Protein AF-0000000084084279 (afdb_homodimer)

Radius of gyration: 26.8 Å; Cα contacts (8 Å, |Δi|>4): 1266; chains: 2; bounding box: 53×75×55 Å

pLDDT: mean 96.04, std 7.63, range [37.41, 98.94]

Foldseek 3Di:
DLAQCDAFLLRHGAALAEAELLCDLPLADLVQSLQQVVVCVVLPGQHYEYELPRNVLRSLQSVLVVCVVPVRRHAYEYEFQPPDHQALVRVVVSLVSSCVRSVDQAHAEYEHAEDGPVDDLLRRLLSVLVCCVVRRYVAYEYEHDDLVVQVVSQVNNVVSVHHHAEYEYADWLADHVCVARVLVSCVVSSHAYAYEDLCLQVLQQCQVVVVHDTCCNVPVVSVVVQVDVLSNVLSVVLCVLCVVVVAGSLLVSLLLQSPPPSHRHYHAYDNGPVRRVSNSVNSPDDQDPVNSVVSNVSYDDDQHPVNPNVVD/DLQQCDAFQLRHGAALAEAELLCDLPLADLVQSLQQVVVCVVLPGQHYEYELPRNVLRSLQSVLVVCVVPVRRHAYEYEFQPPDHQALVRVVVSLVSSCVRSVDQAHAEYEHAEDGPPDDLLRRLLSVLVCCVVRRYVAYEYEHDDLVVQVVSQVNNVVSVHHHAEYEYADWLADHVCVARVLVSCVVSSHAYAYEDLCLQVLQQCQVVVVDDTCLNVPVVSVVVQVDPLSNVLSVVLCVLCVVVVAGSLLVSLLLQSPPPSHRHYHAYDNGPVRRVSNSVNSPDDQDPVNSVVSNVSYDDDQHPVNPVVVD

InterPro domains:
  IPR018170 Aldo/keto reductase, conserved site [PS00062] (128-145)
  IPR023210 NADP-dependent oxidoreductase domain [PF00248] (18-298)
  IPR036812 NAD(P)-dependent oxidoreductase domain superfamily [G3DSA:3.20.20.100] (7-308)
  IPR036812 NAD(P)-dependent oxidoreductase domain superfamily [SSF51430] (10-299)
  IPR050523 Aldo/Keto Reductase Detoxification and Biosynthesis [PTHR43364] (11-299)

Solvent-accessible surface area (backbone atoms only — not comparable to full-atom values): 31139 Å² total; per-residue (Å²): 103,65,69,51,86,53,54,19,76,72,62,47,70,57,33,62,40,22,43,40,37,60,29,25,65,56,77,5,47,72,68,36,37,52,50,36,52,51,49,38,47,73,73,58,42,30,28,38,35,43,30,49,71,26,52,82,31,39,18,32,28,55,50,20,61,60,42,64,78,49,46,45,68,35,32,42,30,36,30,36,33,79,63,86,38,45,37,50,68,46,39,53,51,45,50,52,52,42,33,65,43,26,68,44,80,50,40,43,32,41,24,37,46,41,72,48,91,87,37,64,62,63,51,31,37,49,46,52,32,50,37,37,73,73,51,41,27,72,37,37,26,43,17,50,48,40,35,33,52,49,39,48,48,42,60,53,21,47,77,57,80,30,68,60,44,36,32,36,40,52,38,26,79,83,39,52,49,34,66,48,45,38,44,57,44,25,62,75,64,66,27,32,26,38,27,34,48,29,40,56,59,48,53,35,47,36,42,57,80,71,72,49,85,47,49,40,79,72,32,72,61,46,32,52,50,64,58,55,66,66,51,55,51,31,24,52,52,43,32,50,52,15,61,76,70,75,42,56,20,32,17,52,37,38,32,55,50,49,65,36,46,68,38,31,17,41,31,45,63,53,51,33,51,78,66,29,45,43,52,59,50,20,78,75,52,82,78,45,70,67,57,49,50,58,59,54,68,60,35,88,78,67,67,46,50,50,52,55,50,59,79,104,104,64,70,52,87,52,56,20,76,72,63,47,68,57,33,62,40,23,43,40,36,60,28,26,64,57,79,5,47,70,69,36,37,50,49,36,52,52,50,38,46,74,73,57,40,29,29,40,37,43,29,48,70,27,54,80,31,37,17,33,28,55,50,20,60,59,42,63,77,48,47,45,68,35,32,43,29,35,26,36,33,78,63,84,38,45,38,52,68,46,40,54,50,46,51,51,53,41,32,65,42,26,67,44,80,50,41,43,31,41,24,38,45,41,74,46,90,87,38,63,61,64,52,32,37,47,45,51,32,51,37,37,75,71,52,41,27,72,39,37,26,43,17,51,51,41,34,31,52,48,39,46,46,42,58,52,20,46,78,58,78,31,69,62,45,35,34,36,39,53,38,25,81,83,39,53,49,35,66,48,44,38,45,56,45,26,63,74,66,66,28,33,26,39,26,35,48,30,39,57,62,50,54,33,48,37,43,58,80,71,71,51,84,48,49,42,79,73,31,73,60,47,31,52,50,64,58,55,66,66,51,55,51,32,24,50,50,43,31,50,53,15,61,74,69,74,41,56,20,32,17,52,38,38,33,56,50,50,65,38,46,67,37,31,18,41,31,44,62,54,51,34,50,78,65,28,45,43,52,60,50,20,80,76,51,84,77,46,72,67,58,47,49,58,58,54,66,58,33,87,78,68,67,47,52,51,53,54,49,60,79,104

Sequence (624 aa):
MTACNLTTLDGTTLSRFCFGAMQFGGTADREASRAMYDACRAAGINFFDTANVYTDGLSETWLGEMVRQEREAVYVSSKVAARGGSGRQNILAQVEESRQRHGLETVDGLYLHRFDDATPLEETFETLAELVQAGQVRHVGVSNFAAWQVMKAQWTASRFGLEITLMQPMYNLVKRQVEVELLPCAQDLDIAVVPYSPLGGGLLTGKFARGGSGRIAENPMYAARYKSAWMHDVARELAGIGEEAGVSPATLAVAWVAANPAVAAPIISARSVEQLAPSLAAMDFALSPELRERITALSPTPAPATDRLEEVMTACNLTTLDGTTLSRFCFGAMQFGGTADREASRAMYDACRAAGINFFDTANVYTDGLSETWLGEMVRQEREAVYVSSKVAARGGSGRQNILAQVEESRQRHGLETVDGLYLHRFDDATPLEETFETLAELVQAGQVRHVGVSNFAAWQVMKAQWTASRFGLEITLMQPMYNLVKRQVEVELLPCAQDLDIAVVPYSPLGGGLLTGKFARGGSGRIAENPMYAARYKSAWMHDVARELAGIGEEAGVSPATLAVAWVAANPAVAAPIISARSVEQLAPSLAAMDFALSPELRERITALSPTPAPATDRLEEV

Secondary structure (DSSP, 8-state):
------B-TT-PBPPSSEEE-TTBTTTB-HHHHHHHHHHHHHHT--EEE--TTGGGGHHHHHHHHHHHTTGGG-EEEEEE-SSS-S-HHHHHHHHHHHHHHHT-S-EEEEEE-S--TTS-HHHHHHHHHHHHHTTSEEEEEEES--HHHHHHHHHHHHTTT--EEEEE-B-BTTB-GGGTTHHHHHHHHTPEE--B-TTGGGGGGSTGGGT---HHHH-HHHHHHT--HHHHHHHHHHHHHHHHHTS-HHHHHHHHHHTSTTBS--EE--SSHHHHHHHHHGGG----HHHHHHHHTTSPPPPPTT--GGG-/------B-TTSPBPPSSEEE-TTBTTTB-HHHHHHHHHHHHHHT--EEE--TTGGGGHHHHHHHHHHHTTGGG-EEEEEE-SSS-S-HHHHHHHHHHHHHHHT-S-EEEEEE-S--TTS-HHHHHHHHHHHHHTTSEEEEEEES--HHHHHHHHHHHHTTT--EEEEE-B-BTTB-GGGTTHHHHHHHHTPEE--B-TTGGGGGGSTGGGT---HHHH-HHHHHHT--HHHHHHHHHHHHHHHHHTS-HHHHHHHHHHTSTTBS--EE--SSHHHHHHHHHGGG----HHHHHHHHTTSPPPPPTT--GGG-

Organism: NCBI:txid1280846

Structure (mmCIF, N/CA/C/O backbone):
data_AF-0000000084084279-model_v1
#
loop_
_entity.id
_entity.type
_entity.pdbx_description
1 polymer 'Aryl-alcohol dehydrogenase-like predicted oxidoreductase'
#
loop_
_atom_site.group_PDB
_atom_site.id
_atom_site.type_symbol
_atom_site.label_atom_id
_atom_site.label_alt_id
_atom_site.label_comp_id
_atom_site.label_asym_id
_atom_site.label_entity_id
_atom_site.label_seq_id
_atom_site.pdbx_PDB_ins_code
_atom_site.Cartn_x
_atom_site.Cartn_y
_atom_site.Cartn_z
_atom_site.occupancy
_atom_site.B_iso_or_equiv
_atom_site.auth_seq_id
_atom_site.auth_comp_id
_atom_site.auth_asym_id
_atom_site.auth_atom_id
_atom_site.pdbx_PDB_model_num
ATOM 1 N N . MET A 1 1 ? 2.676 -20.547 9.688 1 37.41 1 MET A N 1
ATOM 2 C CA . MET A 1 1 ? 2.422 -20.625 8.25 1 37.41 1 MET A CA 1
ATOM 3 C C . MET A 1 1 ? 0.936 -20.453 7.953 1 37.41 1 MET A C 1
ATOM 5 O O . MET A 1 1 ? 0.102 -21.172 8.508 1 37.41 1 MET A O 1
ATOM 9 N N . THR A 1 2 ? 0.42 -19.297 7.859 1 47.09 2 THR A N 1
ATOM 10 C CA . THR A 1 2 ? -1.017 -19.219 7.617 1 47.09 2 THR A CA 1
ATOM 11 C C . THR A 1 2 ? -1.432 -20.188 6.516 1 47.09 2 THR A C 1
ATOM 13 O O . THR A 1 2 ? -1.033 -20.031 5.359 1 47.09 2 THR A O 1
ATOM 16 N N . ALA A 1 3 ? -1.666 -21.422 6.973 1 56.31 3 ALA A N 1
ATOM 17 C CA . ALA A 1 3 ? -2.07 -22.562 6.16 1 56.31 3 ALA A CA 1
ATOM 18 C C . ALA A 1 3 ? -3.223 -22.188 5.23 1 56.31 3 ALA A C 1
ATOM 20 O O . ALA A 1 3 ? -4.074 -21.375 5.582 1 56.31 3 ALA A O 1
ATOM 21 N N . CYS A 1 4 ? -2.807 -22.297 3.881 1 70.62 4 CYS A N 1
ATOM 22 C CA . CYS A 1 4 ? -3.891 -22.25 2.906 1 70.62 4 CYS A CA 1
ATOM 23 C C . CYS A 1 4 ? -4.996 -23.234 3.27 1 70.62 4 CYS A C 1
ATOM 25 O O . CYS A 1 4 ? -4.754 -24.438 3.381 1 70.62 4 CYS A O 1
ATOM 27 N N . ASN A 1 5 ? -6.18 -22.797 3.689 1 86.44 5 ASN A N 1
ATOM 28 C CA . ASN A 1 5 ? -7.273 -23.656 4.129 1 86.44 5 ASN A CA 1
ATOM 29 C C . ASN A 1 5 ? -8.062 -24.203 2.947 1 86.44 5 ASN A C 1
ATOM 31 O O . ASN A 1 5 ? -9.086 -24.875 3.133 1 86.44 5 ASN A O 1
ATOM 35 N N . LEU A 1 6 ? -7.488 -24.016 1.788 1 95.31 6 LEU A N 1
ATOM 36 C CA . LEU A 1 6 ? -8.148 -24.5 0.583 1 95.31 6 LEU A CA 1
ATOM 37 C C . LEU A 1 6 ? -7.812 -25.969 0.341 1 95.31 6 LEU A C 1
ATOM 39 O O . LEU A 1 6 ? -6.742 -26.438 0.731 1 95.31 6 LEU A O 1
ATOM 43 N N . THR A 1 7 ? -8.789 -26.719 -0.235 1 97.81 7 THR A N 1
ATOM 44 C CA . THR A 1 7 ? -8.609 -28.141 -0.489 1 97.81 7 THR A CA 1
ATOM 45 C C . THR A 1 7 ? -9.016 -28.5 -1.915 1 97.81 7 THR A C 1
ATOM 47 O O . THR A 1 7 ? -9.781 -27.766 -2.549 1 97.81 7 THR A O 1
ATOM 50 N N . THR A 1 8 ? -8.492 -29.625 -2.381 1 98.25 8 THR A N 1
ATOM 51 C CA . THR A 1 8 ? -9.016 -30.25 -3.59 1 98.25 8 THR A CA 1
ATOM 52 C C . THR A 1 8 ? -10.438 -30.75 -3.361 1 98.25 8 THR A C 1
ATOM 54 O O . THR A 1 8 ? -10.961 -30.656 -2.25 1 98.25 8 THR A O 1
ATOM 57 N N . LEU A 1 9 ? -11.039 -31.25 -4.453 1 97.62 9 LEU A N 1
ATOM 58 C CA . LEU A 1 9 ? -12.422 -31.703 -4.352 1 97.62 9 LEU A CA 1
ATOM 59 C C . LEU A 1 9 ? -12.523 -32.906 -3.43 1 97.62 9 LEU A C 1
ATOM 61 O O . LEU A 1 9 ? -13.539 -33.094 -2.746 1 97.62 9 LEU A O 1
ATOM 65 N N . ASP A 1 10 ? -11.469 -33.688 -3.303 1 97.88 10 ASP A N 1
ATOM 66 C CA . ASP A 1 10 ? -11.5 -34.875 -2.453 1 97.88 10 ASP A CA 1
ATOM 67 C C . ASP A 1 10 ? -11.062 -34.531 -1.026 1 97.88 10 ASP A C 1
ATOM 69 O O . ASP A 1 10 ? -10.898 -35.438 -0.198 1 97.88 10 ASP A O 1
ATOM 73 N N . GLY A 1 11 ? -10.805 -33.219 -0.798 1 97.5 11 GLY A N 1
ATOM 74 C CA . GLY A 1 11 ? -10.57 -32.75 0.563 1 97.5 11 GLY A CA 1
ATOM 75 C C . GLY A 1 11 ? -9.102 -32.688 0.931 1 97.5 11 GLY A C 1
ATOM 76 O O . GLY A 1 11 ? -8.75 -32.344 2.064 1 97.5 11 GLY A O 1
ATOM 77 N N . THR A 1 12 ? -8.258 -32.969 -0.048 1 97.69 12 THR A N 1
ATOM 78 C CA . THR A 1 12 ? -6.82 -32.938 0.22 1 97.69 12 THR A CA 1
ATOM 79 C C . THR A 1 12 ? -6.316 -31.5 0.301 1 97.69 12 THR A C 1
ATOM 81 O O . THR A 1 12 ? -6.699 -30.656 -0.509 1 97.69 12 THR A O 1
ATOM 84 N N . THR A 1 13 ? -5.473 -31.234 1.278 1 97.06 13 THR A N 1
ATOM 85 C CA . THR A 1 13 ? -4.863 -29.906 1.427 1 97.06 13 THR A CA 1
ATOM 86 C C . THR A 1 13 ? -3.988 -29.578 0.221 1 97.06 13 THR A C 1
ATOM 88 O O . THR A 1 13 ? -3.328 -30.453 -0.333 1 97.06 13 THR A O 1
ATOM 91 N N . LEU A 1 14 ? -3.916 -28.344 -0.119 1 98.12 14 LEU A N 1
ATOM 92 C CA . LEU A 1 14 ? -3.113 -27.938 -1.264 1 98.12 14 LEU A CA 1
ATOM 93 C C . LEU A 1 14 ? -1.625 -28.047 -0.951 1 98.12 14 LEU A C 1
ATOM 95 O O . LEU A 1 14 ? -1.207 -27.812 0.187 1 98.12 14 LEU A O 1
ATOM 99 N N . SER A 1 15 ? -0.913 -28.422 -1.977 1 97.75 15 SER A N 1
ATOM 100 C CA . SER A 1 15 ? 0.543 -28.422 -1.871 1 97.75 15 SER A CA 1
ATOM 101 C C . SER A 1 15 ? 1.088 -27.031 -1.601 1 97.75 15 SER A C 1
ATOM 103 O O . SER A 1 15 ? 0.456 -26.031 -1.954 1 97.75 15 SER A O 1
ATOM 105 N N . ARG A 1 16 ? 2.279 -26.969 -1.084 1 96.44 16 ARG A N 1
ATOM 106 C CA . ARG A 1 16 ? 2.922 -25.703 -0.708 1 96.44 16 ARG A CA 1
ATOM 107 C C . ARG A 1 16 ? 3.518 -25.016 -1.926 1 96.44 16 ARG A C 1
ATOM 109 O O . ARG A 1 16 ? 4.051 -23.906 -1.815 1 96.44 16 ARG A O 1
ATOM 116 N N . PHE A 1 17 ? 3.469 -25.641 -3.037 1 98.31 17 PHE A N 1
ATOM 117 C CA . PHE A 1 17 ? 3.863 -25.078 -4.32 1 98.31 17 PHE A CA 1
ATOM 118 C C . PHE A 1 17 ? 2.752 -25.234 -5.352 1 98.31 17 PHE A C 1
ATOM 120 O O . PHE A 1 17 ? 1.991 -26.203 -5.305 1 98.31 17 PHE A O 1
ATOM 127 N N . CYS A 1 18 ? 2.652 -24.281 -6.172 1 98.81 18 CYS A N 1
ATOM 128 C CA . CYS A 1 18 ? 1.729 -24.281 -7.301 1 98.81 18 CYS A CA 1
ATOM 129 C C . CYS A 1 18 ? 2.486 -24.328 -8.625 1 98.81 18 CYS A C 1
ATOM 131 O O . CYS A 1 18 ? 3.549 -23.719 -8.758 1 98.81 18 CYS A O 1
ATOM 133 N N . PHE A 1 19 ? 2.023 -25.109 -9.555 1 98.94 19 PHE A N 1
ATOM 134 C CA . PHE A 1 19 ? 2.639 -25.094 -10.883 1 98.94 19 PHE A CA 1
ATOM 135 C C . PHE A 1 19 ? 1.854 -24.203 -11.836 1 98.94 19 PHE A C 1
ATOM 137 O O . PHE A 1 19 ? 0.635 -24.328 -11.961 1 98.94 19 PHE A O 1
ATOM 144 N N . GLY A 1 20 ? 2.568 -23.266 -12.5 1 98.88 20 GLY A N 1
ATOM 145 C CA . GLY A 1 20 ? 1.967 -22.391 -13.492 1 98.88 20 GLY A CA 1
ATOM 146 C C . GLY A 1 20 ? 2.129 -22.891 -14.914 1 98.88 20 GLY A C 1
ATOM 147 O O . GLY A 1 20 ? 3.252 -23.062 -15.391 1 98.88 20 GLY A O 1
ATOM 148 N N . ALA A 1 21 ? 1.079 -22.922 -15.664 1 98.81 21 ALA A N 1
ATOM 149 C CA . ALA A 1 21 ? 1.048 -23.562 -16.984 1 98.81 21 ALA A CA 1
ATOM 150 C C . ALA A 1 21 ? 1.179 -22.531 -18.094 1 98.81 21 ALA A C 1
ATOM 152 O O . ALA A 1 21 ? 0.771 -22.781 -19.234 1 98.81 21 ALA A O 1
ATOM 153 N N . MET A 1 22 ? 1.729 -21.359 -17.781 1 97.88 22 MET A N 1
ATOM 154 C CA . MET A 1 22 ? 1.793 -20.266 -18.75 1 97.88 22 MET A CA 1
ATOM 155 C C . MET A 1 22 ? 2.584 -20.688 -19.984 1 97.88 22 MET A C 1
ATOM 157 O O . MET A 1 22 ? 2.332 -20.188 -21.094 1 97.88 22 MET A O 1
ATOM 161 N N . GLN A 1 23 ? 3.498 -21.672 -19.875 1 96.94 23 GLN A N 1
ATOM 162 C CA . GLN A 1 23 ? 4.387 -22.047 -20.969 1 96.94 23 GLN A CA 1
ATOM 163 C C . GLN A 1 23 ? 3.744 -23.094 -21.859 1 96.94 23 GLN A C 1
ATOM 165 O O . GLN A 1 23 ? 4.238 -23.375 -22.969 1 96.94 23 GLN A O 1
ATOM 170 N N . PHE A 1 24 ? 2.684 -23.797 -21.328 1 98.62 24 PHE A N 1
ATOM 171 C CA . PHE A 1 24 ? 2.014 -24.828 -22.109 1 98.62 24 PHE A CA 1
ATOM 172 C C . PHE A 1 24 ? 1.474 -24.266 -23.406 1 98.62 24 PHE A C 1
ATOM 174 O O . PHE A 1 24 ? 0.705 -23.312 -23.406 1 98.62 24 PHE A O 1
ATOM 181 N N . GLY A 1 25 ? 1.859 -24.875 -24.562 1 97.5 25 GLY A N 1
ATOM 182 C CA . GLY A 1 25 ? 1.39 -24.438 -25.859 1 97.5 25 GLY A CA 1
ATOM 183 C C . GLY A 1 25 ? 2.225 -23.312 -26.453 1 97.5 25 GLY A C 1
ATOM 184 O O . GLY A 1 25 ? 2.043 -22.938 -27.609 1 97.5 25 GLY A O 1
ATOM 185 N N . GLY A 1 26 ? 3.082 -22.734 -25.672 1 96.56 26 GLY A N 1
ATOM 186 C CA . GLY A 1 26 ? 4.062 -21.766 -26.125 1 96.56 26 GLY A CA 1
ATOM 187 C C . GLY A 1 26 ? 5.465 -22.328 -26.219 1 96.56 26 GLY A C 1
ATOM 188 O O . GLY A 1 26 ? 5.762 -23.094 -27.141 1 96.56 26 GLY A O 1
ATOM 189 N N . THR A 1 27 ? 6.25 -22.031 -25.156 1 95.62 27 THR A N 1
ATOM 190 C CA . THR A 1 27 ? 7.633 -22.5 -25.203 1 95.62 27 THR A CA 1
ATOM 191 C C . THR A 1 27 ? 7.734 -23.953 -24.766 1 95.62 27 THR A C 1
ATOM 193 O O . THR A 1 27 ? 8.773 -24.594 -24.938 1 95.62 27 THR A O 1
ATOM 196 N N . ALA A 1 28 ? 6.715 -24.531 -24.172 1 97.81 28 ALA A N 1
ATOM 197 C CA . ALA A 1 28 ? 6.625 -25.953 -23.859 1 97.81 28 ALA A CA 1
ATOM 198 C C . ALA A 1 28 ? 5.652 -26.672 -24.797 1 97.81 28 ALA A C 1
ATOM 200 O O . ALA A 1 28 ? 4.453 -26.375 -24.797 1 97.81 28 ALA A O 1
ATOM 201 N N . ASP A 1 29 ? 6.172 -27.594 -25.562 1 98 29 ASP A N 1
ATOM 202 C CA . ASP A 1 29 ? 5.281 -28.344 -26.438 1 98 29 ASP A CA 1
ATOM 203 C C . ASP A 1 29 ? 4.48 -29.375 -25.656 1 98 29 ASP A C 1
ATOM 205 O O . ASP A 1 29 ? 4.562 -29.422 -24.422 1 98 29 ASP A O 1
ATOM 209 N N . ARG A 1 30 ? 3.678 -30.109 -26.375 1 98.06 30 ARG A N 1
ATOM 210 C CA . ARG A 1 30 ? 2.721 -30.984 -25.719 1 98.06 30 ARG A CA 1
ATOM 211 C C . ARG A 1 30 ? 3.436 -32.031 -24.875 1 98.06 30 ARG A C 1
ATOM 213 O O . ARG A 1 30 ? 3.021 -32.312 -23.75 1 98.06 30 ARG A O 1
ATOM 220 N N . GLU A 1 31 ? 4.484 -32.594 -25.422 1 98.38 31 GLU A N 1
ATOM 221 C CA . GLU A 1 31 ? 5.234 -33.625 -24.719 1 98.38 31 GLU A CA 1
ATOM 222 C C . GLU A 1 31 ? 5.883 -33.062 -23.453 1 98.38 31 GLU A C 1
ATOM 224 O O . GLU A 1 31 ? 5.785 -33.656 -22.375 1 98.38 31 GLU A O 1
ATOM 229 N N . ALA A 1 32 ? 6.516 -31.953 -23.578 1 98.69 32 ALA A N 1
ATOM 230 C CA . ALA A 1 32 ? 7.148 -31.297 -22.422 1 98.69 32 ALA A CA 1
ATOM 231 C C . ALA A 1 32 ? 6.109 -30.906 -21.375 1 98.69 32 ALA A C 1
ATOM 233 O O . ALA A 1 32 ? 6.344 -31.062 -20.188 1 98.69 32 ALA A O 1
ATOM 234 N N . SER A 1 33 ? 4.98 -30.391 -21.844 1 98.75 33 SER A N 1
ATOM 235 C CA . SER A 1 33 ? 3.904 -30 -20.938 1 98.75 33 SER A CA 1
ATOM 236 C C . SER A 1 33 ? 3.4 -31.172 -20.109 1 98.75 33 SER A C 1
ATOM 238 O O . SER A 1 33 ? 3.287 -31.094 -18.891 1 98.75 33 SER A O 1
ATOM 240 N N . ARG A 1 34 ? 3.188 -32.312 -20.797 1 98.69 34 ARG A N 1
ATOM 241 C CA . ARG A 1 34 ? 2.734 -33.531 -20.109 1 98.69 34 ARG A CA 1
ATOM 242 C C . ARG A 1 34 ? 3.781 -34 -19.125 1 98.69 34 ARG A C 1
ATOM 244 O O . ARG A 1 34 ? 3.451 -34.375 -17.984 1 98.69 34 ARG A O 1
ATOM 251 N N . ALA A 1 35 ? 5 -33.969 -19.578 1 98.81 35 ALA A N 1
ATOM 252 C CA . ALA A 1 35 ? 6.086 -34.438 -18.719 1 98.81 35 ALA A CA 1
ATOM 253 C C . ALA A 1 35 ? 6.207 -33.594 -17.469 1 98.81 35 ALA A C 1
ATOM 255 O O . ALA A 1 35 ? 6.449 -34.125 -16.375 1 98.81 35 ALA A O 1
ATOM 256 N N . MET A 1 36 ? 6.078 -32.281 -17.562 1 98.88 36 MET A N 1
ATOM 257 C CA . MET A 1 36 ? 6.152 -31.391 -16.406 1 98.88 36 MET A CA 1
ATOM 258 C C . MET A 1 36 ? 4.965 -31.609 -15.477 1 98.88 36 MET A C 1
ATOM 260 O O . MET A 1 36 ? 5.125 -31.609 -14.25 1 98.88 36 MET A O 1
ATOM 264 N N . TYR A 1 37 ? 3.799 -31.797 -16.062 1 98.88 37 TYR A N 1
ATOM 265 C CA . TYR A 1 37 ? 2.639 -32.125 -15.234 1 98.88 37 TYR A CA 1
ATOM 266 C C . TYR A 1 37 ? 2.891 -33.375 -14.406 1 98.88 37 TYR A C 1
ATOM 268 O O . TYR A 1 37 ? 2.684 -33.375 -13.195 1 98.88 37 TYR A O 1
ATOM 276 N N . ASP A 1 38 ? 3.369 -34.406 -15.094 1 98.81 38 ASP A N 1
ATOM 277 C CA . ASP A 1 38 ? 3.623 -35.688 -14.43 1 98.81 38 ASP A CA 1
ATOM 278 C C . ASP A 1 38 ? 4.695 -35.531 -13.352 1 98.81 38 ASP A C 1
ATOM 280 O O . ASP A 1 38 ? 4.57 -36.125 -12.266 1 98.81 38 ASP A O 1
ATOM 284 N N . ALA A 1 39 ? 5.688 -34.781 -13.664 1 98.81 39 ALA A N 1
ATOM 285 C CA . ALA A 1 39 ? 6.754 -34.531 -12.695 1 98.81 39 ALA A CA 1
ATOM 286 C C . ALA A 1 39 ? 6.219 -33.812 -11.461 1 98.81 39 ALA A C 1
ATOM 288 O O . ALA A 1 39 ? 6.602 -34.156 -10.328 1 98.81 39 ALA A O 1
ATOM 289 N N . CYS A 1 40 ? 5.371 -32.844 -11.625 1 98.88 40 CYS A N 1
ATOM 290 C CA . CYS A 1 40 ? 4.762 -32.125 -10.523 1 98.88 40 CYS A CA 1
ATOM 291 C C . CYS A 1 40 ? 3.914 -33.031 -9.656 1 98.88 40 CYS A C 1
ATOM 293 O O . CYS A 1 40 ? 4.031 -33.031 -8.43 1 98.88 40 CYS A O 1
ATOM 295 N N . ARG A 1 41 ? 3.1 -33.875 -10.328 1 98.81 41 ARG A N 1
ATOM 296 C CA . ARG A 1 41 ? 2.262 -34.812 -9.586 1 98.81 41 ARG A CA 1
ATOM 297 C C . ARG A 1 41 ? 3.111 -35.781 -8.781 1 98.81 41 ARG A C 1
ATOM 299 O O . ARG A 1 41 ? 2.826 -36.062 -7.613 1 98.81 41 ARG A O 1
ATOM 306 N N . ALA A 1 42 ? 4.141 -36.219 -9.43 1 98.56 42 ALA A N 1
ATOM 307 C CA . ALA A 1 42 ? 5.047 -37.156 -8.758 1 98.56 42 ALA A CA 1
ATOM 308 C C . ALA A 1 42 ? 5.707 -36.531 -7.547 1 98.56 42 ALA A C 1
ATOM 310 O O . ALA A 1 42 ? 5.961 -37.188 -6.543 1 98.56 42 ALA A O 1
ATOM 311 N N . ALA A 1 43 ? 5.953 -35.219 -7.598 1 98.44 43 ALA A N 1
ATOM 312 C CA . ALA A 1 43 ? 6.609 -34.469 -6.52 1 98.44 43 ALA A CA 1
ATOM 313 C C . ALA A 1 43 ? 5.613 -34.125 -5.422 1 98.44 43 ALA A C 1
ATOM 315 O O . ALA A 1 43 ? 6 -33.594 -4.375 1 98.44 43 ALA A O 1
ATOM 316 N N . GLY A 1 44 ? 4.301 -34.344 -5.645 1 98.12 44 GLY A N 1
ATOM 317 C CA . GLY A 1 44 ? 3.291 -34.094 -4.629 1 98.12 44 GLY A CA 1
ATOM 318 C C . GLY A 1 44 ? 2.512 -32.812 -4.855 1 98.12 44 GLY A C 1
ATOM 319 O O . GLY A 1 44 ? 1.683 -32.438 -4.027 1 98.12 44 GLY A O 1
ATOM 320 N N . ILE A 1 45 ? 2.736 -32.125 -5.957 1 98.75 45 ILE A N 1
ATOM 321 C CA . ILE A 1 45 ? 1.997 -30.891 -6.262 1 98.75 45 ILE A CA 1
ATOM 322 C C . ILE A 1 45 ? 0.588 -31.25 -6.734 1 98.75 45 ILE A C 1
ATOM 324 O O . ILE A 1 45 ? 0.414 -32.125 -7.594 1 98.75 45 ILE A O 1
ATOM 328 N N . ASN A 1 46 ? -0.375 -30.641 -6.109 1 98.75 46 ASN A N 1
ATOM 329 C CA . ASN A 1 46 ? -1.768 -30.844 -6.496 1 98.75 46 ASN A CA 1
ATOM 330 C C . ASN A 1 46 ? -2.463 -29.516 -6.793 1 98.75 46 ASN A C 1
ATOM 332 O O . ASN A 1 46 ? -3.693 -29.453 -6.852 1 98.75 46 ASN A O 1
ATOM 336 N N . PHE A 1 47 ? -1.734 -28.422 -6.945 1 98.81 47 PHE A N 1
ATOM 337 C CA . PHE A 1 47 ? -2.225 -27.078 -7.227 1 98.81 47 PHE A CA 1
ATOM 338 C C . PHE A 1 47 ? -1.656 -26.562 -8.547 1 98.81 47 PHE A C 1
ATOM 340 O O . PHE A 1 47 ? -0.441 -26.391 -8.68 1 98.81 47 PHE A O 1
ATOM 347 N N . PHE A 1 48 ? -2.57 -26.297 -9.547 1 98.94 48 PHE A N 1
ATOM 348 C CA . PHE A 1 48 ? -2.166 -25.875 -10.883 1 98.94 48 PHE A CA 1
ATOM 349 C C . PHE A 1 48 ? -2.867 -24.578 -11.273 1 98.94 48 PHE A C 1
ATOM 351 O O . PHE A 1 48 ? -4.047 -24.391 -10.977 1 98.94 48 PHE A O 1
ATOM 358 N N . ASP A 1 49 ? -2.115 -23.719 -11.977 1 98.88 49 ASP A N 1
ATOM 359 C CA . ASP A 1 49 ? -2.594 -22.391 -12.328 1 98.88 49 ASP A CA 1
ATOM 360 C C . ASP A 1 49 ? -2.434 -22.125 -13.828 1 98.88 49 ASP A C 1
ATOM 362 O O . ASP A 1 49 ? -1.422 -22.5 -14.422 1 98.88 49 ASP A O 1
ATOM 366 N N . THR A 1 50 ? -3.395 -21.547 -14.406 1 98.88 50 THR A N 1
ATOM 367 C CA . THR A 1 50 ? -3.373 -21.062 -15.789 1 98.88 50 THR A CA 1
ATOM 368 C C . THR A 1 50 ? -4.164 -19.766 -15.922 1 98.88 50 THR A C 1
ATOM 370 O O . THR A 1 50 ? -4.379 -19.062 -14.938 1 98.88 50 THR A O 1
ATOM 373 N N . ALA A 1 51 ? -4.422 -19.328 -17.141 1 98.81 51 ALA A N 1
ATOM 374 C CA . ALA A 1 51 ? -5.219 -18.125 -17.406 1 98.81 51 ALA A CA 1
ATOM 375 C C . ALA A 1 51 ? -5.887 -18.203 -18.781 1 98.81 51 ALA A C 1
ATOM 377 O O . ALA A 1 51 ? -5.371 -18.859 -19.688 1 98.81 51 ALA A O 1
ATOM 378 N N . ASN A 1 52 ? -6.953 -17.5 -18.891 1 98.62 52 ASN A N 1
ATOM 379 C CA . ASN A 1 52 ? -7.707 -17.438 -20.141 1 98.62 52 ASN A CA 1
ATOM 380 C C . ASN A 1 52 ? -6.828 -17 -21.312 1 98.62 52 ASN A C 1
ATOM 382 O O . ASN A 1 52 ? -6.914 -17.562 -22.406 1 98.62 52 ASN A O 1
ATOM 386 N N . VAL A 1 53 ? -5.883 -16.156 -21.062 1 98.12 53 VAL A N 1
ATOM 387 C CA . VAL A 1 53 ? -5.168 -15.461 -22.125 1 98.12 53 VAL A CA 1
ATOM 388 C C . VAL A 1 53 ? -3.896 -16.234 -22.484 1 98.12 53 VAL A C 1
ATOM 390 O O . VAL A 1 53 ? -3.256 -15.953 -23.5 1 98.12 53 VAL A O 1
ATOM 393 N N . TYR A 1 54 ? -3.496 -17.219 -21.719 1 98.25 54 TYR A N 1
ATOM 394 C CA . TYR A 1 54 ? -2.213 -17.875 -21.922 1 98.25 54 TYR A CA 1
ATOM 395 C C . TYR A 1 54 ? -2.223 -18.688 -23.219 1 98.25 54 TYR A C 1
ATOM 397 O O . TYR A 1 54 ? -3.078 -19.547 -23.422 1 98.25 54 TYR A O 1
ATOM 405 N N . THR A 1 55 ? -1.269 -18.375 -24.078 1 97.88 55 THR A N 1
ATOM 406 C CA . THR A 1 55 ? -1.03 -19.031 -25.359 1 97.88 55 THR A CA 1
ATOM 407 C C . THR A 1 55 ? -2.33 -19.172 -26.141 1 97.88 55 THR A C 1
ATOM 409 O O . THR A 1 55 ? -2.627 -20.25 -26.672 1 97.88 55 THR A O 1
ATOM 412 N N . ASP A 1 56 ? -3.137 -18.141 -26.094 1 96.19 56 ASP A N 1
ATOM 413 C CA . ASP A 1 56 ? -4.398 -18.031 -26.828 1 96.19 56 ASP A CA 1
ATOM 414 C C . ASP A 1 56 ? -5.344 -19.172 -26.453 1 96.19 56 ASP A C 1
ATOM 416 O O . ASP A 1 56 ? -6.039 -19.719 -27.297 1 96.19 56 ASP A O 1
ATOM 420 N N . GLY A 1 57 ? -5.23 -19.656 -25.234 1 98 57 GLY A N 1
ATOM 421 C CA . GLY A 1 57 ? -6.184 -20.625 -24.734 1 98 57 GLY A CA 1
ATOM 422 C C . GLY A 1 57 ? -5.633 -22.031 -24.703 1 98 57 GLY A C 1
ATOM 423 O O . GLY A 1 57 ? -6.203 -22.922 -24.047 1 98 57 GLY A O 1
ATOM 424 N N . LEU A 1 58 ? -4.516 -22.266 -25.281 1 98.25 58 LEU A N 1
ATOM 425 C CA . LEU A 1 58 ? -3.967 -23.609 -25.375 1 98.25 58 LEU A CA 1
ATOM 426 C C . LEU A 1 58 ? -3.527 -24.109 -24 1 98.25 58 LEU A C 1
ATOM 428 O O . LEU A 1 58 ? -3.641 -25.297 -23.688 1 98.25 58 LEU A O 1
ATOM 432 N N . SER A 1 59 ? -3.016 -23.219 -23.188 1 98.75 59 SER A N 1
ATOM 433 C CA . SER A 1 59 ? -2.631 -23.594 -21.828 1 98.75 59 SER A CA 1
ATOM 434 C C . SER A 1 59 ? -3.807 -24.188 -21.062 1 98.75 59 SER A C 1
ATOM 436 O O . SER A 1 59 ? -3.678 -25.266 -20.453 1 98.75 59 SER A O 1
ATOM 438 N N . GLU A 1 60 ? -4.949 -23.531 -21.141 1 98.75 60 GLU A N 1
ATOM 439 C CA . GLU A 1 60 ? -6.145 -24.062 -20.484 1 98.75 60 GLU A CA 1
ATOM 440 C C . GLU A 1 60 ? -6.559 -25.406 -21.078 1 98.75 60 GLU A C 1
ATOM 442 O O . GLU A 1 60 ? -6.949 -26.312 -20.344 1 98.75 60 GLU A O 1
ATOM 447 N N . THR A 1 61 ? -6.488 -25.516 -22.391 1 98.69 61 THR A N 1
ATOM 448 C CA . THR A 1 61 ? -6.91 -26.734 -23.078 1 98.69 61 THR A CA 1
ATOM 449 C C . THR A 1 61 ? -6.059 -27.922 -22.641 1 98.69 61 THR A C 1
ATOM 451 O O . THR A 1 61 ? -6.586 -28.938 -22.203 1 98.69 61 THR A O 1
ATOM 454 N N . TRP A 1 62 ? -4.746 -27.75 -22.688 1 98.75 62 TRP A N 1
ATOM 455 C CA . TRP A 1 62 ? -3.852 -28.859 -22.375 1 98.75 62 TRP A CA 1
ATOM 456 C C . TRP A 1 62 ? -3.891 -29.188 -20.891 1 98.75 62 TRP A C 1
ATOM 458 O O . TRP A 1 62 ? -3.955 -30.359 -20.516 1 98.75 62 TRP A O 1
ATOM 468 N N . LEU A 1 63 ? -3.877 -28.172 -20.031 1 98.81 63 LEU A N 1
ATOM 469 C CA . LEU A 1 63 ? -3.961 -28.438 -18.594 1 98.81 63 LEU A CA 1
ATOM 470 C C . LEU A 1 63 ? -5.273 -29.125 -18.25 1 98.81 63 LEU A C 1
ATOM 472 O O . LEU A 1 63 ? -5.289 -30.062 -17.438 1 98.81 63 LEU A O 1
ATOM 476 N N . GLY A 1 64 ? -6.363 -28.625 -18.875 1 98.62 64 GLY A N 1
ATOM 477 C CA . GLY A 1 64 ? -7.66 -29.25 -18.656 1 98.62 64 GLY A CA 1
ATOM 478 C C . GLY A 1 64 ? -7.676 -30.734 -18.953 1 98.62 64 GLY A C 1
ATOM 479 O O . GLY A 1 64 ? -8.227 -31.531 -18.188 1 98.62 64 GLY A O 1
ATOM 480 N N . GLU A 1 65 ? -7.094 -31.125 -20.047 1 98.19 65 GLU A N 1
ATOM 481 C CA . GLU A 1 65 ? -7.012 -32.531 -20.453 1 98.19 65 GLU A CA 1
ATOM 482 C C . GLU A 1 65 ? -6.273 -33.375 -19.406 1 98.19 65 GLU A C 1
ATOM 484 O O . GLU A 1 65 ? -6.66 -34.5 -19.109 1 98.19 65 GLU A O 1
ATOM 489 N N . MET A 1 66 ? -5.246 -32.812 -18.875 1 98.38 66 MET A N 1
ATOM 490 C CA . MET A 1 66 ? -4.43 -33.5 -17.891 1 98.38 66 MET A CA 1
ATOM 491 C C . MET A 1 66 ? -5.152 -33.625 -16.547 1 98.38 66 MET A C 1
ATOM 493 O O . MET A 1 66 ? -5.18 -34.688 -15.93 1 98.38 66 MET A O 1
ATOM 497 N N . VAL A 1 67 ? -5.777 -32.594 -16.156 1 98.12 67 VAL A N 1
ATOM 498 C CA . VAL A 1 67 ? -6.445 -32.469 -14.867 1 98.12 67 VAL A CA 1
ATOM 499 C C . VAL A 1 67 ? -7.672 -33.375 -14.836 1 98.12 67 VAL A C 1
ATOM 501 O O . VAL A 1 67 ? -7.973 -34 -13.805 1 98.12 67 VAL A O 1
ATOM 504 N N . ARG A 1 68 ? -8.398 -33.5 -15.938 1 97.81 68 ARG A N 1
ATOM 505 C CA . ARG A 1 68 ? -9.648 -34.25 -15.992 1 97.81 68 ARG A CA 1
ATOM 506 C C . ARG A 1 68 ? -9.422 -35.719 -15.641 1 97.81 68 ARG A C 1
ATOM 508 O O . ARG A 1 68 ? -10.328 -36.375 -15.125 1 97.81 68 ARG A O 1
ATOM 515 N N . GLN A 1 69 ? -8.211 -36.188 -15.797 1 96.94 69 GLN A N 1
ATOM 516 C CA . GLN A 1 69 ? -7.891 -37.594 -15.531 1 96.94 69 GLN A CA 1
ATOM 517 C C . GLN A 1 69 ? -7.867 -37.875 -14.031 1 96.94 69 GLN A C 1
ATOM 519 O O . GLN A 1 69 ? -7.969 -39.031 -13.602 1 96.94 69 GLN A O 1
ATOM 524 N N . GLU A 1 70 ? -7.691 -36.875 -13.219 1 98.19 70 GLU A N 1
ATOM 525 C CA . GLU A 1 70 ? -7.664 -36.969 -11.758 1 98.19 70 GLU A CA 1
ATOM 526 C C . GLU A 1 70 ? -8.25 -35.719 -11.109 1 98.19 70 GLU A C 1
ATOM 528 O O . GLU A 1 70 ? -7.66 -35.156 -10.188 1 98.19 70 GLU A O 1
ATOM 533 N N . ARG A 1 71 ? -9.383 -35.312 -11.594 1 98.25 71 ARG A N 1
ATOM 534 C CA . ARG A 1 71 ? -10.008 -34.031 -11.305 1 98.25 71 ARG A CA 1
ATOM 535 C C . ARG A 1 71 ? -10.203 -33.844 -9.797 1 98.25 71 ARG A C 1
ATOM 537 O O . ARG A 1 71 ? -9.992 -32.75 -9.273 1 98.25 71 ARG A O 1
ATOM 544 N N . GLU A 1 72 ? -10.555 -34.812 -9.023 1 98.06 72 GLU A N 1
ATOM 545 C CA . GLU A 1 72 ? -10.891 -34.688 -7.613 1 98.06 72 GLU A CA 1
ATOM 546 C C . GLU A 1 72 ? -9.648 -34.469 -6.766 1 98.06 72 GLU A C 1
ATOM 548 O O . GLU A 1 72 ? -9.734 -33.969 -5.645 1 98.06 72 GLU A O 1
ATOM 553 N N . ALA A 1 73 ? -8.484 -34.812 -7.352 1 98.44 73 ALA A N 1
ATOM 554 C CA . ALA A 1 73 ? -7.254 -34.812 -6.562 1 98.44 73 ALA A CA 1
ATOM 555 C C . ALA A 1 73 ? -6.418 -33.562 -6.828 1 98.44 73 ALA A C 1
ATOM 557 O O . ALA A 1 73 ? -5.344 -33.406 -6.242 1 98.44 73 ALA A O 1
ATOM 558 N N . VAL A 1 74 ? -6.895 -32.688 -7.699 1 98.62 74 VAL A N 1
ATOM 559 C CA . VAL A 1 74 ? -6.105 -31.5 -8.047 1 98.62 74 VAL A CA 1
ATOM 560 C C . VAL A 1 74 ? -6.961 -30.25 -7.918 1 98.62 74 VAL A C 1
ATOM 562 O O . VAL A 1 74 ? -8.188 -30.312 -8.031 1 98.62 74 VAL A O 1
ATOM 565 N N . TYR A 1 75 ? -6.328 -29.188 -7.523 1 98.69 75 TYR A N 1
ATOM 566 C CA . TYR A 1 75 ? -6.887 -27.828 -7.508 1 98.69 75 TYR A CA 1
ATOM 567 C C . TYR A 1 75 ? -6.438 -27.047 -8.727 1 98.69 75 TYR A C 1
ATOM 569 O O . TYR A 1 75 ? -5.238 -26.922 -8.992 1 98.69 75 TYR A O 1
ATOM 577 N N . VAL A 1 76 ? -7.359 -26.531 -9.539 1 98.69 76 VAL A N 1
ATOM 578 C CA . VAL A 1 76 ? -7 -25.812 -10.758 1 98.69 76 VAL A CA 1
ATOM 579 C C . VAL A 1 76 ? -7.559 -24.391 -10.711 1 98.69 76 VAL A C 1
ATOM 581 O O . VAL A 1 76 ? -8.734 -24.188 -10.391 1 98.69 76 VAL A O 1
ATOM 584 N N . SER A 1 77 ? -6.699 -23.422 -10.938 1 98.81 77 SER A N 1
ATOM 585 C CA . SER A 1 77 ? -7.125 -22.031 -11.016 1 98.81 77 SER A CA 1
ATOM 586 C C . SER A 1 77 ? -6.898 -21.453 -12.414 1 98.81 77 SER A C 1
ATOM 588 O O . SER A 1 77 ? -6.004 -21.906 -13.133 1 98.81 77 SER A O 1
ATOM 590 N N . SER A 1 78 ? -7.711 -20.594 -12.797 1 98.81 78 SER A N 1
ATOM 591 C CA . SER A 1 78 ? -7.562 -19.781 -14.008 1 98.81 78 SER A CA 1
ATOM 592 C C . SER A 1 78 ? -7.844 -18.312 -13.727 1 98.81 78 SER A C 1
ATOM 594 O O . SER A 1 78 ? -7.922 -17.891 -12.57 1 98.81 78 SER A O 1
ATOM 596 N N . LYS A 1 79 ? -7.75 -17.469 -14.805 1 98.81 79 LYS A N 1
ATOM 597 C CA . LYS A 1 79 ? -7.938 -16.016 -14.664 1 98.81 79 LYS A CA 1
ATOM 598 C C . LYS A 1 79 ? -8.734 -15.453 -15.836 1 98.81 79 LYS A C 1
ATOM 600 O O . LYS A 1 79 ? -8.617 -15.938 -16.969 1 98.81 79 LYS A O 1
ATOM 605 N N . VAL A 1 80 ? -9.43 -14.453 -15.516 1 98.81 80 VAL A N 1
ATOM 606 C CA . VAL A 1 80 ? -10.164 -13.742 -16.562 1 98.81 80 VAL A CA 1
ATOM 607 C C . VAL A 1 80 ? -9.898 -12.242 -16.453 1 98.81 80 VAL A C 1
ATOM 609 O O . VAL A 1 80 ? -9.25 -11.789 -15.508 1 98.81 80 VAL A O 1
ATOM 612 N N . ALA A 1 81 ? -10.297 -11.453 -17.5 1 98.5 81 ALA A N 1
ATOM 613 C CA . ALA A 1 81 ? -10.344 -9.992 -17.531 1 98.5 81 ALA A CA 1
ATOM 614 C C . ALA A 1 81 ? -8.945 -9.391 -17.625 1 98.5 81 ALA A C 1
ATOM 616 O O . ALA A 1 81 ? -8.695 -8.305 -17.109 1 98.5 81 ALA A O 1
ATOM 617 N N . ALA A 1 82 ? -8 -10.148 -18.203 1 97.25 82 ALA A N 1
ATOM 618 C CA . ALA A 1 82 ? -6.742 -9.523 -18.609 1 97.25 82 ALA A CA 1
ATOM 619 C C . ALA A 1 82 ? -6.961 -8.5 -19.719 1 97.25 82 ALA A C 1
ATOM 621 O O . ALA A 1 82 ? -6.25 -7.496 -19.781 1 97.25 82 ALA A O 1
ATOM 622 N N . ARG A 1 83 ? -7.91 -8.859 -20.594 1 95.94 83 ARG A N 1
ATOM 623 C CA . ARG A 1 83 ? -8.344 -7.988 -21.672 1 95.94 83 ARG A CA 1
ATOM 624 C C . ARG A 1 83 ? -9.852 -7.758 -21.625 1 95.94 83 ARG A C 1
ATOM 626 O O . ARG A 1 83 ? -10.594 -8.617 -21.141 1 95.94 83 ARG A O 1
ATOM 633 N N . GLY A 1 84 ? -10.227 -6.66 -22.078 1 97 84 GLY A N 1
ATOM 634 C CA . GLY A 1 84 ? -11.641 -6.395 -22.25 1 97 84 GLY A CA 1
ATOM 635 C C . GLY A 1 84 ? -12.32 -5.918 -20.969 1 97 84 GLY A C 1
ATOM 636 O O . GLY A 1 84 ? -13.523 -5.645 -20.969 1 97 84 GLY A O 1
ATOM 637 N N . GLY A 1 85 ? -11.602 -5.824 -19.828 1 97.88 85 GLY A N 1
ATOM 638 C CA . GLY A 1 85 ? -12.133 -5.266 -18.594 1 97.88 85 GLY A CA 1
ATOM 639 C C . GLY A 1 85 ? -12.859 -6.289 -17.75 1 97.88 85 GLY A C 1
ATOM 640 O O . GLY A 1 85 ? -12.992 -7.449 -18.141 1 97.88 85 GLY A O 1
ATOM 641 N N . SER A 1 86 ? -13.359 -5.859 -16.578 1 98.75 86 SER A N 1
ATOM 642 C CA . SER A 1 86 ? -13.969 -6.738 -15.578 1 98.75 86 SER A CA 1
ATOM 643 C C . SER A 1 86 ? -15.477 -6.535 -15.523 1 98.75 86 SER A C 1
ATOM 645 O O . SER A 1 86 ? -16.078 -6.621 -14.453 1 98.75 86 SER A O 1
ATOM 647 N N . GLY A 1 87 ? -16.062 -6.145 -16.609 1 98.81 87 GLY A N 1
ATOM 648 C CA . GLY A 1 87 ? -17.516 -6.062 -16.703 1 98.81 87 GLY A CA 1
ATOM 649 C C . GLY A 1 87 ? -18.172 -7.418 -16.812 1 98.81 87 GLY A C 1
ATOM 650 O O . GLY A 1 87 ? -17.531 -8.406 -17.172 1 98.81 87 GLY A O 1
ATOM 651 N N . ARG A 1 88 ? -19.453 -7.473 -16.578 1 98.75 88 ARG A N 1
ATOM 652 C CA . ARG A 1 88 ? -20.234 -8.703 -16.531 1 98.75 88 ARG A CA 1
ATOM 653 C C . ARG A 1 88 ? -20.125 -9.484 -17.828 1 98.75 88 ARG A C 1
ATOM 655 O O . ARG A 1 88 ? -19.781 -10.672 -17.828 1 98.75 88 ARG A O 1
ATOM 662 N N . GLN A 1 89 ? -20.312 -8.844 -18.922 1 98.75 89 GLN A N 1
ATOM 663 C CA . GLN A 1 89 ? -20.328 -9.516 -20.203 1 98.75 89 GLN A CA 1
ATOM 664 C C . GLN A 1 89 ? -18.984 -10.164 -20.516 1 98.75 89 GLN A C 1
ATOM 666 O O . GLN A 1 89 ? -18.922 -11.32 -20.938 1 98.75 89 GLN A O 1
ATOM 671 N N . ASN A 1 90 ? -17.953 -9.438 -20.297 1 98.88 90 ASN A N 1
ATOM 672 C CA . ASN A 1 90 ? -16.625 -9.961 -20.594 1 98.88 90 ASN A CA 1
ATOM 673 C C . ASN A 1 90 ? -16.266 -11.125 -19.672 1 98.88 90 ASN A C 1
ATOM 675 O O . ASN A 1 90 ? -15.719 -12.133 -20.109 1 98.88 90 ASN A O 1
ATOM 679 N N . ILE A 1 91 ? -16.531 -10.984 -18.375 1 98.88 91 ILE A N 1
ATOM 680 C CA . ILE A 1 91 ? -16.234 -12.047 -17.422 1 98.88 91 ILE A CA 1
ATOM 681 C C . ILE A 1 91 ? -16.984 -13.312 -17.812 1 98.88 91 ILE A C 1
ATOM 683 O O . ILE A 1 91 ? -16.391 -14.391 -17.906 1 98.88 91 ILE A O 1
ATOM 687 N N . LEU A 1 92 ? -18.281 -13.188 -18.094 1 98.81 92 LEU A N 1
ATOM 688 C CA . LEU A 1 92 ? -19.094 -14.359 -18.422 1 98.81 92 LEU A CA 1
ATOM 689 C C . LEU A 1 92 ? -18.609 -15.016 -19.719 1 98.81 92 LEU A C 1
ATOM 691 O O . LEU A 1 92 ? -18.516 -16.234 -19.797 1 98.81 92 LEU A O 1
ATOM 695 N N . ALA A 1 93 ? -18.297 -14.219 -20.656 1 98.81 93 ALA A N 1
ATOM 696 C CA . ALA A 1 93 ? -17.812 -14.742 -21.938 1 98.81 93 ALA A CA 1
ATOM 697 C C . ALA A 1 93 ? -16.5 -15.508 -21.75 1 98.81 93 ALA A C 1
ATOM 699 O O . ALA A 1 93 ? -16.328 -16.609 -22.281 1 98.81 93 ALA A O 1
ATOM 700 N N . GLN A 1 94 ? -15.57 -14.961 -21.031 1 98.75 94 GLN A N 1
ATOM 701 C CA . GLN A 1 94 ? -14.266 -15.578 -20.844 1 98.75 94 GLN A CA 1
ATOM 702 C C . GLN A 1 94 ? -14.352 -16.812 -19.953 1 98.75 94 GLN A C 1
ATOM 704 O O . GLN A 1 94 ? -13.617 -17.781 -20.156 1 98.75 94 GLN A O 1
ATOM 709 N N . VAL A 1 95 ? -15.242 -16.766 -18.969 1 98.75 95 VAL A N 1
ATOM 710 C CA . VAL A 1 95 ? -15.469 -17.953 -18.141 1 98.75 95 VAL A CA 1
ATOM 711 C C . VAL A 1 95 ? -15.992 -19.094 -19.016 1 98.75 95 VAL A C 1
ATOM 713 O O . VAL A 1 95 ? -15.555 -20.234 -18.891 1 98.75 95 VAL A O 1
ATOM 716 N N . GLU A 1 96 ? -16.922 -18.766 -19.906 1 98.44 96 GLU A N 1
ATOM 717 C CA . GLU A 1 96 ? -17.469 -19.781 -20.797 1 98.44 96 GLU A CA 1
ATOM 718 C C . GLU A 1 96 ? -16.391 -20.312 -21.75 1 98.44 96 GLU A C 1
ATOM 720 O O . GLU A 1 96 ? -16.297 -21.531 -21.969 1 98.44 96 GLU A O 1
ATOM 725 N N . GLU A 1 97 ? -15.602 -19.438 -22.297 1 98.44 97 GLU A N 1
ATOM 726 C CA . GLU A 1 97 ? -14.477 -19.844 -23.125 1 98.44 97 GLU A CA 1
ATOM 727 C C . GLU A 1 97 ? -13.555 -20.797 -22.375 1 98.44 97 GLU A C 1
ATOM 729 O O . GLU A 1 97 ? -13.18 -21.859 -22.891 1 98.44 97 GLU A O 1
ATOM 734 N N . SER A 1 98 ? -13.203 -20.406 -21.172 1 98.56 98 SER A N 1
ATOM 735 C CA . SER A 1 98 ? -12.32 -21.219 -20.344 1 98.56 98 SER A CA 1
ATOM 736 C C . SER A 1 98 ? -12.938 -22.578 -20.062 1 98.56 98 SER A C 1
ATOM 738 O O . SER A 1 98 ? -12.266 -23.609 -20.156 1 98.56 98 SER A O 1
ATOM 740 N N . ARG A 1 99 ? -14.227 -22.609 -19.719 1 98.19 99 ARG A N 1
ATOM 741 C CA . ARG A 1 99 ? -14.938 -23.844 -19.422 1 98.19 99 ARG A CA 1
ATOM 742 C C . ARG A 1 99 ? -14.867 -24.797 -20.609 1 98.19 99 ARG A C 1
ATOM 744 O O . ARG A 1 99 ? -14.602 -26 -20.438 1 98.19 99 ARG A O 1
ATOM 751 N N . GLN A 1 100 ? -15.086 -24.266 -21.766 1 98.12 100 GLN A N 1
ATOM 752 C CA . GLN A 1 100 ? -15.039 -25.094 -22.984 1 98.12 100 GLN A CA 1
ATOM 753 C C . GLN A 1 100 ? -13.641 -25.641 -23.219 1 98.12 100 GLN A C 1
ATOM 755 O O . GLN A 1 100 ? -13.477 -26.797 -23.625 1 98.12 100 GLN A O 1
ATOM 760 N N . ARG A 1 101 ? -12.703 -24.891 -22.969 1 98.5 101 ARG A N 1
ATOM 761 C CA . ARG A 1 101 ? -11.312 -25.266 -23.219 1 98.5 101 ARG A CA 1
ATOM 762 C C . ARG A 1 101 ? -10.836 -26.312 -22.203 1 98.5 101 ARG A C 1
ATOM 764 O O . ARG A 1 101 ? -10.344 -27.375 -22.594 1 98.5 101 ARG A O 1
ATOM 771 N N . HIS A 1 102 ? -10.953 -26.031 -20.875 1 97.44 102 HIS A N 1
ATOM 772 C CA . HIS A 1 102 ? -10.422 -26.953 -19.891 1 97.44 102 HIS A CA 1
ATOM 773 C C . HIS A 1 102 ? -11.352 -28.156 -19.703 1 97.44 102 HIS A C 1
ATOM 775 O O . HIS A 1 102 ? -10.93 -29.203 -19.203 1 97.44 102 HIS A O 1
ATOM 781 N N . GLY A 1 103 ? -12.672 -28.016 -20.125 1 97.69 103 GLY A N 1
ATOM 782 C CA . GLY A 1 103 ? -13.609 -29.125 -20.078 1 97.69 103 GLY A CA 1
ATOM 783 C C . GLY A 1 103 ? -14.047 -29.469 -18.672 1 97.69 103 GLY A C 1
ATOM 784 O O . GLY A 1 103 ? -14.344 -30.625 -18.375 1 97.69 103 GLY A O 1
ATOM 785 N N . LEU A 1 104 ? -13.969 -28.547 -17.75 1 97.12 104 LEU A N 1
ATOM 786 C CA . LEU A 1 104 ? -14.383 -28.734 -16.359 1 97.12 104 LEU A CA 1
ATOM 787 C C . LEU A 1 104 ? -15.68 -27.984 -16.062 1 97.12 104 LEU A C 1
ATOM 789 O O . LEU A 1 104 ? -15.844 -26.828 -16.484 1 97.12 104 LEU A O 1
ATOM 793 N N . GLU A 1 105 ? -16.562 -28.594 -15.367 1 94.69 105 GLU A N 1
ATOM 794 C CA . GLU A 1 105 ? -17.812 -27.922 -14.992 1 94.69 105 GLU A CA 1
ATOM 795 C C . GLU A 1 105 ? -17.562 -26.828 -13.969 1 94.69 105 GLU A C 1
ATOM 797 O O . GLU A 1 105 ? -18.266 -25.812 -13.953 1 94.69 105 GLU A O 1
ATOM 802 N N . THR A 1 106 ? -16.594 -27.125 -13.125 1 97.12 106 THR A N 1
ATOM 803 C CA . THR A 1 106 ? -16.234 -26.188 -12.062 1 97.12 106 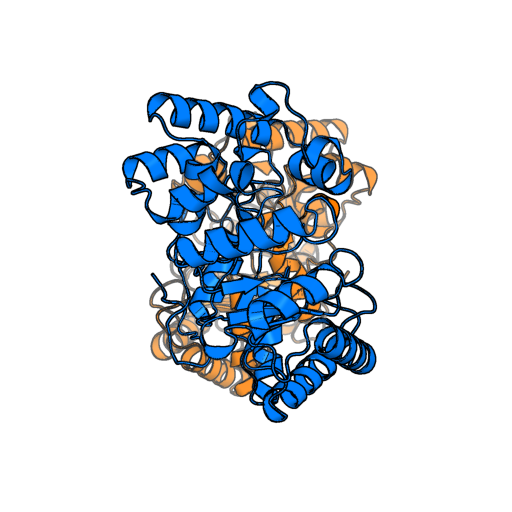THR A CA 1
ATOM 804 C C . THR A 1 106 ? -14.734 -25.938 -12.047 1 97.12 106 THR A C 1
ATOM 806 O O . THR A 1 106 ? -13.938 -26.875 -12.07 1 97.12 106 THR A O 1
ATOM 809 N N . VAL A 1 107 ? -14.406 -24.688 -12.133 1 98.31 107 VAL A N 1
ATOM 810 C CA . VAL A 1 107 ? -13.016 -24.328 -11.859 1 98.31 107 VAL A CA 1
ATOM 811 C C . VAL A 1 107 ? -12.844 -24.047 -10.367 1 98.31 107 VAL A C 1
ATOM 813 O O . VAL A 1 107 ? -13.719 -23.453 -9.742 1 98.31 107 VAL A O 1
ATOM 816 N N . ASP A 1 108 ? -11.734 -24.484 -9.734 1 98.62 108 ASP A N 1
ATOM 817 C CA . ASP A 1 108 ? -11.57 -24.344 -8.289 1 98.62 108 ASP A CA 1
ATOM 818 C C . ASP A 1 108 ? -11.328 -22.891 -7.902 1 98.62 108 ASP A C 1
ATOM 820 O O . ASP A 1 108 ? -12.008 -22.359 -7.02 1 98.62 108 ASP A O 1
ATOM 824 N N . GLY A 1 109 ? -10.359 -22.234 -8.508 1 98.69 109 GLY A N 1
ATOM 825 C CA . GLY A 1 109 ? -10.062 -20.828 -8.281 1 98.69 109 GLY A CA 1
ATOM 826 C C . GLY A 1 109 ? -10.18 -19.984 -9.539 1 98.69 109 GLY A C 1
ATOM 827 O O . GLY A 1 109 ? -9.68 -20.375 -10.602 1 98.69 109 GLY A O 1
ATOM 828 N N . LEU A 1 110 ? -10.82 -18.875 -9.469 1 98.94 110 LEU A N 1
ATOM 829 C CA . LEU A 1 110 ? -10.891 -17.922 -10.57 1 98.94 110 LEU A CA 1
ATOM 830 C C . LEU A 1 110 ? -10.383 -16.547 -10.125 1 98.94 110 LEU A C 1
ATOM 832 O O . LEU A 1 110 ? -10.977 -15.914 -9.25 1 98.94 110 LEU A O 1
ATOM 836 N N . TYR A 1 111 ? -9.336 -16.125 -10.789 1 98.94 111 TYR A N 1
ATOM 837 C CA . TYR A 1 111 ? -8.773 -14.812 -10.492 1 98.94 111 TYR A CA 1
ATOM 838 C C . TYR A 1 111 ? -9.305 -13.758 -11.461 1 98.94 111 TYR A C 1
ATOM 840 O O . TYR A 1 111 ? -9.461 -14.023 -12.656 1 98.94 111 TYR A O 1
ATOM 848 N N . LEU A 1 112 ? -9.547 -12.555 -10.961 1 98.94 112 LEU A N 1
ATOM 849 C CA . LEU A 1 112 ? -9.414 -11.391 -11.836 1 98.94 112 LEU A CA 1
ATOM 850 C C . LEU A 1 112 ? -7.945 -11.078 -12.102 1 98.94 112 LEU A C 1
ATOM 852 O O . LEU A 1 112 ? -7.156 -10.93 -11.172 1 98.94 112 LEU A O 1
ATOM 856 N N . HIS A 1 113 ? -7.594 -10.945 -13.336 1 98.75 113 HIS A N 1
ATOM 857 C CA . HIS A 1 113 ? -6.195 -10.875 -13.734 1 98.75 113 HIS A CA 1
ATOM 858 C C . HIS A 1 113 ? -5.562 -9.555 -13.305 1 98.75 113 HIS A C 1
ATOM 860 O O . HIS A 1 113 ? -4.355 -9.484 -13.078 1 98.75 113 HIS A O 1
ATOM 866 N N . ARG A 1 114 ? -6.316 -8.523 -13.234 1 98.12 114 ARG A N 1
ATOM 867 C CA . ARG A 1 114 ? -5.859 -7.195 -12.828 1 98.12 114 ARG A CA 1
ATOM 868 C C . ARG A 1 114 ? -7.027 -6.324 -12.375 1 98.12 114 ARG A C 1
ATOM 870 O O . ARG A 1 114 ? -8.188 -6.645 -12.641 1 98.12 114 ARG A O 1
ATOM 877 N N . PHE A 1 115 ? -6.703 -5.297 -11.742 1 98.38 115 PHE A N 1
ATOM 878 C CA . PHE A 1 115 ? -7.719 -4.34 -11.328 1 98.38 115 PHE A CA 1
ATOM 879 C C . PHE A 1 115 ? -8.211 -3.52 -12.508 1 98.38 115 PHE A C 1
ATOM 881 O O . PHE A 1 115 ? -7.418 -3.088 -13.352 1 98.38 115 PHE A O 1
ATOM 888 N N . ASP A 1 116 ? -9.508 -3.34 -12.641 1 97.94 116 ASP A N 1
ATOM 889 C CA . ASP A 1 116 ? -10.133 -2.545 -13.688 1 97.94 116 ASP A CA 1
ATOM 890 C C . ASP A 1 116 ? -10.867 -1.345 -13.102 1 97.94 116 ASP A C 1
ATOM 892 O O . ASP A 1 116 ? -11.992 -1.479 -12.617 1 97.94 116 ASP A O 1
ATOM 896 N N . ASP A 1 117 ? -10.289 -0.167 -13.258 1 95.06 117 ASP A N 1
ATOM 897 C CA . ASP A 1 117 ? -10.852 1.027 -12.633 1 95.06 117 ASP A CA 1
ATOM 898 C C . ASP A 1 117 ? -12.008 1.587 -13.453 1 95.06 117 ASP A C 1
ATOM 900 O O . ASP A 1 117 ? -12.727 2.477 -12.992 1 95.06 117 ASP A O 1
ATOM 904 N N . ALA A 1 118 ? -12.219 1.028 -14.586 1 97.06 118 ALA A N 1
ATOM 905 C CA . ALA A 1 118 ? -13.258 1.552 -15.469 1 97.06 118 ALA A CA 1
ATOM 906 C C . ALA A 1 118 ? -14.594 0.872 -15.211 1 97.06 118 ALA A C 1
ATOM 908 O O . ALA A 1 118 ? -15.641 1.359 -15.641 1 97.06 118 ALA A O 1
ATOM 909 N N . THR A 1 119 ? -14.578 -0.293 -14.555 1 98.44 119 THR A N 1
ATOM 910 C CA . THR A 1 119 ? -15.797 -1.046 -14.266 1 98.44 119 THR A CA 1
ATOM 911 C C . THR A 1 119 ? -16.172 -0.925 -12.789 1 98.44 119 THR A C 1
ATOM 913 O O . THR A 1 119 ? -15.328 -1.159 -11.914 1 98.44 119 THR A O 1
ATOM 916 N N . PRO A 1 120 ? -17.422 -0.512 -12.492 1 98.19 120 PRO A N 1
ATOM 917 C CA . PRO A 1 120 ? -17.828 -0.529 -11.078 1 98.19 120 PRO A CA 1
ATOM 918 C C . PRO A 1 120 ? -17.609 -1.889 -10.422 1 98.19 120 PRO A C 1
ATOM 920 O O . PRO A 1 120 ? -18 -2.918 -10.977 1 98.19 120 PRO A O 1
ATOM 923 N N . LEU A 1 121 ? -17.031 -1.932 -9.25 1 98.56 121 LEU A N 1
ATOM 924 C CA . LEU A 1 121 ? -16.703 -3.18 -8.562 1 98.56 121 LEU A CA 1
ATOM 925 C C . LEU A 1 121 ? -17.969 -3.98 -8.273 1 98.56 121 LEU A C 1
ATOM 927 O O . LEU A 1 121 ? -17.953 -5.215 -8.273 1 98.56 121 LEU A O 1
ATOM 931 N N . GLU A 1 122 ? -19.047 -3.26 -8.047 1 98.69 122 GLU A N 1
ATOM 932 C CA . GLU A 1 122 ? -20.297 -3.938 -7.777 1 98.69 122 GLU A CA 1
ATOM 933 C C . GLU A 1 122 ? -20.703 -4.855 -8.93 1 98.69 122 GLU A C 1
ATOM 935 O O . GLU A 1 122 ? -21.141 -5.98 -8.711 1 98.69 122 GLU A O 1
ATOM 940 N N . GLU A 1 123 ? -20.531 -4.363 -10.141 1 98.88 123 GLU A N 1
ATOM 941 C CA . GLU A 1 123 ? -20.828 -5.188 -11.312 1 98.88 123 GLU A CA 1
ATOM 942 C C . GLU A 1 123 ? -19.922 -6.418 -11.359 1 98.88 123 GLU A C 1
ATOM 944 O O . GLU A 1 123 ? -20.406 -7.531 -11.578 1 98.88 123 GLU A O 1
ATOM 949 N N . THR A 1 124 ? -18.703 -6.238 -11.133 1 98.88 124 THR A N 1
ATOM 950 C CA . THR A 1 124 ? -17.703 -7.293 -11.188 1 98.88 124 THR A CA 1
ATOM 951 C C . THR A 1 124 ? -17.984 -8.367 -10.141 1 98.88 124 THR A C 1
ATOM 953 O O . THR A 1 124 ? -18.109 -9.547 -10.477 1 98.88 124 THR A O 1
ATOM 956 N N . PHE A 1 125 ? -18.203 -7.969 -8.93 1 98.88 125 PHE A N 1
ATOM 957 C CA . PHE A 1 125 ? -18.219 -8.945 -7.852 1 98.88 125 PHE A CA 1
ATOM 958 C C . PHE A 1 125 ? -19.609 -9.547 -7.688 1 98.88 125 PHE A C 1
ATOM 960 O O . PHE A 1 125 ? -19.75 -10.672 -7.199 1 98.88 125 PHE A O 1
ATOM 967 N N . GLU A 1 126 ? -20.656 -8.805 -8.125 1 98.88 126 GLU A N 1
ATOM 968 C CA . GLU A 1 126 ? -21.953 -9.461 -8.258 1 98.88 126 GLU A CA 1
ATOM 969 C C . GLU A 1 126 ? -21.891 -10.609 -9.258 1 98.88 126 GLU A C 1
ATOM 971 O O . GLU A 1 126 ? -22.422 -11.695 -8.992 1 98.88 126 GLU A O 1
ATOM 976 N N . THR A 1 127 ? -21.219 -10.352 -10.383 1 98.94 127 THR A N 1
ATOM 977 C CA . THR A 1 127 ? -21.062 -11.367 -11.422 1 98.94 127 THR A CA 1
ATOM 978 C C . THR A 1 127 ? -20.297 -12.57 -10.898 1 98.94 127 THR A C 1
ATOM 980 O O . THR A 1 127 ? -20.719 -13.719 -11.094 1 98.94 127 THR A O 1
ATOM 983 N N . LEU A 1 128 ? -19.25 -12.359 -10.164 1 98.94 128 LEU A N 1
ATOM 984 C CA . LEU A 1 128 ? -18.453 -13.445 -9.617 1 98.94 128 LEU A CA 1
ATOM 985 C C . LEU A 1 128 ? -19.234 -14.219 -8.562 1 98.94 128 LEU A C 1
ATOM 987 O O . LEU A 1 128 ? -19.109 -15.438 -8.469 1 98.94 128 LEU A O 1
ATOM 991 N N . ALA A 1 129 ? -19.984 -13.516 -7.777 1 98.88 129 ALA A N 1
ATOM 992 C CA . ALA A 1 129 ? -20.828 -14.172 -6.773 1 98.88 129 ALA A CA 1
ATOM 993 C C . ALA A 1 129 ? -21.828 -15.117 -7.43 1 98.88 129 ALA A C 1
ATOM 995 O O . ALA A 1 129 ? -22.062 -16.219 -6.934 1 98.88 129 ALA A O 1
ATOM 996 N N . GLU A 1 130 ? -22.406 -14.68 -8.516 1 98.88 130 GLU A N 1
ATOM 997 C CA . GLU A 1 130 ? -23.359 -15.516 -9.25 1 98.88 130 GLU A CA 1
ATOM 998 C C . GLU A 1 130 ? -22.688 -16.781 -9.773 1 98.88 130 GLU A C 1
ATOM 1000 O O . GLU A 1 130 ? -23.281 -17.859 -9.742 1 98.88 130 GLU A O 1
ATOM 1005 N N . LEU A 1 131 ? -21.469 -16.641 -10.25 1 98.88 131 LEU A N 1
ATOM 1006 C CA . LEU A 1 131 ? -20.734 -17.781 -10.758 1 98.88 131 LEU A CA 1
ATOM 1007 C C . LEU A 1 131 ? -20.453 -18.797 -9.648 1 98.88 131 LEU A C 1
ATOM 1009 O O . LEU A 1 131 ? -20.531 -20 -9.867 1 98.88 131 LEU A O 1
ATOM 1013 N N . VAL A 1 132 ? -20.141 -18.312 -8.43 1 98.88 132 VAL A N 1
ATOM 1014 C CA . VAL A 1 132 ? -19.891 -19.172 -7.277 1 98.88 132 VAL A CA 1
ATOM 1015 C C . VAL A 1 132 ? -21.203 -19.859 -6.867 1 98.88 132 VAL A C 1
ATOM 1017 O O . VAL A 1 132 ? -21.219 -21.078 -6.625 1 98.88 132 VAL A O 1
ATOM 1020 N N . GLN A 1 133 ? -22.281 -19.141 -6.852 1 98.56 133 GLN A N 1
ATOM 1021 C CA . GLN A 1 133 ? -23.578 -19.672 -6.484 1 98.56 133 GLN A CA 1
ATOM 1022 C C . GLN A 1 133 ? -24.031 -20.75 -7.469 1 98.56 133 GLN A C 1
ATOM 1024 O O . GLN A 1 133 ? -24.641 -21.75 -7.074 1 98.56 133 GLN A O 1
ATOM 1029 N N . ALA A 1 134 ? -23.688 -20.547 -8.703 1 98.38 134 ALA A N 1
ATOM 1030 C CA . ALA A 1 134 ? -24.078 -21.484 -9.75 1 98.38 134 ALA A CA 1
ATOM 1031 C C . ALA A 1 134 ? -23.172 -22.719 -9.742 1 98.38 134 ALA A C 1
ATOM 1033 O O . ALA A 1 134 ? -23.406 -23.672 -10.5 1 98.38 134 ALA A O 1
ATOM 1034 N N . GLY A 1 135 ? -22.078 -22.703 -8.977 1 98 135 GLY A N 1
ATOM 1035 C CA . GLY A 1 135 ? -21.188 -23.844 -8.859 1 98 135 GLY A CA 1
ATOM 1036 C C . GLY A 1 135 ? -20.141 -23.891 -9.961 1 98 135 GLY A C 1
ATOM 1037 O O . GLY A 1 135 ? -19.453 -24.906 -10.109 1 98 135 GLY A O 1
ATOM 1038 N N . GLN A 1 136 ? -19.969 -22.859 -10.695 1 98.44 136 GLN A N 1
ATOM 1039 C CA . GLN A 1 136 ? -19.016 -22.812 -11.797 1 98.44 136 GLN A CA 1
ATOM 1040 C C . GLN A 1 136 ? -17.625 -22.453 -11.305 1 98.44 136 GLN A C 1
ATOM 1042 O O . GLN A 1 136 ? -16.625 -22.75 -11.969 1 98.44 136 GLN A O 1
ATOM 1047 N N . VAL A 1 137 ? -17.562 -21.781 -10.211 1 98.75 137 VAL A N 1
ATOM 1048 C CA . VAL A 1 137 ? -16.328 -21.359 -9.555 1 98.75 137 VAL A CA 1
ATOM 1049 C C . VAL A 1 137 ? -16.391 -21.688 -8.062 1 98.75 137 VAL A C 1
ATOM 1051 O O . VAL A 1 137 ? -17.422 -21.469 -7.426 1 98.75 137 VAL A O 1
ATOM 1054 N N . ARG A 1 138 ? -15.375 -22.203 -7.52 1 98.62 138 ARG A N 1
ATOM 1055 C CA . ARG A 1 138 ? -15.414 -22.531 -6.094 1 98.62 138 ARG A CA 1
ATOM 1056 C C . ARG A 1 138 ? -14.875 -21.375 -5.258 1 98.62 138 ARG A C 1
ATOM 1058 O O . ARG A 1 138 ? -15.43 -21.047 -4.207 1 98.62 138 ARG A O 1
ATOM 1065 N N . HIS A 1 139 ? -13.758 -20.797 -5.656 1 98.62 139 HIS A N 1
ATOM 1066 C CA . HIS A 1 139 ? -13.102 -19.719 -4.934 1 98.62 139 HIS A CA 1
ATOM 1067 C C . HIS A 1 139 ? -12.734 -18.578 -5.867 1 98.62 139 HIS A C 1
ATOM 1069 O O . HIS A 1 139 ? -12.328 -18.797 -7.008 1 98.62 139 HIS A O 1
ATOM 1075 N N . VAL A 1 140 ? -12.852 -17.359 -5.387 1 98.88 140 VAL A N 1
ATOM 1076 C CA . VAL A 1 140 ? -12.523 -16.172 -6.16 1 98.88 140 VAL A CA 1
ATOM 1077 C C . VAL A 1 140 ? -11.227 -15.547 -5.641 1 98.88 140 VAL A C 1
ATOM 1079 O O . VAL A 1 140 ? -10.984 -15.523 -4.43 1 98.88 140 VAL A O 1
ATOM 1082 N N . GLY A 1 141 ? -10.383 -15.094 -6.562 1 98.81 141 GLY A N 1
ATOM 1083 C CA . GLY A 1 141 ? -9.148 -14.414 -6.211 1 98.81 141 GLY A CA 1
ATOM 1084 C C . GLY A 1 141 ? -8.891 -13.172 -7.043 1 98.81 141 GLY A C 1
ATOM 1085 O O . GLY A 1 141 ? -9.641 -12.875 -7.973 1 98.81 141 GLY A O 1
ATOM 1086 N N . VAL A 1 142 ? -7.855 -12.43 -6.66 1 98.94 142 VAL A N 1
ATOM 1087 C CA . VAL A 1 142 ? -7.434 -11.234 -7.387 1 98.94 142 VAL A CA 1
ATOM 1088 C C . VAL A 1 142 ? -5.93 -11.289 -7.637 1 98.94 142 VAL A C 1
ATOM 1090 O O . VAL A 1 142 ? -5.168 -11.742 -6.777 1 98.94 142 VAL A O 1
ATOM 1093 N N . SER A 1 143 ? -5.543 -10.914 -8.812 1 98.75 143 SER A N 1
ATOM 1094 C CA . SER A 1 143 ? -4.137 -10.836 -9.211 1 98.75 143 SER A CA 1
ATOM 1095 C C . SER A 1 143 ? -3.746 -9.414 -9.594 1 98.75 143 SER A C 1
ATOM 1097 O O . SER A 1 143 ? -4.523 -8.695 -10.227 1 98.75 143 SER A O 1
ATOM 1099 N N . ASN A 1 144 ? -2.607 -8.961 -9.125 1 98.38 144 ASN A N 1
ATOM 1100 C CA . ASN A 1 144 ? -2.014 -7.676 -9.484 1 98.38 144 ASN A CA 1
ATOM 1101 C C . ASN A 1 144 ? -2.881 -6.508 -9.031 1 98.38 144 ASN A C 1
ATOM 1103 O O . ASN A 1 144 ? -3.051 -5.527 -9.758 1 98.38 144 ASN A O 1
ATOM 1107 N N . PHE A 1 145 ? -3.529 -6.633 -7.898 1 98.81 145 PHE A N 1
ATOM 1108 C CA . PHE A 1 145 ? -4.195 -5.547 -7.188 1 98.81 145 PHE A CA 1
ATOM 1109 C C . PHE A 1 145 ? -3.238 -4.871 -6.211 1 98.81 145 PHE A C 1
ATOM 1111 O O . PHE A 1 145 ? -2.32 -5.512 -5.691 1 98.81 145 PHE A O 1
ATOM 1118 N N . ALA A 1 146 ? -3.422 -3.566 -5.969 1 98.81 146 ALA A N 1
ATOM 1119 C CA . ALA A 1 146 ? -2.855 -2.936 -4.781 1 98.81 146 ALA A CA 1
ATOM 1120 C C . ALA A 1 146 ? -3.594 -3.379 -3.52 1 98.81 146 ALA A C 1
ATOM 1122 O O . ALA A 1 146 ? -4.707 -3.9 -3.598 1 98.81 146 ALA A O 1
ATOM 1123 N N . ALA A 1 147 ? -2.947 -3.199 -2.346 1 98.88 147 ALA A N 1
ATOM 1124 C CA . ALA A 1 147 ? -3.547 -3.682 -1.105 1 98.88 147 ALA A CA 1
ATOM 1125 C C . ALA A 1 147 ? -4.859 -2.961 -0.814 1 98.88 147 ALA A C 1
ATOM 1127 O O . ALA A 1 147 ? -5.832 -3.58 -0.373 1 98.88 147 ALA A O 1
ATOM 1128 N N . TRP A 1 148 ? -4.918 -1.606 -1.043 1 98.88 148 TRP A N 1
ATOM 1129 C CA . TRP A 1 148 ? -6.156 -0.88 -0.796 1 98.88 148 TRP A CA 1
ATOM 1130 C C . TRP A 1 148 ? -7.254 -1.333 -1.755 1 98.88 148 TRP A C 1
ATOM 1132 O O . TRP A 1 148 ? -8.43 -1.366 -1.39 1 98.88 148 TRP A O 1
ATOM 1142 N N . GLN A 1 149 ? -6.895 -1.739 -2.961 1 98.94 149 GLN A N 1
ATOM 1143 C CA . GLN A 1 149 ? -7.848 -2.273 -3.926 1 98.94 149 GLN A CA 1
ATOM 1144 C C . GLN A 1 149 ? -8.383 -3.631 -3.479 1 98.94 149 GLN A C 1
ATOM 1146 O O . GLN A 1 149 ? -9.562 -3.934 -3.666 1 98.94 149 GLN A O 1
ATOM 1151 N N . VAL A 1 150 ? -7.48 -4.484 -2.914 1 98.94 150 VAL A N 1
ATOM 1152 C CA . VAL A 1 150 ? -7.906 -5.773 -2.381 1 98.94 150 VAL A CA 1
ATOM 1153 C C . VAL A 1 150 ? -8.938 -5.562 -1.275 1 98.94 150 VAL A C 1
ATOM 1155 O O . VAL A 1 150 ? -9.984 -6.207 -1.267 1 98.94 150 VAL A O 1
ATOM 1158 N N . MET A 1 151 ? -8.625 -4.617 -0.357 1 98.88 151 MET A N 1
ATOM 1159 C CA . MET A 1 151 ? -9.547 -4.34 0.745 1 98.88 151 MET A CA 1
ATOM 1160 C C . MET A 1 151 ? -10.867 -3.795 0.225 1 98.88 151 MET A C 1
ATOM 1162 O O . MET A 1 151 ? -11.938 -4.195 0.694 1 98.88 151 MET A O 1
ATOM 1166 N N . LYS A 1 152 ? -10.828 -2.859 -0.75 1 98.81 152 LYS A N 1
ATOM 1167 C CA . LYS A 1 152 ? -12.031 -2.324 -1.378 1 98.81 152 LYS A CA 1
ATOM 1168 C C . LYS A 1 152 ? -12.844 -3.432 -2.039 1 98.81 152 LYS A C 1
ATOM 1170 O O . LYS A 1 152 ? -14.07 -3.467 -1.916 1 98.81 152 LYS A O 1
ATOM 1175 N N . ALA A 1 153 ? -12.109 -4.297 -2.748 1 98.88 153 ALA A N 1
ATOM 1176 C CA . ALA A 1 153 ? -12.75 -5.434 -3.404 1 98.88 153 ALA A CA 1
ATOM 1177 C C . ALA A 1 153 ? -13.438 -6.344 -2.387 1 98.88 153 ALA A C 1
ATOM 1179 O O . ALA A 1 153 ? -14.57 -6.777 -2.596 1 98.88 153 ALA A O 1
ATOM 1180 N N . GLN A 1 154 ? -12.719 -6.656 -1.281 1 98.75 154 GLN A N 1
ATOM 1181 C CA . GLN A 1 154 ? -13.289 -7.5 -0.232 1 98.75 154 GLN A CA 1
ATOM 1182 C C . GLN A 1 154 ? -14.547 -6.871 0.357 1 98.75 154 GLN A C 1
ATOM 1184 O O . GLN A 1 154 ? -15.539 -7.562 0.583 1 98.75 154 GLN A O 1
ATOM 1189 N N . TRP A 1 155 ? -14.438 -5.5 0.617 1 98.44 155 TRP A N 1
ATOM 1190 C CA . TRP A 1 155 ? -15.578 -4.738 1.113 1 98.44 155 TRP A CA 1
ATOM 1191 C C . TRP A 1 155 ? -16.766 -4.844 0.16 1 98.44 155 TRP A C 1
ATOM 1193 O O . TRP A 1 155 ? -17.875 -5.164 0.58 1 98.44 155 TRP A O 1
ATOM 1203 N N . THR A 1 156 ? -16.547 -4.754 -1.131 1 98.56 156 THR A N 1
ATOM 1204 C CA . THR A 1 156 ? -17.594 -4.816 -2.141 1 98.56 156 THR A CA 1
ATOM 1205 C C . THR A 1 156 ? -18.141 -6.23 -2.258 1 98.56 156 THR A C 1
ATOM 1207 O O . THR A 1 156 ? -19.359 -6.426 -2.289 1 98.56 156 THR A O 1
ATOM 1210 N N . ALA A 1 157 ? -17.25 -7.238 -2.301 1 98.75 157 ALA A N 1
ATOM 1211 C CA . ALA A 1 157 ? -17.625 -8.641 -2.443 1 98.75 157 ALA A CA 1
ATOM 1212 C C . ALA A 1 157 ? -18.531 -9.086 -1.292 1 98.75 157 ALA A C 1
ATOM 1214 O O . ALA A 1 157 ? -19.484 -9.852 -1.494 1 98.75 157 ALA A O 1
ATOM 1215 N N . SER A 1 158 ? -18.25 -8.578 -0.117 1 97.94 158 SER A N 1
ATOM 1216 C CA . SER A 1 158 ? -19 -8.977 1.07 1 97.94 158 SER A CA 1
ATOM 1217 C C . SER A 1 158 ? -20.469 -8.609 0.944 1 97.94 158 SER A C 1
ATOM 1219 O O . SER A 1 158 ? -21.328 -9.281 1.505 1 97.94 158 SER A O 1
ATOM 1221 N N . ARG A 1 159 ? -20.797 -7.613 0.171 1 97.62 159 ARG A N 1
ATOM 1222 C CA . ARG A 1 159 ? -22.172 -7.176 -0.038 1 97.62 159 ARG A CA 1
ATOM 1223 C C . ARG A 1 159 ? -22.969 -8.219 -0.819 1 97.62 159 ARG A C 1
ATOM 1225 O O . ARG A 1 159 ? -24.188 -8.195 -0.819 1 97.62 159 ARG A O 1
ATOM 1232 N N . PHE A 1 160 ? -22.266 -9.117 -1.475 1 98.56 160 PHE A N 1
ATOM 1233 C CA . PHE A 1 160 ? -22.922 -10.141 -2.285 1 98.56 160 PHE A CA 1
ATOM 1234 C C . PHE A 1 160 ? -22.703 -11.523 -1.687 1 98.56 160 PHE A C 1
ATOM 1236 O O . PHE A 1 160 ? -22.859 -12.531 -2.375 1 98.56 160 PHE A O 1
ATOM 1243 N N . GLY A 1 161 ? -22.25 -11.562 -0.395 1 98.12 161 GLY A N 1
ATOM 1244 C CA . GLY A 1 161 ? -22.016 -12.828 0.275 1 98.12 161 GLY A CA 1
ATOM 1245 C C . GLY A 1 161 ? -20.812 -13.578 -0.284 1 98.12 161 GLY A C 1
ATOM 1246 O O . GLY A 1 161 ? -20.734 -14.805 -0.171 1 98.12 161 GLY A O 1
ATOM 1247 N N . LEU A 1 162 ? -19.984 -12.875 -0.975 1 98.62 162 LEU A N 1
ATOM 1248 C CA . LEU A 1 162 ? -18.781 -13.445 -1.599 1 98.62 162 LEU A CA 1
ATOM 1249 C C . LEU A 1 162 ? -17.531 -13.102 -0.793 1 98.62 162 LEU A C 1
ATOM 1251 O O . LEU A 1 162 ? -17.406 -11.984 -0.284 1 98.62 162 LEU A O 1
ATOM 1255 N N . GLU A 1 163 ? -16.641 -13.992 -0.64 1 98.06 163 GLU A N 1
ATOM 1256 C CA . GLU A 1 163 ? -15.336 -13.789 -0.009 1 98.06 163 GLU A CA 1
ATOM 1257 C C . GLU A 1 163 ? -14.203 -14.016 -1.002 1 98.06 163 GLU A C 1
ATOM 1259 O O . GLU A 1 163 ? -14.188 -15.016 -1.723 1 98.06 163 GLU A O 1
ATOM 1264 N N . ILE A 1 164 ? -13.344 -13.094 -1.085 1 98.69 164 ILE A N 1
ATOM 1265 C CA . ILE A 1 164 ? -12.109 -13.273 -1.842 1 98.69 164 ILE A CA 1
ATOM 1266 C C . ILE A 1 164 ? -11.109 -14.078 -1.018 1 98.69 164 ILE A C 1
ATOM 1268 O O . ILE A 1 164 ? -10.742 -13.68 0.088 1 98.69 164 ILE A O 1
ATOM 1272 N N . THR A 1 165 ? -10.609 -15.18 -1.577 1 98.19 165 THR A N 1
ATOM 1273 C CA . THR A 1 165 ? -9.844 -16.094 -0.738 1 98.19 165 THR A CA 1
ATOM 1274 C C . THR A 1 165 ? -8.445 -16.312 -1.315 1 98.19 165 THR A C 1
ATOM 1276 O O . THR A 1 165 ? -7.59 -16.922 -0.668 1 98.19 165 THR A O 1
ATOM 1279 N N . LEU A 1 166 ? -8.148 -15.797 -2.566 1 98.5 166 LEU A N 1
ATOM 1280 C CA . LEU A 1 166 ? -6.863 -15.961 -3.232 1 98.5 166 LEU A CA 1
ATOM 1281 C C . LEU A 1 166 ? -6.301 -14.609 -3.674 1 98.5 166 LEU A C 1
ATOM 1283 O O . LEU A 1 166 ? -7.051 -13.734 -4.105 1 98.5 166 LEU A O 1
ATOM 1287 N N . MET A 1 167 ? -5.047 -14.492 -3.555 1 98.69 167 MET A N 1
ATOM 1288 C CA . MET A 1 167 ? -4.32 -13.336 -4.066 1 98.69 167 MET A CA 1
ATOM 1289 C C . MET A 1 167 ? -3.049 -13.766 -4.789 1 98.69 167 MET A C 1
ATOM 1291 O O . MET A 1 167 ? -2.295 -14.602 -4.289 1 98.69 167 MET A O 1
ATOM 1295 N N . GLN A 1 168 ? -2.855 -13.234 -5.969 1 98.88 168 GLN A N 1
ATOM 1296 C CA . GLN A 1 168 ? -1.712 -13.633 -6.785 1 98.88 168 GLN A CA 1
ATOM 1297 C C . GLN A 1 168 ? -0.888 -12.414 -7.203 1 98.88 168 GLN A C 1
ATOM 1299 O O . GLN A 1 168 ? -1.08 -11.875 -8.289 1 98.88 168 GLN A O 1
ATOM 1304 N N . PRO A 1 169 ? 0.042 -11.984 -6.363 1 98.81 169 PRO A N 1
ATOM 1305 C CA . PRO A 1 169 ? 0.971 -10.898 -6.68 1 98.81 169 PRO A CA 1
ATOM 1306 C C . PRO A 1 169 ? 2.311 -11.398 -7.215 1 98.81 169 PRO A C 1
ATOM 1308 O O . PRO A 1 169 ? 2.572 -12.609 -7.195 1 98.81 169 PRO A O 1
ATOM 1311 N N . MET A 1 170 ? 3.1 -10.484 -7.73 1 98.81 170 MET A N 1
ATOM 1312 C CA . MET A 1 170 ? 4.496 -10.781 -8.031 1 98.81 170 MET A CA 1
ATOM 1313 C C . MET A 1 170 ? 5.348 -10.75 -6.77 1 98.81 170 MET A C 1
ATOM 1315 O O . MET A 1 170 ? 5.203 -9.852 -5.945 1 98.81 170 MET A O 1
ATOM 1319 N N . TYR A 1 171 ? 6.203 -11.727 -6.547 1 98.81 171 TYR A N 1
ATOM 1320 C CA . TYR A 1 171 ? 7.078 -11.719 -5.383 1 98.81 171 TYR A CA 1
ATOM 1321 C C . TYR A 1 171 ? 8.336 -12.547 -5.637 1 98.81 171 TYR A C 1
ATOM 1323 O O . TYR A 1 171 ? 8.25 -13.719 -6.016 1 98.81 171 TYR A O 1
ATOM 1331 N N . ASN A 1 172 ? 9.438 -11.93 -5.512 1 98.88 172 ASN A N 1
ATOM 1332 C CA . ASN A 1 172 ? 10.734 -12.594 -5.539 1 98.88 172 ASN A CA 1
ATOM 1333 C C . ASN A 1 172 ? 11.82 -11.742 -4.891 1 98.88 172 ASN A C 1
ATOM 1335 O O . ASN A 1 172 ? 11.531 -10.656 -4.383 1 98.88 172 ASN A O 1
ATOM 1339 N N . LEU A 1 173 ? 13.047 -12.242 -4.938 1 98.81 173 LEU A N 1
ATOM 1340 C CA . LEU A 1 173 ? 14.141 -11.664 -4.172 1 98.81 173 LEU A CA 1
ATOM 1341 C C . LEU A 1 173 ? 14.43 -10.234 -4.625 1 98.81 173 LEU A C 1
ATOM 1343 O O . LEU A 1 173 ? 14.875 -9.398 -3.83 1 98.81 173 LEU A O 1
ATOM 1347 N N . VAL A 1 174 ? 14.102 -9.867 -5.906 1 98.5 174 VAL A N 1
ATOM 1348 C CA . VAL A 1 174 ? 14.414 -8.531 -6.391 1 98.5 174 VAL A CA 1
ATOM 1349 C C . VAL A 1 174 ? 13.125 -7.734 -6.598 1 98.5 174 VAL A C 1
ATOM 1351 O O . VAL A 1 174 ? 13.156 -6.605 -7.086 1 98.5 174 VAL A O 1
ATOM 1354 N N . LYS A 1 175 ? 11.969 -8.312 -6.328 1 98.69 175 LYS A N 1
ATOM 1355 C CA . LYS A 1 175 ? 10.641 -7.695 -6.348 1 98.69 175 LYS A CA 1
ATOM 1356 C C . LYS A 1 175 ? 9.906 -7.945 -5.039 1 98.69 175 LYS A C 1
ATOM 1358 O O . LYS A 1 175 ? 9.141 -8.914 -4.926 1 98.69 175 LYS A O 1
ATOM 1363 N N . ARG A 1 176 ? 10.078 -7.047 -4.051 1 98.44 176 ARG A N 1
ATOM 1364 C CA . ARG A 1 176 ? 9.641 -7.332 -2.688 1 98.44 176 ARG A CA 1
ATOM 1365 C C . ARG A 1 176 ? 8.586 -6.328 -2.23 1 98.44 176 ARG A C 1
ATOM 1367 O O . ARG A 1 176 ? 8.266 -6.254 -1.042 1 98.44 176 ARG A O 1
ATOM 1374 N N . GLN A 1 177 ? 7.992 -5.5 -3.201 1 98.19 177 GLN A N 1
ATOM 1375 C CA . GLN A 1 177 ? 7.016 -4.473 -2.85 1 98.19 177 GLN A CA 1
ATOM 1376 C C . GLN A 1 177 ? 5.809 -5.078 -2.146 1 98.19 177 GLN A C 1
ATOM 1378 O O . GLN A 1 177 ? 5.203 -4.441 -1.277 1 98.19 177 GLN A O 1
ATOM 1383 N N . VAL A 1 178 ? 5.473 -6.34 -2.389 1 98.44 178 VAL A N 1
ATOM 1384 C CA . VAL A 1 178 ? 4.32 -7.039 -1.825 1 98.44 178 VAL A CA 1
ATOM 1385 C C . VAL A 1 178 ? 4.449 -7.102 -0.304 1 98.44 178 VAL A C 1
ATOM 1387 O O . VAL A 1 178 ? 3.443 -7.176 0.406 1 98.44 178 VAL A O 1
ATOM 1390 N N . GLU A 1 179 ? 5.656 -7.035 0.219 1 98.5 179 GLU A N 1
ATOM 1391 C CA . GLU A 1 179 ? 5.91 -7.16 1.651 1 98.5 179 GLU A CA 1
ATOM 1392 C C . GLU A 1 179 ? 5.367 -5.957 2.416 1 98.5 179 GLU A C 1
ATOM 1394 O O . GLU A 1 179 ? 5.109 -6.043 3.619 1 98.5 179 GLU A O 1
ATOM 1399 N N . VAL A 1 180 ? 5.16 -4.836 1.717 1 98.31 180 VAL A N 1
ATOM 1400 C CA . VAL A 1 180 ? 4.883 -3.562 2.369 1 98.31 180 VAL A CA 1
ATOM 1401 C C . VAL A 1 180 ? 3.43 -3.525 2.836 1 98.31 180 VAL A C 1
ATOM 1403 O O . VAL A 1 180 ? 3.154 -3.238 4.004 1 98.31 180 VAL A O 1
ATOM 1406 N N . GLU A 1 181 ? 2.551 -3.832 1.865 1 98.81 181 GLU A N 1
ATOM 1407 C CA . GLU A 1 181 ? 1.149 -3.686 2.248 1 98.81 181 GLU A CA 1
ATOM 1408 C C . GLU A 1 181 ? 0.34 -4.918 1.859 1 98.81 181 GLU A C 1
ATOM 1410 O O . GLU A 1 181 ? -0.6 -5.297 2.561 1 98.81 181 GLU A O 1
ATOM 1415 N N . LEU A 1 182 ? 0.677 -5.625 0.784 1 98.88 182 LEU A N 1
ATOM 1416 C CA . LEU A 1 182 ? -0.156 -6.711 0.279 1 98.88 182 LEU A CA 1
ATOM 1417 C C . LEU A 1 182 ? -0.136 -7.898 1.233 1 98.88 182 LEU A C 1
ATOM 1419 O O . LEU A 1 182 ? -1.187 -8.461 1.556 1 98.88 182 LEU A O 1
ATOM 1423 N N . LEU A 1 183 ? 1.036 -8.32 1.697 1 98.75 183 LEU A N 1
ATOM 1424 C CA . LEU A 1 183 ? 1.13 -9.484 2.572 1 98.75 183 LEU A CA 1
ATOM 1425 C C . LEU A 1 183 ? 0.439 -9.219 3.906 1 98.75 183 LEU A C 1
ATOM 1427 O O . LEU A 1 183 ? -0.37 -10.031 4.363 1 98.75 183 LEU A O 1
ATOM 1431 N N . PRO A 1 184 ? 0.67 -8.016 4.527 1 98.38 184 PRO A N 1
ATOM 1432 C CA . PRO A 1 184 ? -0.088 -7.727 5.746 1 98.38 184 PRO A CA 1
ATOM 1433 C C . PRO A 1 184 ? -1.597 -7.707 5.512 1 98.38 184 PRO A C 1
ATOM 1435 O O . PRO A 1 184 ? -2.361 -8.195 6.348 1 98.38 184 PRO A O 1
ATOM 1438 N N . CYS A 1 185 ? -2.01 -7.129 4.414 1 98.69 185 CYS A N 1
ATOM 1439 C CA . CYS A 1 185 ? -3.426 -7.102 4.07 1 98.69 185 CYS A CA 1
ATOM 1440 C C . CYS A 1 185 ? -3.988 -8.516 3.943 1 98.69 185 CYS A C 1
ATOM 1442 O O . CYS A 1 185 ? -5.059 -8.812 4.477 1 98.69 185 CYS A O 1
ATOM 1444 N N . ALA A 1 186 ? -3.25 -9.375 3.268 1 98.5 186 ALA A N 1
ATOM 1445 C CA . ALA A 1 186 ? -3.672 -10.758 3.078 1 98.5 186 ALA A CA 1
ATOM 1446 C C . ALA A 1 186 ? -3.811 -11.477 4.418 1 98.5 186 ALA A C 1
ATOM 1448 O O . ALA A 1 186 ? -4.758 -12.242 4.625 1 98.5 186 ALA A O 1
ATOM 1449 N N . GLN A 1 187 ? -2.885 -11.281 5.301 1 97.75 187 GLN A N 1
ATOM 1450 C CA . GLN A 1 187 ? -2.939 -11.898 6.625 1 97.75 187 GLN A CA 1
ATOM 1451 C C . GLN A 1 187 ? -4.168 -11.422 7.398 1 97.75 187 GLN A C 1
ATOM 1453 O O . GLN A 1 187 ? -4.852 -12.227 8.031 1 97.75 187 GLN A O 1
ATOM 1458 N N . ASP A 1 188 ? -4.402 -10.125 7.289 1 97.5 188 ASP A N 1
ATOM 1459 C CA . ASP A 1 188 ? -5.555 -9.555 7.984 1 97.5 188 ASP A CA 1
ATOM 1460 C C . ASP A 1 188 ? -6.859 -10.164 7.48 1 97.5 188 ASP A C 1
ATOM 1462 O O . ASP A 1 188 ? -7.777 -10.422 8.266 1 97.5 188 ASP A O 1
ATOM 1466 N N . LEU A 1 189 ? -6.945 -10.438 6.188 1 97.56 189 LEU A N 1
ATOM 1467 C CA . LEU A 1 189 ? -8.172 -10.891 5.543 1 97.56 189 LEU A CA 1
ATOM 1468 C C . LEU A 1 189 ? -8.211 -12.414 5.441 1 97.56 189 LEU A C 1
ATOM 1470 O O . LEU A 1 189 ? -9.172 -12.984 4.922 1 97.56 189 LEU A O 1
ATOM 1474 N N . ASP A 1 190 ? -7.129 -13.086 5.867 1 97 190 ASP A N 1
ATOM 1475 C CA . ASP A 1 190 ? -6.992 -14.531 5.758 1 97 190 ASP A CA 1
ATOM 1476 C C . ASP A 1 190 ? -7.098 -14.984 4.305 1 97 190 ASP A C 1
ATOM 1478 O O . ASP A 1 190 ? -7.844 -15.914 3.99 1 97 190 ASP A O 1
ATOM 1482 N N . ILE A 1 191 ? -6.477 -14.258 3.428 1 98.31 191 ILE A N 1
ATOM 1483 C CA . ILE A 1 191 ? -6.414 -14.586 2.008 1 98.31 191 ILE A CA 1
ATOM 1484 C C . ILE A 1 191 ? -5.148 -15.398 1.723 1 98.31 191 ILE A C 1
ATOM 1486 O O . ILE A 1 191 ? -4.066 -15.055 2.197 1 98.31 191 ILE A O 1
ATOM 1490 N N . ALA A 1 192 ? -5.215 -16.516 0.964 1 98.5 192 ALA A N 1
ATOM 1491 C CA . ALA A 1 192 ? -4.062 -17.297 0.552 1 98.5 192 ALA A CA 1
ATOM 1492 C C . ALA A 1 192 ? -3.262 -16.594 -0.534 1 98.5 192 ALA A C 1
ATOM 1494 O O . ALA A 1 192 ? -3.807 -16.234 -1.581 1 98.5 192 ALA A O 1
ATOM 1495 N N . VAL A 1 193 ? -2.01 -16.375 -0.284 1 98.81 193 VAL A N 1
ATOM 1496 C CA . VAL A 1 193 ? -1.153 -15.68 -1.241 1 98.81 193 VAL A CA 1
ATOM 1497 C C . VAL A 1 193 ? -0.402 -16.703 -2.094 1 98.81 193 VAL A C 1
ATOM 1499 O O . VAL A 1 193 ? 0.343 -17.531 -1.566 1 98.81 193 VAL A O 1
ATOM 1502 N N . VAL A 1 194 ? -0.604 -16.641 -3.391 1 98.75 194 VAL A N 1
ATOM 1503 C CA . VAL A 1 194 ? -0.012 -17.531 -4.375 1 98.75 194 VAL A CA 1
ATOM 1504 C C . VAL A 1 194 ? 0.788 -16.734 -5.398 1 98.75 194 VAL A C 1
ATOM 1506 O O . VAL A 1 194 ? 0.345 -16.547 -6.531 1 98.75 194 VAL A O 1
ATOM 1509 N N . PRO A 1 195 ? 1.982 -16.266 -5.008 1 98.88 195 PRO A N 1
ATOM 1510 C CA . PRO A 1 195 ? 2.705 -15.305 -5.844 1 98.88 195 PRO A CA 1
ATOM 1511 C C . PRO A 1 195 ? 3.33 -15.945 -7.078 1 98.88 195 PRO A C 1
ATOM 1513 O O . PRO A 1 195 ? 3.732 -17.109 -7.039 1 98.88 195 PRO A O 1
ATOM 1516 N N . TYR A 1 196 ? 3.445 -15.133 -8.117 1 98.75 196 TYR A N 1
ATOM 1517 C CA . TYR A 1 196 ? 4.102 -15.586 -9.336 1 98.75 196 TYR A CA 1
ATOM 1518 C C . TYR A 1 196 ? 5.504 -15 -9.453 1 98.75 196 TYR A C 1
ATOM 1520 O O . TYR A 1 196 ? 5.863 -14.078 -8.711 1 98.75 196 TYR A O 1
ATOM 1528 N N . SER A 1 197 ? 6.32 -15.594 -10.305 1 98.31 197 SER A N 1
ATOM 1529 C CA . SER A 1 197 ? 7.637 -15.141 -10.742 1 98.31 197 SER A CA 1
ATOM 1530 C C . SER A 1 197 ? 8.664 -15.258 -9.625 1 98.31 197 SER A C 1
ATOM 1532 O O . SER A 1 197 ? 9.469 -14.352 -9.414 1 98.31 197 SER A O 1
ATOM 1534 N N . PRO A 1 198 ? 8.727 -16.328 -8.938 1 98.69 198 PRO A N 1
ATOM 1535 C CA . PRO A 1 198 ? 9.758 -16.453 -7.902 1 98.69 198 PRO A CA 1
ATOM 1536 C C . PRO A 1 198 ? 11.172 -16.422 -8.477 1 98.69 198 PRO A C 1
ATOM 1538 O O . PRO A 1 198 ? 12.133 -16.172 -7.742 1 98.69 198 PRO A O 1
ATOM 1541 N N . LEU A 1 199 ? 11.305 -16.672 -9.805 1 98.12 199 LEU A N 1
ATOM 1542 C CA . LEU A 1 199 ? 12.625 -16.703 -10.43 1 98.12 199 LEU A CA 1
ATOM 1543 C C . LEU A 1 199 ? 12.93 -15.383 -11.125 1 98.12 199 LEU A C 1
ATOM 1545 O O . LEU A 1 199 ? 13.953 -15.258 -11.812 1 98.12 199 LEU A O 1
ATOM 1549 N N . GLY A 1 200 ? 12.07 -14.422 -11.055 1 97.19 200 GLY A N 1
ATOM 1550 C CA . GLY A 1 200 ? 12.312 -13.117 -11.648 1 97.19 200 GLY A CA 1
ATOM 1551 C C . GLY A 1 200 ? 12.523 -13.172 -13.148 1 97.19 200 GLY A C 1
ATOM 1552 O O . GLY A 1 200 ? 13.492 -12.617 -13.664 1 97.19 200 GLY A O 1
ATOM 1553 N N . GLY A 1 201 ? 11.617 -13.922 -13.812 1 93.94 201 GLY A N 1
ATOM 1554 C CA . GLY A 1 201 ? 11.742 -14.023 -15.258 1 93.94 201 GLY A CA 1
ATOM 1555 C C . GLY A 1 201 ? 13.008 -14.734 -15.695 1 93.94 201 GLY A C 1
ATOM 1556 O O . GLY A 1 201 ? 13.523 -14.469 -16.781 1 93.94 201 GLY A O 1
ATOM 1557 N N . GLY A 1 202 ? 13.633 -15.477 -14.828 1 95.12 202 GLY A N 1
ATOM 1558 C CA . GLY A 1 202 ? 14.852 -16.203 -15.133 1 95.12 202 GLY A CA 1
ATOM 1559 C C . GLY A 1 202 ? 16.094 -15.539 -14.586 1 95.12 202 GLY A C 1
ATOM 1560 O O . GLY A 1 202 ? 17.172 -16.141 -14.555 1 95.12 202 GLY A O 1
ATOM 1561 N N . LEU A 1 203 ? 16 -14.336 -14.094 1 96.06 203 LEU A N 1
ATOM 1562 C CA . LEU A 1 203 ? 17.125 -13.57 -13.586 1 96.06 203 LEU A CA 1
ATOM 1563 C C . LEU A 1 203 ? 17.828 -14.312 -12.445 1 96.06 203 LEU A C 1
ATOM 1565 O O . LEU A 1 203 ? 19.047 -14.305 -12.352 1 96.06 203 LEU A O 1
ATOM 1569 N N . LEU A 1 204 ? 17.062 -15.062 -11.609 1 97.81 204 LEU A N 1
ATOM 1570 C CA . LEU A 1 204 ? 17.578 -15.602 -10.359 1 97.81 204 LEU A CA 1
ATOM 1571 C C . LEU A 1 204 ? 17.969 -17.062 -10.523 1 97.81 204 LEU A C 1
ATOM 1573 O O . LEU A 1 204 ? 18.219 -17.766 -9.531 1 97.81 204 LEU A O 1
ATOM 1577 N N . THR A 1 205 ? 18.047 -17.547 -11.781 1 95.06 205 THR A N 1
ATOM 1578 C CA . THR A 1 205 ? 18.406 -18.938 -12.047 1 95.06 205 THR A CA 1
ATOM 1579 C C . THR A 1 205 ? 19.906 -19.094 -12.133 1 95.06 205 THR A C 1
ATOM 1581 O O . THR A 1 205 ? 20.422 -20.219 -12.07 1 95.06 205 THR A O 1
ATOM 1584 N N . GLY A 1 206 ? 20.641 -17.984 -12.352 1 87.88 206 GLY A N 1
ATOM 1585 C CA . GLY A 1 206 ? 22.078 -18.031 -12.555 1 87.88 206 GLY A CA 1
ATOM 1586 C C . GLY A 1 206 ? 22.469 -18.141 -14.016 1 87.88 206 GLY A C 1
ATOM 1587 O O . GLY A 1 206 ? 23.656 -18.109 -14.352 1 87.88 206 GLY A O 1
ATOM 1588 N N . LYS A 1 207 ? 21.562 -18.203 -14.859 1 79.75 207 LYS A N 1
ATOM 1589 C CA . LYS A 1 207 ? 21.844 -18.438 -16.266 1 79.75 207 LYS A CA 1
ATOM 1590 C C . LYS A 1 207 ? 22.531 -17.234 -16.906 1 79.75 207 LYS A C 1
ATOM 1592 O O . LYS A 1 207 ? 23.391 -17.391 -17.781 1 79.75 207 LYS A O 1
ATOM 1597 N N . PHE A 1 208 ? 22.203 -16.062 -16.438 1 68.81 208 PHE A N 1
ATOM 1598 C CA . PHE A 1 208 ? 22.75 -14.867 -17.062 1 68.81 208 PHE A CA 1
ATOM 1599 C C . PHE A 1 208 ? 24.203 -14.664 -16.641 1 68.81 208 PHE A C 1
ATOM 1601 O O . PHE A 1 208 ? 25 -14.078 -17.391 1 68.81 208 PHE A O 1
ATOM 1608 N N . ALA A 1 209 ? 24.453 -15.164 -15.562 1 61.12 209 ALA A N 1
ATOM 1609 C CA . ALA A 1 209 ? 25.859 -15.109 -15.133 1 61.12 209 ALA A CA 1
ATOM 1610 C C . ALA A 1 209 ? 26.734 -15.969 -16.031 1 61.12 209 ALA A C 1
ATOM 1612 O O . ALA A 1 209 ? 27.922 -15.703 -16.188 1 61.12 209 ALA A O 1
ATOM 1613 N N . ARG A 1 210 ? 26.078 -16.844 -16.719 1 58.19 210 ARG A N 1
ATOM 1614 C CA . ARG A 1 210 ? 26.844 -17.766 -17.547 1 58.19 210 ARG A CA 1
ATOM 1615 C C . ARG A 1 210 ? 26.672 -17.453 -19.031 1 58.19 210 ARG A C 1
ATOM 1617 O O . ARG A 1 210 ? 26.953 -18.297 -19.891 1 58.19 210 ARG A O 1
ATOM 1624 N N . GLY A 1 211 ? 26.125 -16.219 -19.266 1 60.53 211 GLY A N 1
ATOM 1625 C CA . GLY A 1 211 ? 25.969 -15.805 -20.656 1 60.53 211 GLY A CA 1
ATOM 1626 C C . GLY A 1 211 ? 24.75 -16.406 -21.328 1 60.53 211 GLY A C 1
ATOM 1627 O O . GLY A 1 211 ? 24.625 -16.391 -22.547 1 60.53 211 GLY A O 1
ATOM 1628 N N . GLY A 1 212 ? 23.859 -17 -20.578 1 67.25 212 GLY A N 1
ATOM 1629 C CA . GLY A 1 212 ? 22.672 -17.609 -21.141 1 67.25 212 GLY A CA 1
ATOM 1630 C C . GLY A 1 212 ? 21.578 -16.594 -21.469 1 67.25 212 GLY A C 1
ATOM 1631 O O . GLY A 1 212 ? 21.719 -15.414 -21.172 1 67.25 212 GLY A O 1
ATOM 1632 N N . SER A 1 213 ? 20.578 -17.078 -22.422 1 70.88 213 SER A N 1
ATOM 1633 C CA . SER A 1 213 ? 19.422 -16.25 -22.812 1 70.88 213 SER A CA 1
ATOM 1634 C C . SER A 1 213 ? 18.172 -16.688 -22.078 1 70.88 213 SER A C 1
ATOM 1636 O O . SER A 1 213 ? 18.141 -17.734 -21.422 1 70.88 213 SER A O 1
ATOM 1638 N N . GLY A 1 214 ? 17.219 -15.898 -21.859 1 77.44 214 GLY A N 1
ATOM 1639 C CA . GLY A 1 214 ? 15.945 -16.141 -21.203 1 77.44 214 GLY A CA 1
ATOM 1640 C C . GLY A 1 214 ? 14.922 -15.055 -21.469 1 77.44 214 GLY A C 1
ATOM 1641 O O . GLY A 1 214 ? 15.07 -14.266 -22.406 1 77.44 214 GLY A O 1
ATOM 1642 N N . ARG A 1 215 ? 13.938 -15.07 -20.875 1 81.5 215 ARG A N 1
ATOM 1643 C CA . ARG A 1 215 ? 12.805 -14.172 -21.078 1 81.5 215 ARG A CA 1
ATOM 1644 C C . ARG A 1 215 ? 13.258 -12.711 -21.078 1 81.5 215 ARG A C 1
ATOM 1646 O O . ARG A 1 215 ? 12.75 -11.906 -21.859 1 81.5 215 ARG A O 1
ATOM 1653 N N . ILE A 1 216 ? 14.109 -12.391 -20.125 1 83.06 216 ILE A N 1
ATOM 1654 C CA . ILE A 1 216 ? 14.562 -11.008 -19.984 1 83.06 216 ILE A CA 1
ATOM 1655 C C . ILE A 1 216 ? 15.234 -10.555 -21.281 1 83.06 216 ILE A C 1
ATOM 1657 O O . ILE A 1 216 ? 15.062 -9.406 -21.703 1 83.06 216 ILE A O 1
ATOM 1661 N N . ALA A 1 217 ? 15.922 -11.367 -22.016 1 81.12 217 ALA A N 1
ATOM 1662 C CA . ALA A 1 217 ? 16.625 -11.031 -23.25 1 81.12 217 ALA A CA 1
ATOM 1663 C C . ALA A 1 217 ? 15.664 -11.055 -24.438 1 81.12 217 ALA A C 1
ATOM 1665 O O . ALA A 1 217 ? 15.852 -10.32 -25.422 1 81.12 217 ALA A O 1
ATOM 1666 N N . GLU A 1 218 ? 14.562 -11.82 -24.281 1 82.81 218 GLU A N 1
ATOM 1667 C CA . GLU A 1 218 ? 13.727 -12.125 -25.438 1 82.81 218 GLU A CA 1
ATOM 1668 C C . GLU A 1 218 ? 12.445 -11.297 -25.438 1 82.81 218 GLU A C 1
ATOM 1670 O O . GLU A 1 218 ? 11.789 -11.156 -26.469 1 82.81 218 GLU A O 1
ATOM 1675 N N . ASN A 1 219 ? 12.023 -10.844 -24.312 1 88.44 219 ASN A N 1
ATOM 1676 C CA . ASN A 1 219 ? 10.75 -10.156 -24.141 1 88.44 219 ASN A CA 1
ATOM 1677 C C . ASN A 1 219 ? 10.945 -8.75 -23.594 1 88.44 219 ASN A C 1
ATOM 1679 O O . ASN A 1 219 ? 11.422 -8.578 -22.469 1 88.44 219 ASN A O 1
ATOM 1683 N N . PRO A 1 220 ? 10.508 -7.738 -24.328 1 88.94 220 PRO A N 1
ATOM 1684 C CA . PRO A 1 220 ? 10.742 -6.355 -23.922 1 88.94 220 PRO A CA 1
ATOM 1685 C C . PRO A 1 220 ? 10.086 -6.02 -22.578 1 88.94 220 PRO A C 1
ATOM 1687 O O . PRO A 1 220 ? 10.609 -5.203 -21.812 1 88.94 220 PRO A O 1
ATOM 1690 N N . MET A 1 221 ? 8.992 -6.621 -22.281 1 88.19 221 MET A N 1
ATOM 1691 C CA . MET A 1 221 ? 8.305 -6.383 -21 1 88.19 221 MET A CA 1
ATOM 1692 C C . MET A 1 221 ? 9.164 -6.828 -19.828 1 88.19 221 MET A C 1
ATOM 1694 O O . MET A 1 221 ? 9.367 -6.07 -18.875 1 88.19 221 MET A O 1
ATOM 1698 N N . TYR A 1 222 ? 9.781 -7.965 -19.891 1 90.12 222 TYR A N 1
ATOM 1699 C CA . TYR A 1 222 ? 10.633 -8.484 -18.828 1 90.12 222 TYR A CA 1
ATOM 1700 C C . TYR A 1 222 ? 11.938 -7.695 -18.75 1 90.12 222 TYR A C 1
ATOM 1702 O O . TYR A 1 222 ? 12.445 -7.457 -17.656 1 90.12 222 TYR A O 1
ATOM 1710 N N . ALA A 1 223 ? 12.438 -7.297 -19.891 1 90.94 223 ALA A N 1
ATOM 1711 C CA . ALA A 1 223 ? 13.648 -6.484 -19.906 1 90.94 223 ALA A CA 1
ATOM 1712 C C . ALA A 1 223 ? 13.453 -5.184 -19.141 1 90.94 223 ALA A C 1
ATOM 1714 O O . ALA A 1 223 ? 14.312 -4.785 -18.359 1 90.94 223 ALA A O 1
ATOM 1715 N N . ALA A 1 224 ? 12.289 -4.617 -19.391 1 92.81 224 ALA A N 1
ATOM 1716 C CA . ALA A 1 224 ? 11.977 -3.365 -18.703 1 92.81 224 ALA A CA 1
ATOM 1717 C C . ALA A 1 224 ? 11.758 -3.596 -17.203 1 92.81 224 ALA A C 1
ATOM 1719 O O . ALA A 1 224 ? 12.227 -2.811 -16.375 1 92.81 224 ALA A O 1
ATOM 1720 N N . ARG A 1 225 ? 11.211 -4.691 -16.797 1 95.25 225 ARG A N 1
ATOM 1721 C CA . ARG A 1 225 ? 10.859 -5.023 -15.414 1 95.25 225 ARG A CA 1
ATOM 1722 C C . ARG A 1 225 ? 12.109 -5.258 -14.578 1 95.25 225 ARG A C 1
ATOM 1724 O O . ARG A 1 225 ? 12.141 -4.902 -13.398 1 95.25 225 ARG A O 1
ATOM 1731 N N . TYR A 1 226 ? 13.133 -5.805 -15.211 1 95.88 226 TYR A N 1
ATOM 1732 C CA . TYR A 1 226 ? 14.312 -6.227 -14.469 1 95.88 226 TYR A CA 1
ATOM 1733 C C . TYR A 1 226 ? 15.555 -5.492 -14.969 1 95.88 226 TYR A C 1
ATOM 1735 O O . TYR A 1 226 ? 16.656 -6.047 -14.945 1 95.88 226 TYR A O 1
ATOM 1743 N N . LYS A 1 227 ? 15.422 -4.246 -15.352 1 92.94 227 LYS A N 1
ATOM 1744 C CA . LYS A 1 227 ? 16.469 -3.492 -16.031 1 92.94 227 LYS A CA 1
ATOM 1745 C C . LYS A 1 227 ? 17.5 -2.969 -15.031 1 92.94 227 LYS A C 1
ATOM 1747 O O . LYS A 1 227 ? 18.656 -2.748 -15.391 1 92.94 227 LYS A O 1
ATOM 1752 N N . SER A 1 228 ? 17.156 -2.762 -13.781 1 93.62 228 SER A N 1
ATOM 1753 C CA . SER A 1 228 ? 18.031 -2.094 -12.828 1 93.62 228 SER A CA 1
ATOM 1754 C C . SER A 1 228 ? 19.281 -2.926 -12.562 1 93.62 228 SER A C 1
ATOM 1756 O O . SER A 1 228 ? 19.203 -4.133 -12.328 1 93.62 228 SER A O 1
ATOM 1758 N N . ALA A 1 229 ? 20.438 -2.301 -12.469 1 95.12 229 ALA A N 1
ATOM 1759 C CA . ALA A 1 229 ? 21.734 -2.969 -12.312 1 95.12 229 ALA A CA 1
ATOM 1760 C C . ALA A 1 229 ? 21.797 -3.719 -10.984 1 95.12 229 ALA A C 1
ATOM 1762 O O . ALA A 1 229 ? 22.391 -4.805 -10.914 1 95.12 229 ALA A O 1
ATOM 1763 N N . TRP A 1 230 ? 21.188 -3.16 -10.008 1 95.75 230 TRP A N 1
ATOM 1764 C CA . TRP A 1 230 ? 21.281 -3.768 -8.688 1 95.75 230 TRP A CA 1
ATOM 1765 C C . TRP A 1 230 ? 20.609 -5.133 -8.656 1 95.75 230 TRP A C 1
ATOM 1767 O O . TRP A 1 230 ? 21.016 -6.02 -7.906 1 95.75 230 TRP A O 1
ATOM 1777 N N . MET A 1 231 ? 19.609 -5.355 -9.477 1 97.5 231 MET A N 1
ATOM 1778 C CA . MET A 1 231 ? 18.938 -6.648 -9.539 1 97.5 231 MET A CA 1
ATOM 1779 C C . MET A 1 231 ? 19.875 -7.719 -10.109 1 97.5 231 MET A C 1
ATOM 1781 O O . MET A 1 231 ? 19.859 -8.859 -9.656 1 97.5 231 MET A O 1
ATOM 1785 N N . HIS A 1 232 ? 20.656 -7.32 -11.055 1 96.56 232 HIS A N 1
ATOM 1786 C CA . HIS A 1 232 ? 21.625 -8.234 -11.641 1 96.56 232 HIS A CA 1
ATOM 1787 C C . HIS A 1 232 ? 22.766 -8.547 -10.672 1 96.56 232 HIS A C 1
ATOM 1789 O O . HIS A 1 232 ? 23.266 -9.664 -10.641 1 96.56 232 HIS A O 1
ATOM 1795 N N . ASP A 1 233 ? 23.094 -7.516 -9.891 1 97.25 233 ASP A N 1
ATOM 1796 C CA . ASP A 1 233 ? 24.078 -7.754 -8.836 1 97.25 233 ASP A CA 1
ATOM 1797 C C . ASP A 1 233 ? 23.562 -8.781 -7.832 1 97.25 233 ASP A C 1
ATOM 1799 O O . ASP A 1 233 ? 24.312 -9.68 -7.418 1 97.25 233 ASP A O 1
ATOM 1803 N N . VAL A 1 234 ? 22.328 -8.695 -7.512 1 98.19 234 VAL A N 1
ATOM 1804 C CA . VAL A 1 234 ? 21.703 -9.633 -6.582 1 98.19 234 VAL A CA 1
ATOM 1805 C C . VAL A 1 234 ? 21.734 -11.039 -7.172 1 98.19 234 VAL A C 1
ATOM 1807 O O . VAL A 1 234 ? 22.047 -12.008 -6.473 1 98.19 234 VAL A O 1
ATOM 1810 N N . ALA A 1 235 ? 21.422 -11.148 -8.43 1 97.88 235 ALA A N 1
ATOM 1811 C CA . ALA A 1 235 ? 21.438 -12.445 -9.109 1 97.88 235 ALA A CA 1
ATOM 1812 C C . ALA A 1 235 ? 22.828 -13.086 -9.055 1 97.88 235 ALA A C 1
ATOM 1814 O O . ALA A 1 235 ? 22.953 -14.281 -8.797 1 97.88 235 ALA A O 1
ATOM 1815 N N . ARG A 1 236 ? 23.844 -12.273 -9.273 1 97.31 236 ARG A N 1
ATOM 1816 C CA . ARG A 1 236 ? 25.219 -12.766 -9.227 1 97.31 236 ARG A CA 1
ATOM 1817 C C . ARG A 1 236 ? 25.594 -13.227 -7.82 1 97.31 236 ARG A C 1
ATOM 1819 O O . ARG A 1 236 ? 26.188 -14.289 -7.645 1 97.31 236 ARG A O 1
ATOM 1826 N N . GLU A 1 237 ? 25.203 -12.414 -6.875 1 98.25 237 GLU A N 1
ATOM 1827 C CA . GLU A 1 237 ? 25.516 -12.758 -5.488 1 98.25 237 GLU A CA 1
ATOM 1828 C C . GLU A 1 237 ? 24.75 -14.008 -5.047 1 98.25 237 GLU A C 1
ATOM 1830 O O . GLU A 1 237 ? 25.297 -14.844 -4.32 1 98.25 237 GLU A O 1
ATOM 1835 N N . LEU A 1 238 ? 23.516 -14.133 -5.465 1 98.56 238 LEU A N 1
ATOM 1836 C CA . LEU A 1 238 ? 22.734 -15.336 -5.152 1 98.56 238 LEU A CA 1
ATOM 1837 C C . LEU A 1 238 ? 23.406 -16.578 -5.738 1 98.56 238 LEU A C 1
ATOM 1839 O O . LEU A 1 238 ? 23.484 -17.609 -5.074 1 98.56 238 LEU A O 1
ATOM 1843 N N . ALA A 1 239 ? 23.875 -16.469 -6.961 1 97.75 239 ALA A N 1
ATOM 1844 C CA . ALA A 1 239 ? 24.594 -17.578 -7.598 1 97.75 239 ALA A CA 1
ATOM 1845 C C . ALA A 1 239 ? 25.828 -17.969 -6.793 1 97.75 239 ALA A C 1
ATOM 1847 O O . ALA A 1 239 ? 26.125 -19.156 -6.637 1 97.75 239 ALA A O 1
ATOM 1848 N N . GLY A 1 240 ? 26.484 -16.953 -6.309 1 97.62 240 GLY A N 1
ATOM 1849 C CA . GLY A 1 240 ? 27.641 -17.203 -5.461 1 97.62 240 GLY A CA 1
ATOM 1850 C C . GLY A 1 240 ? 27.297 -17.969 -4.195 1 97.62 240 G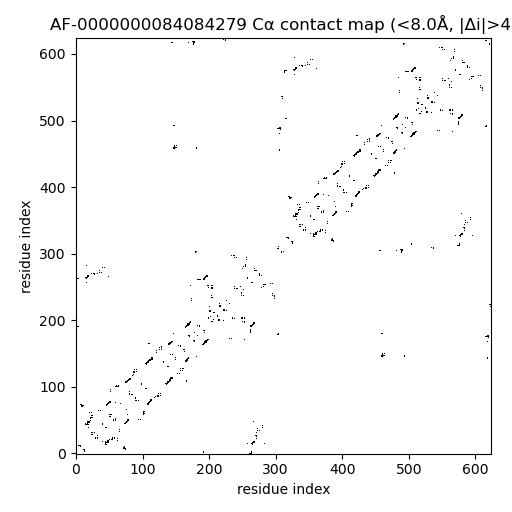LY A C 1
ATOM 1851 O O . GLY A 1 240 ? 27.969 -18.938 -3.834 1 97.62 240 GLY A O 1
ATOM 1852 N N . ILE A 1 241 ? 26.234 -17.578 -3.539 1 97.88 241 ILE A N 1
ATOM 1853 C CA . ILE A 1 241 ? 25.781 -18.281 -2.338 1 97.88 241 ILE A CA 1
ATOM 1854 C C . ILE A 1 241 ? 25.406 -19.719 -2.682 1 97.88 241 ILE A C 1
ATOM 1856 O O . ILE A 1 241 ? 25.719 -20.641 -1.926 1 97.88 241 ILE A O 1
ATOM 1860 N N . GLY A 1 242 ? 24.703 -19.875 -3.818 1 97.06 242 GLY A N 1
ATOM 1861 C CA . GLY A 1 242 ? 24.375 -21.219 -4.277 1 97.06 242 GLY A CA 1
ATOM 1862 C C . GLY A 1 242 ? 25.594 -22.094 -4.473 1 97.06 242 GLY A C 1
ATOM 1863 O O . GLY A 1 242 ? 25.594 -23.266 -4.066 1 97.06 242 GLY A O 1
ATOM 1864 N N . GLU A 1 243 ? 26.609 -21.562 -5.039 1 96.44 243 GLU A N 1
ATOM 1865 C CA . GLU A 1 243 ? 27.859 -22.281 -5.254 1 96.44 243 GLU A CA 1
ATOM 1866 C C . GLU A 1 243 ? 28.484 -22.703 -3.93 1 96.44 243 GLU A C 1
ATOM 1868 O O . GLU A 1 243 ? 28.906 -23.859 -3.771 1 96.44 243 GLU A O 1
ATOM 1873 N N . GLU A 1 244 ? 28.484 -21.828 -3.031 1 96.56 244 GLU A N 1
ATOM 1874 C CA . GLU A 1 244 ? 29.031 -22.109 -1.711 1 96.56 244 GLU A CA 1
ATOM 1875 C C . GLU A 1 244 ? 28.266 -23.219 -1.018 1 96.56 244 GLU A C 1
ATOM 1877 O O . GLU A 1 244 ? 28.859 -24.078 -0.361 1 96.56 244 GLU A O 1
ATOM 1882 N N . ALA A 1 245 ? 26.984 -23.219 -1.219 1 94.25 245 ALA A N 1
ATOM 1883 C CA . ALA A 1 245 ? 26.109 -24.141 -0.508 1 94.25 245 ALA A CA 1
ATOM 1884 C C . ALA A 1 245 ? 25.906 -25.422 -1.307 1 94.25 245 ALA A C 1
ATOM 1886 O O . ALA A 1 245 ? 25.312 -26.391 -0.813 1 94.25 245 ALA A O 1
ATOM 1887 N N . GLY A 1 246 ? 26.359 -25.469 -2.586 1 95.19 246 GLY A N 1
ATOM 1888 C CA . GLY A 1 246 ? 26.141 -26.625 -3.457 1 95.19 246 GLY A CA 1
ATOM 1889 C C . GLY A 1 246 ? 24.703 -26.781 -3.896 1 95.19 246 GLY A C 1
ATOM 1890 O O . GLY A 1 246 ? 24.188 -27.891 -4.012 1 95.19 246 GLY A O 1
ATOM 1891 N N . VAL A 1 247 ? 24.016 -25.672 -3.945 1 96.62 247 VAL A N 1
ATOM 1892 C CA . VAL A 1 247 ? 22.594 -25.656 -4.293 1 96.62 247 VAL A CA 1
ATOM 1893 C C . VAL A 1 247 ? 22.375 -24.688 -5.457 1 96.62 247 VAL A C 1
ATOM 1895 O O . VAL A 1 247 ? 23.031 -23.656 -5.551 1 96.62 247 VAL A O 1
ATOM 1898 N N . SER A 1 248 ? 21.5 -25.047 -6.395 1 97.44 248 SER A N 1
ATOM 1899 C CA . SER A 1 248 ? 21.141 -24.156 -7.496 1 97.44 248 SER A CA 1
ATOM 1900 C C . SER A 1 248 ? 20.594 -22.828 -6.98 1 97.44 248 SER A C 1
ATOM 1902 O O . SER A 1 248 ? 19.812 -22.812 -6.027 1 97.44 248 SER A O 1
ATOM 1904 N N . PRO A 1 249 ? 21 -21.703 -7.633 1 98 249 PRO A N 1
ATOM 1905 C CA . PRO A 1 249 ? 20.391 -20.422 -7.242 1 98 249 PRO A CA 1
ATOM 1906 C C . PRO A 1 249 ? 18.875 -20.422 -7.43 1 98 249 PRO A C 1
ATOM 1908 O O . PRO A 1 249 ? 18.156 -19.766 -6.66 1 98 249 PRO A O 1
ATOM 1911 N N . ALA A 1 250 ? 18.422 -21.141 -8.414 1 98.25 250 ALA A N 1
ATOM 1912 C CA . ALA A 1 250 ? 16.984 -21.25 -8.625 1 98.25 250 ALA A CA 1
ATOM 1913 C C . ALA A 1 250 ? 16.297 -21.891 -7.43 1 98.25 250 ALA A C 1
ATOM 1915 O O . ALA A 1 250 ? 15.219 -21.469 -7.008 1 98.25 250 ALA A O 1
ATOM 1916 N N . THR A 1 251 ? 16.891 -22.906 -6.883 1 98.75 251 THR A N 1
ATOM 1917 C CA . THR A 1 251 ? 16.375 -23.562 -5.695 1 98.75 251 THR A CA 1
ATOM 1918 C C . THR A 1 251 ? 16.312 -22.594 -4.516 1 98.75 251 THR A C 1
ATOM 1920 O O . THR A 1 251 ? 15.297 -22.516 -3.824 1 98.75 251 THR A O 1
ATOM 1923 N N . LEU A 1 252 ? 17.375 -21.828 -4.359 1 98.75 252 LEU A N 1
ATOM 1924 C CA . LEU A 1 252 ? 17.438 -20.859 -3.266 1 98.75 252 LEU A CA 1
ATOM 1925 C C . LEU A 1 252 ? 16.359 -19.797 -3.418 1 98.75 252 LEU A C 1
ATOM 1927 O O . LEU A 1 252 ? 15.695 -19.438 -2.445 1 98.75 252 LEU A O 1
ATOM 1931 N N . ALA A 1 253 ? 16.172 -19.297 -4.641 1 98.81 253 ALA A N 1
ATOM 1932 C CA . ALA A 1 253 ? 15.203 -18.25 -4.906 1 98.81 253 ALA A CA 1
ATOM 1933 C C . ALA A 1 253 ? 13.781 -18.703 -4.586 1 98.81 253 ALA A C 1
ATOM 1935 O O . ALA A 1 253 ? 13.039 -18.016 -3.891 1 98.81 253 ALA A O 1
ATOM 1936 N N . VAL A 1 254 ? 13.445 -19.844 -5.039 1 98.81 254 VAL A N 1
ATOM 1937 C CA . VAL A 1 254 ? 12.109 -20.391 -4.836 1 98.81 254 VAL A CA 1
ATOM 1938 C C . VAL A 1 254 ? 11.906 -20.703 -3.355 1 98.81 254 VAL A C 1
ATOM 1940 O O . VAL A 1 254 ? 10.859 -20.375 -2.785 1 98.81 254 VAL A O 1
ATOM 1943 N N . ALA A 1 255 ? 12.898 -21.312 -2.742 1 98.75 255 ALA A N 1
ATOM 1944 C CA . ALA A 1 255 ? 12.812 -21.641 -1.32 1 98.75 255 ALA A CA 1
ATOM 1945 C C . ALA A 1 255 ? 12.641 -20.375 -0.478 1 98.75 255 ALA A C 1
ATOM 1947 O O . ALA A 1 255 ? 11.922 -20.375 0.521 1 98.75 255 ALA A O 1
ATOM 1948 N N . TRP A 1 256 ? 13.336 -19.344 -0.867 1 98.81 256 TRP A N 1
ATOM 1949 C CA . TRP A 1 256 ? 13.258 -18.078 -0.146 1 98.81 256 TRP A CA 1
ATOM 1950 C C . TRP A 1 256 ? 11.828 -17.547 -0.158 1 98.81 256 TRP A C 1
ATOM 1952 O O . TRP A 1 256 ? 11.312 -17.125 0.878 1 98.81 256 TRP A O 1
ATOM 1962 N N . VAL A 1 257 ? 11.156 -17.547 -1.293 1 98.75 257 VAL A N 1
ATOM 1963 C CA . VAL A 1 257 ? 9.781 -17.094 -1.403 1 98.75 257 VAL A CA 1
ATOM 1964 C C . VAL A 1 257 ? 8.867 -17.969 -0.558 1 98.75 257 VAL A C 1
ATOM 1966 O O . VAL A 1 257 ? 8.031 -17.469 0.202 1 98.75 257 VAL A O 1
ATOM 1969 N N . ALA A 1 258 ? 9.062 -19.297 -0.634 1 98.19 258 ALA A N 1
ATOM 1970 C CA . ALA A 1 258 ? 8.211 -20.266 0.04 1 98.19 258 ALA A CA 1
ATOM 1971 C C . ALA A 1 258 ? 8.344 -20.156 1.556 1 98.19 258 ALA A C 1
ATOM 1973 O O . ALA A 1 258 ? 7.422 -20.516 2.295 1 98.19 258 ALA A O 1
ATOM 1974 N N . ALA A 1 259 ? 9.453 -19.672 1.995 1 97.62 259 ALA A N 1
ATOM 1975 C CA . ALA A 1 259 ? 9.734 -19.625 3.426 1 97.62 259 ALA A CA 1
ATOM 1976 C C . ALA A 1 259 ? 8.977 -18.484 4.098 1 97.62 259 ALA A C 1
ATOM 1978 O O . ALA A 1 259 ? 8.891 -18.422 5.328 1 97.62 259 ALA A O 1
ATOM 1979 N N . ASN A 1 260 ? 8.523 -17.547 3.311 1 97.31 260 ASN A N 1
ATOM 1980 C CA . ASN A 1 260 ? 7.711 -16.484 3.891 1 97.31 260 ASN A CA 1
ATOM 1981 C C . ASN A 1 260 ? 6.402 -17.031 4.461 1 97.31 260 ASN A C 1
ATOM 1983 O O . ASN A 1 260 ? 5.613 -17.641 3.736 1 97.31 260 ASN A O 1
ATOM 1987 N N . PRO A 1 261 ? 6.156 -16.797 5.699 1 95.88 261 PRO A N 1
ATOM 1988 C CA . PRO A 1 261 ? 4.984 -17.391 6.332 1 95.88 261 PRO A CA 1
ATOM 1989 C C . PRO A 1 261 ? 3.67 -16.891 5.746 1 95.88 261 PRO A C 1
ATOM 1991 O O . PRO A 1 261 ? 2.629 -17.531 5.895 1 95.88 261 P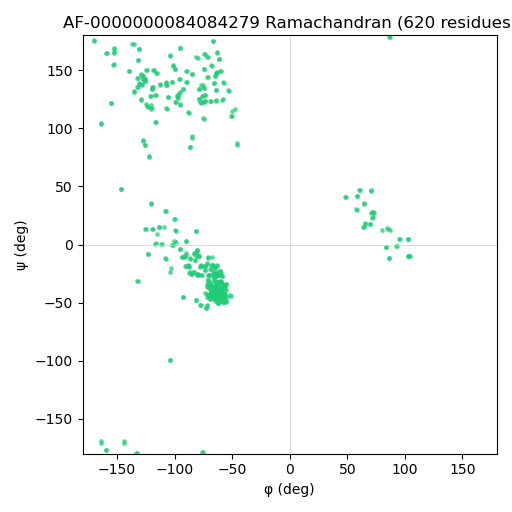RO A O 1
ATOM 1994 N N . ALA A 1 262 ? 3.666 -15.75 5.082 1 97.38 262 ALA A N 1
ATOM 1995 C CA . ALA A 1 262 ? 2.455 -15.188 4.492 1 97.38 262 ALA A CA 1
ATOM 1996 C C . ALA A 1 262 ? 2.168 -15.805 3.127 1 97.38 262 ALA A C 1
ATOM 1998 O O . ALA A 1 262 ? 1.101 -15.586 2.549 1 97.38 262 ALA A O 1
ATOM 1999 N N . VAL A 1 263 ? 3.074 -16.609 2.619 1 98.12 263 VAL A N 1
ATOM 2000 C CA . VAL A 1 263 ? 2.932 -17.188 1.291 1 98.12 263 VAL A CA 1
ATOM 2001 C C . VAL A 1 263 ? 2.379 -18.609 1.41 1 98.12 263 VAL A C 1
ATOM 2003 O O . VAL A 1 263 ? 2.914 -19.438 2.158 1 98.12 263 VAL A O 1
ATOM 2006 N N . ALA A 1 264 ? 1.299 -18.828 0.678 1 98.12 264 ALA A N 1
ATOM 2007 C CA . ALA A 1 264 ? 0.675 -20.156 0.684 1 98.12 264 ALA A CA 1
ATOM 2008 C C . ALA A 1 264 ? 1.397 -21.094 -0.266 1 98.12 264 ALA A C 1
ATOM 2010 O O . ALA A 1 264 ? 1.738 -22.219 0.11 1 98.12 264 ALA A O 1
ATOM 2011 N N . ALA A 1 265 ? 1.669 -20.656 -1.479 1 98.44 265 ALA A N 1
ATOM 2012 C CA . ALA A 1 265 ? 2.27 -21.516 -2.504 1 98.44 265 ALA A CA 1
ATOM 2013 C C . ALA A 1 265 ? 2.828 -20.688 -3.652 1 98.44 265 ALA A C 1
ATOM 2015 O O . ALA A 1 265 ? 2.076 -20.219 -4.516 1 98.44 265 ALA A O 1
ATOM 2016 N N . PRO A 1 266 ? 4.145 -20.531 -3.697 1 98.62 266 PRO A N 1
ATOM 2017 C CA . PRO A 1 266 ? 4.668 -19.844 -4.887 1 98.62 266 PRO A CA 1
ATOM 2018 C C . PRO A 1 266 ? 4.414 -20.641 -6.172 1 98.62 266 PRO A C 1
ATOM 2020 O O . PRO A 1 266 ? 4.434 -21.875 -6.16 1 98.62 266 PRO A O 1
ATOM 2023 N N . ILE A 1 267 ? 4.223 -19.891 -7.238 1 98.88 267 ILE A N 1
ATOM 2024 C CA . ILE A 1 267 ? 4 -20.5 -8.539 1 98.88 267 ILE A CA 1
ATOM 2025 C C . ILE A 1 267 ? 5.34 -20.766 -9.227 1 98.88 267 ILE A C 1
ATOM 2027 O O . ILE A 1 267 ? 6.051 -19.812 -9.586 1 98.88 267 ILE A O 1
ATOM 2031 N N . ILE A 1 268 ? 5.68 -21.984 -9.406 1 98.75 268 ILE A N 1
ATOM 2032 C CA . ILE A 1 268 ? 6.867 -22.344 -10.172 1 98.75 268 ILE A CA 1
ATOM 2033 C C . ILE A 1 268 ? 6.461 -22.75 -11.594 1 98.75 268 ILE A C 1
ATOM 2035 O O . ILE A 1 268 ? 5.328 -23.188 -11.82 1 98.75 268 ILE A O 1
ATOM 2039 N N . SER A 1 269 ? 7.359 -22.531 -12.508 1 97.75 269 SER A N 1
ATOM 2040 C CA . SER A 1 269 ? 7.109 -22.844 -13.914 1 97.75 269 SER A CA 1
ATOM 2041 C C . SER A 1 269 ? 8.406 -23.156 -14.648 1 97.75 269 SER A C 1
ATOM 2043 O O . SER A 1 269 ? 9.484 -23.141 -14.055 1 97.75 269 SER A O 1
ATOM 2045 N N . ALA A 1 270 ? 8.281 -23.672 -15.852 1 97.12 270 ALA A N 1
ATOM 2046 C CA . ALA A 1 270 ? 9.414 -24.047 -16.703 1 97.12 270 ALA A CA 1
ATOM 2047 C C . ALA A 1 270 ? 8.945 -24.375 -18.109 1 97.12 270 ALA A C 1
ATOM 2049 O O . ALA A 1 270 ? 7.746 -24.359 -18.391 1 97.12 270 ALA A O 1
ATOM 2050 N N . ARG A 1 271 ? 9.914 -24.625 -18.922 1 96.25 271 ARG A N 1
ATOM 2051 C CA . ARG A 1 271 ? 9.594 -25.031 -20.281 1 96.25 271 ARG A CA 1
ATOM 2052 C C . ARG A 1 271 ? 9.906 -26.516 -20.5 1 96.25 271 ARG A C 1
ATOM 2054 O O . ARG A 1 271 ? 9.602 -27.062 -21.562 1 96.25 271 ARG A O 1
ATOM 2061 N N . SER A 1 272 ? 10.602 -27.125 -19.562 1 97.62 272 SER A N 1
ATOM 2062 C CA . SER A 1 272 ? 10.945 -28.547 -19.562 1 97.62 272 SER A CA 1
ATOM 2063 C C . SER A 1 272 ? 11.141 -29.078 -18.156 1 97.62 272 SER A C 1
ATOM 2065 O O . SER A 1 272 ? 11.25 -28.297 -17.203 1 97.62 272 SER A O 1
ATOM 2067 N N . VAL A 1 273 ? 11.141 -30.406 -18.062 1 98.44 273 VAL A N 1
ATOM 2068 C CA . VAL A 1 273 ? 11.328 -31.031 -16.75 1 98.44 273 VAL A CA 1
ATOM 2069 C C . VAL A 1 273 ? 12.711 -30.688 -16.203 1 98.44 273 VAL A C 1
ATOM 2071 O O . VAL A 1 273 ? 12.875 -30.453 -15.008 1 98.44 273 VAL A O 1
ATOM 2074 N N . GLU A 1 274 ? 13.695 -30.641 -17.125 1 97.19 274 GLU A N 1
ATOM 2075 C CA . GLU A 1 274 ? 15.055 -30.312 -16.719 1 97.19 274 GLU A CA 1
ATOM 2076 C C . GLU A 1 274 ? 15.117 -28.906 -16.109 1 97.19 274 GLU A C 1
ATOM 2078 O O . GLU A 1 274 ? 15.758 -28.703 -15.07 1 97.19 274 GLU A O 1
ATOM 2083 N N . GLN A 1 275 ? 14.461 -27.984 -16.703 1 96.06 275 GLN A N 1
ATOM 2084 C CA . GLN A 1 275 ? 14.422 -26.609 -16.219 1 96.06 275 GLN A CA 1
ATOM 2085 C C . GLN A 1 275 ? 13.625 -26.5 -14.922 1 96.06 275 GLN A C 1
ATOM 2087 O O . GLN A 1 275 ? 13.891 -25.641 -14.086 1 96.06 275 GLN A O 1
ATOM 2092 N N . LEU A 1 276 ? 12.688 -27.422 -14.734 1 98.31 276 LEU A N 1
ATOM 2093 C CA . LEU A 1 276 ? 11.773 -27.422 -13.602 1 98.31 276 LEU A CA 1
ATOM 2094 C C . LEU A 1 276 ? 12.453 -27.984 -12.359 1 98.31 276 LEU A C 1
ATOM 2096 O O . LEU A 1 276 ? 12.102 -27.625 -11.234 1 98.31 276 LEU A O 1
ATOM 2100 N N . ALA A 1 277 ? 13.398 -28.781 -12.562 1 98.19 277 ALA A N 1
ATOM 2101 C CA . ALA A 1 277 ? 13.977 -29.625 -11.531 1 98.19 277 ALA A CA 1
ATOM 2102 C C . ALA A 1 277 ? 14.492 -28.797 -10.359 1 98.19 277 ALA A C 1
ATOM 2104 O O . ALA A 1 277 ? 14.203 -29.109 -9.195 1 98.19 277 ALA A O 1
ATOM 2105 N N . PRO A 1 278 ? 15.219 -27.672 -10.594 1 98.06 278 PRO A N 1
ATOM 2106 C CA . PRO A 1 278 ? 15.711 -26.906 -9.445 1 98.06 278 PRO A CA 1
ATOM 2107 C C . PRO A 1 278 ? 14.578 -26.312 -8.609 1 98.06 278 PRO A C 1
ATOM 2109 O O . PRO A 1 278 ? 14.711 -26.188 -7.391 1 98.06 278 PRO A O 1
ATOM 2112 N N . SER A 1 279 ? 13.492 -25.891 -9.242 1 98.62 279 SER A N 1
ATOM 2113 C CA . SER A 1 279 ? 12.352 -25.359 -8.5 1 98.62 279 SER A CA 1
ATOM 2114 C C . SER A 1 279 ? 11.664 -26.453 -7.684 1 98.62 279 SER A C 1
ATOM 2116 O O . SER A 1 279 ? 11.234 -26.203 -6.555 1 98.62 279 SER A O 1
ATOM 2118 N N . LEU A 1 280 ? 11.555 -27.672 -8.242 1 98.69 280 LEU A N 1
ATOM 2119 C CA . LEU A 1 280 ? 10.984 -28.781 -7.5 1 98.69 280 LEU A CA 1
ATOM 2120 C C . LEU A 1 280 ? 11.852 -29.141 -6.297 1 98.69 280 LEU A C 1
ATOM 2122 O O . LEU A 1 280 ? 11.336 -29.516 -5.242 1 98.69 280 LEU A O 1
ATOM 2126 N N . ALA A 1 281 ? 13.141 -28.984 -6.477 1 98.31 281 ALA A N 1
ATOM 2127 C CA . ALA A 1 281 ? 14.078 -29.281 -5.398 1 98.31 281 ALA A CA 1
ATOM 2128 C C . ALA A 1 281 ? 13.844 -28.375 -4.195 1 98.31 281 ALA A C 1
ATOM 2130 O O . ALA A 1 281 ? 14.164 -28.75 -3.061 1 98.31 281 ALA A O 1
ATOM 2131 N N . ALA A 1 282 ? 13.281 -27.234 -4.395 1 98.44 282 ALA A N 1
ATOM 2132 C CA . ALA A 1 282 ? 13.016 -26.281 -3.32 1 98.44 282 ALA A CA 1
ATOM 2133 C C . ALA A 1 282 ? 11.977 -26.844 -2.344 1 98.44 282 ALA A C 1
ATOM 2135 O O . ALA A 1 282 ? 11.93 -26.422 -1.184 1 98.44 282 ALA A O 1
ATOM 2136 N N . MET A 1 283 ? 11.141 -27.75 -2.773 1 97.25 283 MET A N 1
ATOM 2137 C CA . MET A 1 283 ? 10.07 -28.297 -1.949 1 97.25 283 MET A CA 1
ATOM 2138 C C . MET A 1 283 ? 10.633 -29.031 -0.739 1 97.25 283 MET A C 1
ATOM 2140 O O . MET A 1 283 ? 10.023 -29.047 0.331 1 97.25 283 MET A O 1
ATOM 2144 N N . ASP A 1 284 ? 11.836 -29.516 -0.894 1 95.25 284 ASP A N 1
ATOM 2145 C CA . ASP A 1 284 ? 12.438 -30.312 0.173 1 95.25 284 ASP A CA 1
ATOM 2146 C C . ASP A 1 284 ? 13.68 -29.625 0.738 1 95.25 284 ASP A C 1
ATOM 2148 O O . ASP A 1 284 ? 14.383 -30.188 1.575 1 95.25 284 ASP A O 1
ATOM 2152 N N . PHE A 1 285 ? 13.945 -28.469 0.192 1 96.38 285 PHE A N 1
ATOM 2153 C CA . PHE A 1 285 ? 15.141 -27.781 0.64 1 96.38 285 PHE A CA 1
ATOM 2154 C C . PHE A 1 285 ? 14.906 -27.109 1.987 1 96.38 285 PHE A C 1
ATOM 2156 O O . PHE A 1 285 ? 13.984 -26.297 2.135 1 96.38 285 PHE A O 1
ATOM 2163 N N . ALA A 1 286 ? 15.703 -27.438 2.988 1 94 286 ALA A N 1
ATOM 2164 C CA . ALA A 1 286 ? 15.625 -26.812 4.305 1 94 286 ALA A CA 1
ATOM 2165 C C . ALA A 1 286 ? 16.422 -25.516 4.348 1 94 286 ALA A C 1
ATOM 2167 O O . ALA A 1 286 ? 17.641 -25.531 4.594 1 94 286 ALA A O 1
ATOM 2168 N N . LEU A 1 287 ? 15.82 -24.469 4.082 1 96.62 287 LEU A N 1
ATOM 2169 C CA . LEU A 1 287 ? 16.453 -23.141 4.137 1 96.62 287 LEU A CA 1
ATOM 2170 C C . LEU A 1 287 ? 16.641 -22.688 5.582 1 96.62 287 LEU A C 1
ATOM 2172 O O . LEU A 1 287 ? 15.672 -22.312 6.25 1 96.62 287 LEU A O 1
ATOM 2176 N N . SER A 1 288 ? 17.859 -22.656 6.102 1 96.81 288 SER A N 1
ATOM 2177 C CA . SER A 1 288 ? 18.125 -22.25 7.477 1 96.81 288 SER A CA 1
ATOM 2178 C C . SER A 1 288 ? 17.828 -20.766 7.676 1 96.81 288 SER A C 1
ATOM 2180 O O . SER A 1 288 ? 17.906 -19.984 6.727 1 96.81 288 SER A O 1
ATOM 2182 N N . PRO A 1 289 ? 17.516 -20.438 8.906 1 96.88 289 PRO A N 1
ATOM 2183 C CA . PRO A 1 289 ? 17.297 -19.016 9.188 1 96.88 289 PRO A CA 1
ATOM 2184 C C . PRO A 1 289 ? 18.5 -18.141 8.828 1 96.88 289 PRO A C 1
ATOM 2186 O O . PRO A 1 289 ? 18.344 -17.031 8.32 1 96.88 289 PRO A O 1
ATOM 2189 N N . GLU A 1 290 ? 19.656 -18.656 9.055 1 97.38 290 GLU A N 1
ATOM 2190 C CA . GLU A 1 290 ? 20.875 -17.906 8.758 1 97.38 290 GLU A CA 1
ATOM 2191 C C . GLU A 1 290 ? 21.031 -17.672 7.258 1 97.38 290 GLU A C 1
ATOM 2193 O O . GLU A 1 290 ? 21.359 -16.578 6.82 1 97.38 290 GLU A O 1
ATOM 2198 N N . LEU A 1 291 ? 20.828 -18.75 6.52 1 97.81 291 LEU A N 1
ATOM 2199 C CA . LEU A 1 291 ? 20.938 -18.641 5.066 1 97.81 291 LEU A CA 1
ATOM 2200 C C . LEU A 1 291 ? 19.844 -17.719 4.512 1 97.81 291 LEU A C 1
ATOM 2202 O O . LEU A 1 291 ? 20.109 -16.938 3.605 1 97.81 291 LEU A O 1
ATOM 2206 N N . ARG A 1 292 ? 18.656 -17.859 5.059 1 98.12 292 ARG A N 1
ATOM 2207 C CA . ARG A 1 292 ? 17.578 -16.984 4.625 1 98.12 292 ARG A CA 1
ATOM 2208 C C . ARG A 1 292 ? 17.906 -15.523 4.852 1 98.12 292 ARG A C 1
ATOM 2210 O O . ARG A 1 292 ? 17.656 -14.68 3.984 1 98.12 292 ARG A O 1
ATOM 2217 N N . GLU A 1 293 ? 18.469 -15.242 5.992 1 97.88 293 GLU A N 1
ATOM 2218 C CA . GLU A 1 293 ? 18.859 -13.875 6.305 1 97.88 293 GLU A CA 1
ATOM 2219 C C . GLU A 1 293 ? 19.938 -13.367 5.352 1 97.88 293 GLU A C 1
ATOM 2221 O O . GLU A 1 293 ? 19.875 -12.234 4.887 1 97.88 293 GLU A O 1
ATOM 2226 N N . ARG A 1 294 ? 20.891 -14.211 5.098 1 98.25 294 ARG A N 1
ATOM 2227 C CA . ARG A 1 294 ? 21.969 -13.867 4.172 1 98.25 294 ARG A CA 1
ATOM 2228 C C . ARG A 1 294 ? 21.4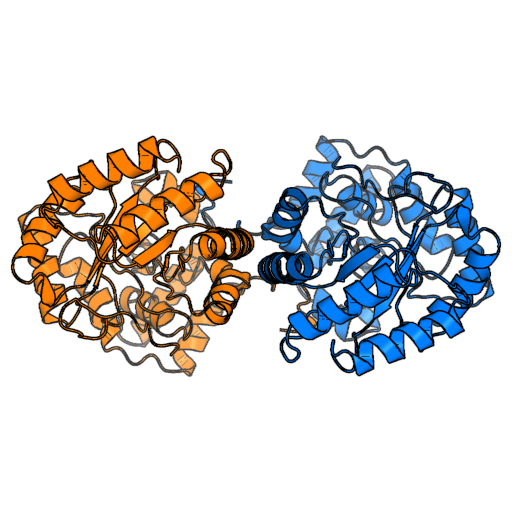22 -13.547 2.785 1 98.25 294 ARG A C 1
ATOM 2230 O O . ARG A 1 294 ? 21.812 -12.562 2.168 1 98.25 294 ARG A O 1
ATOM 2237 N N . ILE A 1 295 ? 20.484 -14.359 2.32 1 98.75 295 ILE A N 1
ATOM 2238 C CA . ILE A 1 295 ? 19.875 -14.164 1.006 1 98.75 295 ILE A CA 1
ATOM 2239 C C . ILE A 1 295 ? 19.016 -12.898 1.008 1 98.75 295 ILE A C 1
ATOM 2241 O O . ILE A 1 295 ? 19.094 -12.102 0.072 1 98.75 295 ILE A O 1
ATOM 2245 N N . THR A 1 296 ? 18.266 -12.695 2.092 1 98.69 296 THR A N 1
ATOM 2246 C CA . THR A 1 296 ? 17.391 -11.531 2.205 1 98.69 296 THR A CA 1
ATOM 2247 C C . THR A 1 296 ? 18.188 -10.242 2.137 1 98.69 296 THR A C 1
ATOM 2249 O O . THR A 1 296 ? 17.75 -9.258 1.539 1 98.69 296 THR A O 1
ATOM 2252 N N . ALA A 1 297 ? 19.375 -10.203 2.664 1 98.25 297 ALA A N 1
ATOM 2253 C CA . ALA A 1 297 ? 20.219 -9.008 2.775 1 98.25 297 ALA A CA 1
ATOM 2254 C C . ALA A 1 297 ? 20.75 -8.586 1.411 1 98.25 297 ALA A C 1
ATOM 2256 O O . ALA A 1 297 ? 21.266 -7.48 1.258 1 98.25 297 ALA A O 1
ATOM 2257 N N . LEU A 1 298 ? 20.594 -9.461 0.359 1 98.38 298 LEU A N 1
ATOM 2258 C CA . LEU A 1 298 ? 21.109 -9.148 -0.971 1 98.38 298 LEU A CA 1
ATOM 2259 C C . LEU A 1 298 ? 20.297 -8.031 -1.618 1 98.38 298 LEU A C 1
ATOM 2261 O O . LEU A 1 298 ? 20.781 -7.352 -2.525 1 98.38 298 LEU A O 1
ATOM 2265 N N . SER A 1 299 ? 19.062 -7.93 -1.189 1 97.94 299 SER A N 1
ATOM 2266 C CA . SER A 1 299 ? 18.172 -6.977 -1.855 1 97.94 299 SER A CA 1
ATOM 2267 C C . SER A 1 299 ? 17.688 -5.906 -0.885 1 97.94 299 SER A C 1
ATOM 2269 O O . SER A 1 299 ? 17.594 -6.145 0.321 1 97.94 299 SER A O 1
ATOM 2271 N N . PRO A 1 300 ? 17.406 -4.711 -1.375 1 94.94 300 PRO A N 1
ATOM 2272 C CA . PRO A 1 300 ? 16.875 -3.668 -0.502 1 94.94 300 PRO A CA 1
ATOM 2273 C C . PRO A 1 300 ? 15.5 -4.023 0.062 1 94.94 300 PRO A C 1
ATOM 2275 O O . PRO A 1 300 ? 14.641 -4.535 -0.665 1 94.94 300 PRO A O 1
ATOM 2278 N N . THR A 1 301 ? 15.375 -3.832 1.358 1 95.44 301 THR A N 1
ATOM 2279 C CA . THR A 1 301 ? 14.055 -3.943 1.969 1 95.44 301 THR A CA 1
ATOM 2280 C C . THR A 1 301 ? 13.211 -2.719 1.646 1 95.44 301 THR A C 1
ATOM 2282 O O . THR A 1 301 ? 13.641 -1.584 1.86 1 95.44 301 THR A O 1
ATOM 2285 N N . PRO A 1 302 ? 12.055 -2.908 1.034 1 96.62 302 PRO A N 1
ATOM 2286 C CA . PRO A 1 302 ? 11.211 -1.738 0.775 1 96.62 302 PRO A CA 1
ATOM 2287 C C . PRO A 1 302 ? 10.805 -1.01 2.055 1 96.62 302 PRO A C 1
ATOM 2289 O O . PRO A 1 302 ? 10.656 -1.638 3.107 1 96.62 302 PRO A O 1
ATOM 2292 N N . ALA A 1 303 ? 10.617 0.335 1.954 1 96.75 303 ALA A N 1
ATOM 2293 C CA . ALA A 1 303 ? 10.156 1.118 3.098 1 96.75 303 ALA A CA 1
ATOM 2294 C C . ALA A 1 303 ? 8.742 0.707 3.514 1 96.75 303 ALA A C 1
ATOM 2296 O O . ALA A 1 303 ? 7.922 0.35 2.668 1 96.75 303 ALA A O 1
ATOM 2297 N N . PRO A 1 304 ? 8.492 0.749 4.863 1 97.5 304 PRO A N 1
ATOM 2298 C CA . PRO A 1 304 ? 7.117 0.472 5.289 1 97.5 304 PRO A CA 1
ATOM 2299 C C . PRO A 1 304 ? 6.117 1.503 4.766 1 97.5 304 PRO A C 1
ATOM 2301 O O . PRO A 1 304 ? 6.52 2.576 4.305 1 97.5 304 PRO A O 1
ATOM 2304 N N . ALA A 1 305 ? 4.863 1.195 4.832 1 97.75 305 ALA A N 1
ATOM 2305 C CA . ALA A 1 305 ? 3.803 2.037 4.289 1 97.75 305 ALA A CA 1
ATOM 2306 C C . ALA A 1 305 ? 3.861 3.443 4.879 1 97.75 305 ALA A C 1
ATOM 2308 O O . ALA A 1 305 ? 3.6 4.426 4.184 1 97.75 305 ALA A O 1
ATOM 2309 N N . THR A 1 306 ? 4.23 3.613 6.176 1 97.44 306 THR A N 1
ATOM 2310 C CA . THR A 1 306 ? 4.25 4.895 6.871 1 97.44 306 THR A CA 1
ATOM 2311 C C . THR A 1 306 ? 5.574 5.613 6.645 1 97.44 306 THR A C 1
ATOM 2313 O O . THR A 1 306 ? 5.719 6.789 6.992 1 97.44 306 THR A O 1
ATOM 2316 N N . ASP A 1 307 ? 6.586 4.852 6.07 1 97.12 307 ASP A N 1
ATOM 2317 C CA . ASP A 1 307 ? 7.914 5.359 5.746 1 97.12 307 ASP A CA 1
ATOM 2318 C C . ASP A 1 307 ? 8.664 5.785 7.004 1 97.12 307 ASP A C 1
ATOM 2320 O O . ASP A 1 307 ? 9.547 6.641 6.949 1 97.12 307 ASP A O 1
ATOM 2324 N N . ARG A 1 308 ? 8.133 5.332 8.18 1 95.44 308 ARG A N 1
ATOM 2325 C CA . ARG A 1 308 ? 8.773 5.562 9.469 1 95.44 308 ARG A CA 1
ATOM 2326 C C . ARG A 1 308 ? 9.805 4.48 9.773 1 95.44 308 ARG A C 1
ATOM 2328 O O . ARG A 1 308 ? 9.523 3.529 10.508 1 95.44 308 ARG A O 1
ATOM 2335 N N . LEU A 1 309 ? 11.031 4.648 9.25 1 92.25 309 LEU A N 1
ATOM 2336 C CA . LEU A 1 309 ? 12.07 3.623 9.234 1 92.25 309 LEU A CA 1
ATOM 2337 C C . LEU A 1 309 ? 12.539 3.305 10.648 1 92.25 309 LEU A C 1
ATOM 2339 O O . LEU A 1 309 ? 13.133 2.252 10.883 1 92.25 309 LEU A O 1
ATOM 2343 N N . GLU A 1 310 ? 12.234 4.246 11.57 1 87.88 310 GLU A N 1
ATOM 2344 C CA . GLU A 1 310 ? 12.633 4.008 12.953 1 87.88 310 GLU A CA 1
ATOM 2345 C C . GLU A 1 310 ? 11.789 2.912 13.594 1 87.88 310 GLU A C 1
ATOM 2347 O O . GLU A 1 310 ? 12.141 2.387 14.648 1 87.88 310 GLU A O 1
ATOM 2352 N N . GLU A 1 311 ? 10.711 2.617 12.984 1 83.5 311 GLU A N 1
ATOM 2353 C CA . GLU A 1 311 ? 9.789 1.63 13.539 1 83.5 311 GLU A CA 1
ATOM 2354 C C . GLU A 1 311 ? 10.125 0.224 13.047 1 83.5 311 GLU A C 1
ATOM 2356 O O . GLU A 1 311 ? 9.477 -0.748 13.445 1 83.5 311 GLU A O 1
ATOM 2361 N N . VAL A 1 312 ? 11.039 0.129 12.078 1 76.56 312 VAL A N 1
ATOM 2362 C CA . VAL A 1 312 ? 11.344 -1.176 11.508 1 76.56 312 VAL A CA 1
ATOM 2363 C C . VAL A 1 312 ? 12.75 -1.606 11.922 1 76.56 312 VAL A C 1
ATOM 2365 O O . VAL A 1 312 ? 13.625 -0.766 12.148 1 76.56 312 VAL A O 1
ATOM 2368 N N . MET B 1 1 ? -6.504 19.781 -8.852 1 37.62 1 MET B N 1
ATOM 2369 C CA . MET B 1 1 ? -6.191 19.812 -7.426 1 37.62 1 MET B CA 1
ATOM 2370 C C . MET B 1 1 ? -7.34 19.234 -6.605 1 37.62 1 MET B C 1
ATOM 2372 O O . MET B 1 1 ? -8.484 19.672 -6.742 1 37.62 1 MET B O 1
ATOM 2376 N N . THR B 1 2 ? -7.43 17.984 -6.41 1 47.06 2 THR B N 1
ATOM 2377 C CA . THR B 1 2 ? -8.57 17.516 -5.641 1 47.06 2 THR B CA 1
ATOM 2378 C C . THR B 1 2 ? -8.781 18.375 -4.402 1 47.06 2 THR B C 1
ATOM 2380 O O . THR B 1 2 ? -7.934 18.422 -3.512 1 47.06 2 THR B O 1
ATOM 2383 N N . ALA B 1 3 ? -9.539 19.453 -4.621 1 55.31 3 ALA B N 1
ATOM 2384 C CA . ALA B 1 3 ? -9.906 20.5 -3.66 1 55.31 3 ALA B CA 1
ATOM 2385 C C . ALA B 1 3 ? -10.453 19.875 -2.371 1 55.31 3 ALA B C 1
ATOM 2387 O O . ALA B 1 3 ? -11.109 18.844 -2.402 1 55.31 3 ALA B O 1
ATOM 2388 N N . CYS B 1 4 ? -9.586 20.156 -1.311 1 71.19 4 CYS B N 1
ATOM 2389 C CA . CYS B 1 4 ? -10.141 19.891 0.009 1 71.19 4 CYS B CA 1
ATOM 2390 C C . CYS B 1 4 ? -11.508 20.547 0.171 1 71.19 4 CYS B C 1
ATOM 2392 O O . CYS B 1 4 ? -11.633 21.766 0.03 1 71.19 4 CYS B O 1
ATOM 2394 N N . ASN B 1 5 ? -12.602 19.797 0.233 1 86.56 5 ASN B N 1
ATOM 2395 C CA . ASN B 1 5 ? -13.961 20.344 0.315 1 86.56 5 ASN B CA 1
ATOM 2396 C C . ASN B 1 5 ? -14.312 20.75 1.743 1 86.56 5 ASN B C 1
ATOM 2398 O O . ASN B 1 5 ? -15.453 21.125 2.02 1 86.56 5 ASN B O 1
ATOM 2402 N N . LEU B 1 6 ? -13.297 20.766 2.559 1 95.38 6 LEU B N 1
ATOM 2403 C CA . LEU B 1 6 ? -13.516 21.141 3.951 1 95.38 6 LEU B CA 1
ATOM 2404 C C . LEU B 1 6 ? -13.484 22.656 4.117 1 95.38 6 LEU B C 1
ATOM 2406 O O . LEU B 1 6 ? -12.812 23.344 3.359 1 95.38 6 LEU B O 1
ATOM 2410 N N . THR B 1 7 ? -14.305 23.156 5.074 1 97.88 7 THR B N 1
ATOM 2411 C CA . THR B 1 7 ? -14.391 24.594 5.312 1 97.88 7 THR B CA 1
ATOM 2412 C C . THR B 1 7 ? -14.273 24.906 6.801 1 97.88 7 THR B C 1
ATOM 2414 O O . THR B 1 7 ? -14.516 24.031 7.645 1 97.88 7 THR B O 1
ATOM 2417 N N . THR B 1 8 ? -13.898 26.156 7.082 1 98.25 8 THR B N 1
ATOM 2418 C CA . THR B 1 8 ? -14.031 26.688 8.438 1 98.25 8 THR B CA 1
ATOM 2419 C C . THR B 1 8 ? -15.5 26.812 8.82 1 98.25 8 THR B C 1
ATOM 2421 O O . THR B 1 8 ? -16.391 26.531 8.016 1 98.25 8 THR B O 1
ATOM 2424 N N . LEU B 1 9 ? -15.719 27.188 10.078 1 97.62 9 LEU B N 1
ATOM 2425 C CA . LEU B 1 9 ? -17.094 27.281 10.57 1 97.62 9 LEU B CA 1
ATOM 2426 C C . LEU B 1 9 ? -17.859 28.375 9.836 1 97.62 9 LEU B C 1
ATOM 2428 O O . LEU B 1 9 ? -19.062 28.266 9.625 1 97.62 9 LEU B O 1
ATOM 2432 N N . ASP B 1 10 ? -17.156 29.375 9.344 1 97.94 10 ASP B N 1
ATOM 2433 C CA . ASP B 1 10 ? -17.828 30.469 8.648 1 97.94 10 ASP B CA 1
ATOM 2434 C C . ASP B 1 10 ? -17.938 30.188 7.152 1 97.94 10 ASP B C 1
ATOM 2436 O O . ASP B 1 10 ? -18.344 31.062 6.375 1 97.94 10 ASP B O 1
ATOM 2440 N N . GLY B 1 11 ? -17.469 28.969 6.762 1 97.5 11 GLY B N 1
ATOM 2441 C CA . GLY B 1 11 ? -17.703 28.516 5.402 1 97.5 11 GLY B CA 1
ATOM 2442 C C . GLY B 1 11 ? -16.531 28.797 4.469 1 97.5 11 GLY B C 1
ATOM 2443 O O . GLY B 1 11 ? -16.609 28.484 3.275 1 97.5 11 GLY B O 1
ATOM 2444 N N . THR B 1 12 ? -15.461 29.312 5.035 1 97.69 12 THR B N 1
ATOM 2445 C CA . THR B 1 12 ? -14.305 29.625 4.211 1 97.69 12 THR B CA 1
ATOM 2446 C C . THR B 1 12 ? -13.531 28.359 3.861 1 97.69 12 THR B C 1
ATOM 2448 O O . THR B 1 12 ? -13.336 27.484 4.711 1 97.69 12 THR B O 1
ATOM 2451 N N . THR B 1 13 ? -13.117 28.25 2.621 1 97.06 13 THR B N 1
ATOM 2452 C CA . THR B 1 13 ? -12.312 27.109 2.172 1 97.06 13 THR B CA 1
ATOM 2453 C C . THR B 1 13 ? -10.969 27.078 2.902 1 97.06 13 THR B C 1
ATOM 2455 O O . THR B 1 13 ? -10.383 28.125 3.186 1 97.06 13 THR B O 1
ATOM 2458 N N . LEU B 1 14 ? -10.461 25.922 3.117 1 98.12 14 LEU B N 1
ATOM 2459 C CA . LEU B 1 14 ? -9.188 25.781 3.816 1 98.12 14 LEU B CA 1
ATOM 2460 C C . LEU B 1 14 ? -8.031 26.25 2.941 1 98.12 14 LEU B C 1
ATOM 2462 O O . LEU B 1 14 ? -8.062 26.078 1.721 1 98.12 14 LEU B O 1
ATOM 2466 N N . SER B 1 15 ? -7.098 26.844 3.615 1 97.81 15 SER B N 1
ATOM 2467 C CA . SER B 1 15 ? -5.859 27.219 2.938 1 97.81 15 SER B CA 1
ATOM 2468 C C . SER B 1 15 ? -5.137 26 2.395 1 97.81 15 SER B C 1
ATOM 2470 O O . SER B 1 15 ? -5.297 24.891 2.92 1 97.81 15 SER B O 1
ATOM 2472 N N . ARG B 1 16 ? -4.273 26.203 1.442 1 96.56 16 ARG B N 1
ATOM 2473 C CA . ARG B 1 16 ? -3.545 25.125 0.774 1 96.56 16 ARG B CA 1
ATOM 2474 C C . ARG B 1 16 ? -2.354 24.672 1.611 1 96.56 16 ARG B C 1
ATOM 2476 O O . ARG B 1 16 ? -1.649 23.734 1.238 1 96.56 16 ARG B O 1
ATOM 2483 N N . PHE B 1 17 ? -2.109 25.312 2.676 1 98.31 17 PHE B N 1
ATOM 2484 C CA . PHE B 1 17 ? -1.102 24.938 3.66 1 98.31 17 PHE B CA 1
ATOM 2485 C C . PHE B 1 17 ? -1.707 24.875 5.059 1 98.31 17 PHE B C 1
ATOM 2487 O O . PHE B 1 17 ? -2.639 25.609 5.371 1 98.31 17 PHE B O 1
ATOM 2494 N N . CYS B 1 18 ? -1.223 23.969 5.797 1 98.81 18 CYS B N 1
ATOM 2495 C CA . CYS B 1 18 ? -1.581 23.781 7.199 1 98.81 18 CYS B CA 1
ATOM 2496 C C . CYS B 1 18 ? -0.396 24.094 8.109 1 98.81 18 CYS B C 1
ATOM 2498 O O . CYS B 1 18 ? 0.747 23.781 7.77 1 98.81 18 CYS B O 1
ATOM 2500 N N . PHE B 1 19 ? -0.625 24.781 9.195 1 98.94 19 PHE B N 1
ATOM 2501 C CA . PHE B 1 19 ? 0.45 24.984 10.156 1 98.94 19 PHE B CA 1
ATOM 2502 C C . PHE B 1 19 ? 0.361 23.984 11.297 1 98.94 19 PHE B C 1
ATOM 2504 O O . PHE B 1 19 ? -0.697 23.812 11.906 1 98.94 19 PHE B O 1
ATOM 2511 N N . GLY B 1 20 ? 1.484 23.297 11.57 1 98.88 20 GLY B N 1
ATOM 2512 C CA . GLY B 1 20 ? 1.57 22.344 12.672 1 98.88 20 GLY B CA 1
ATOM 2513 C C . GLY B 1 20 ? 2.16 22.938 13.93 1 98.88 20 GLY B C 1
ATOM 2514 O O . GLY B 1 20 ? 3.295 23.422 13.922 1 98.88 20 GLY B O 1
ATOM 2515 N N . ALA B 1 21 ? 1.523 22.75 15.047 1 98.81 21 ALA B N 1
ATOM 2516 C CA . ALA B 1 21 ? 1.865 23.422 16.297 1 98.81 21 ALA B CA 1
ATOM 2517 C C . ALA B 1 21 ? 2.684 22.516 17.203 1 98.81 21 ALA B C 1
ATOM 2519 O O . ALA B 1 21 ? 2.719 22.719 18.422 1 98.81 21 ALA B O 1
ATOM 2520 N N . MET B 1 22 ? 3.34 21.516 16.625 1 97.88 22 MET B N 1
ATOM 2521 C CA . MET B 1 22 ? 4.055 20.531 17.438 1 97.88 22 MET B CA 1
ATOM 2522 C C . MET B 1 22 ? 5.145 21.188 18.266 1 97.88 22 MET B C 1
ATOM 2524 O O . MET B 1 22 ? 5.484 20.703 19.344 1 97.88 22 MET B O 1
ATOM 2528 N N . GLN B 1 23 ? 5.664 22.359 17.859 1 96.94 23 GLN B N 1
ATOM 2529 C CA . GLN B 1 23 ? 6.793 23 18.531 1 96.94 23 GLN B CA 1
ATOM 2530 C C . GLN B 1 23 ? 6.32 23.906 19.656 1 96.94 23 GLN B C 1
ATOM 2532 O O . GLN B 1 23 ? 7.125 24.359 20.484 1 96.94 23 GLN B O 1
ATOM 2537 N N . PHE B 1 24 ? 5.004 24.281 19.625 1 98.62 24 PHE B N 1
ATOM 2538 C CA . PHE B 1 24 ? 4.465 25.172 20.641 1 98.62 24 PHE B CA 1
ATOM 2539 C C . PHE B 1 24 ? 4.648 24.562 22.031 1 98.62 24 PHE B C 1
ATOM 2541 O O . PHE B 1 24 ? 4.199 23.453 22.297 1 98.62 24 PHE B O 1
ATOM 2548 N N . GLY B 1 25 ? 5.305 25.312 22.953 1 97.5 25 GLY B N 1
ATOM 2549 C CA . GLY B 1 25 ? 5.523 24.828 24.312 1 97.5 25 GLY B CA 1
ATOM 2550 C C . GLY B 1 25 ? 6.77 23.984 24.453 1 97.5 25 GLY B C 1
ATOM 2551 O O . GLY B 1 25 ? 7.172 23.641 25.562 1 97.5 25 GLY B O 1
ATOM 2552 N N . GLY B 1 26 ? 7.355 23.594 23.375 1 96.56 26 GLY B N 1
ATOM 2553 C CA . GLY B 1 26 ? 8.641 22.906 23.344 1 96.56 26 GLY B CA 1
ATOM 2554 C C . GLY B 1 26 ? 9.781 23.812 22.906 1 96.56 26 GLY B C 1
ATOM 2555 O O . GLY B 1 26 ? 10.219 24.672 23.672 1 96.56 26 GLY B O 1
ATOM 2556 N N . THR B 1 27 ? 10.117 23.672 21.609 1 95.62 27 THR B N 1
ATOM 2557 C CA . THR B 1 27 ? 11.242 24.453 21.109 1 95.62 27 THR B CA 1
ATOM 2558 C C . THR B 1 27 ? 10.797 25.875 20.75 1 95.62 27 THR B C 1
ATOM 2560 O O . THR B 1 27 ? 11.625 26.75 20.531 1 95.62 27 THR B O 1
ATOM 2563 N N . ALA B 1 28 ? 9.523 26.156 20.656 1 97.81 28 ALA B N 1
ATOM 2564 C CA . ALA B 1 28 ? 8.969 27.5 20.484 1 97.81 28 ALA B CA 1
ATOM 2565 C C . ALA B 1 28 ? 8.305 27.984 21.766 1 97.81 28 ALA B C 1
ATOM 2567 O O . ALA B 1 28 ? 7.32 27.406 22.234 1 97.81 28 ALA B O 1
ATOM 2568 N N . ASP B 1 29 ? 8.828 29.047 22.312 1 98 29 ASP B N 1
ATOM 2569 C CA . ASP B 1 29 ? 8.203 29.594 23.516 1 98 29 ASP B CA 1
ATOM 2570 C C . ASP B 1 29 ? 6.922 30.359 23.156 1 98 29 ASP B C 1
ATOM 2572 O O . ASP B 1 29 ? 6.496 30.359 22 1 98 29 ASP B O 1
ATOM 2576 N N . ARG B 1 30 ? 6.324 30.906 24.172 1 98.06 30 ARG B N 1
ATOM 2577 C CA . ARG B 1 30 ? 5 31.484 24.016 1 98.06 30 ARG B CA 1
ATOM 2578 C C . ARG B 1 30 ? 5.035 32.625 23 1 98.06 30 ARG B C 1
ATOM 2580 O O . ARG B 1 30 ? 4.148 32.75 22.156 1 98.06 30 ARG B O 1
ATOM 2587 N N . GLU B 1 31 ? 6.043 33.469 23.125 1 98.38 31 GLU B N 1
ATOM 2588 C CA . GLU B 1 31 ? 6.164 34.625 22.234 1 98.38 31 GLU B CA 1
ATOM 2589 C C . GLU B 1 31 ? 6.375 34.156 20.797 1 98.38 31 GLU B C 1
ATOM 2591 O O . GLU B 1 31 ? 5.707 34.656 19.875 1 98.38 31 GLU B O 1
ATOM 2596 N N . ALA B 1 32 ? 7.246 33.25 20.594 1 98.69 32 ALA B N 1
ATOM 2597 C CA . ALA B 1 32 ? 7.512 32.719 19.25 1 98.69 32 ALA B CA 1
ATOM 2598 C C . ALA B 1 32 ? 6.277 32.031 18.688 1 98.69 32 ALA B C 1
ATOM 2600 O O . ALA B 1 32 ? 5.965 32.156 17.5 1 98.69 32 ALA B O 1
ATOM 2601 N N . SER B 1 33 ? 5.586 31.266 19.531 1 98.75 33 SER B N 1
ATOM 2602 C CA . SER B 1 33 ? 4.375 30.562 19.109 1 98.75 33 SER B CA 1
ATOM 2603 C C . SER B 1 33 ? 3.309 31.531 18.625 1 98.75 33 SER B C 1
ATOM 2605 O O . SER B 1 33 ? 2.742 31.359 17.547 1 98.75 33 SER B O 1
ATOM 2607 N N . ARG B 1 34 ? 3.115 32.625 19.406 1 98.69 34 ARG B N 1
ATOM 2608 C CA . ARG B 1 34 ? 2.141 33.625 19.016 1 98.69 34 ARG B CA 1
ATOM 2609 C C . ARG B 1 34 ? 2.545 34.312 17.719 1 98.69 34 ARG B C 1
ATOM 2611 O O . ARG B 1 34 ? 1.711 34.531 16.844 1 98.69 34 ARG B O 1
ATOM 2618 N N . ALA B 1 35 ? 3.803 34.625 17.641 1 98.81 35 ALA B N 1
ATOM 2619 C CA . ALA B 1 35 ? 4.305 35.312 16.453 1 98.81 35 ALA B CA 1
ATOM 2620 C C . ALA B 1 35 ? 4.117 34.438 15.211 1 98.81 35 ALA B C 1
ATOM 2622 O O . ALA B 1 35 ? 3.768 34.938 14.141 1 98.81 35 ALA B O 1
ATOM 2623 N N . MET B 1 36 ? 4.371 33.125 15.281 1 98.88 36 MET B N 1
ATOM 2624 C CA . MET B 1 36 ? 4.199 32.25 14.148 1 98.88 36 MET B CA 1
ATOM 2625 C C . MET B 1 36 ? 2.725 32.094 13.781 1 98.88 36 MET B C 1
ATOM 2627 O O . MET B 1 36 ? 2.375 32.094 12.602 1 98.88 36 MET B O 1
ATOM 2631 N N . TYR B 1 37 ? 1.882 32.031 14.789 1 98.88 37 TYR B N 1
ATOM 2632 C CA . TYR B 1 37 ? 0.449 32 14.516 1 98.88 37 TYR B CA 1
ATOM 2633 C C . TYR B 1 37 ? 0.024 33.219 13.727 1 98.88 37 TYR B C 1
ATOM 2635 O O . TYR B 1 37 ? -0.645 33.125 12.703 1 98.88 37 TYR B O 1
ATOM 2643 N N . ASP B 1 38 ? 0.463 34.406 14.227 1 98.81 38 ASP B N 1
ATOM 2644 C CA . ASP B 1 38 ? 0.101 35.656 13.586 1 98.81 38 ASP B CA 1
ATOM 2645 C C . ASP B 1 38 ? 0.647 35.719 12.164 1 98.81 38 ASP B C 1
ATOM 2647 O O . ASP B 1 38 ? -0.038 36.188 11.25 1 98.81 38 ASP B O 1
ATOM 2651 N N . ALA B 1 39 ? 1.841 35.25 12.008 1 98.81 39 ALA B N 1
ATOM 2652 C CA . ALA B 1 39 ? 2.449 35.25 10.68 1 98.81 39 ALA B CA 1
ATOM 2653 C C . ALA B 1 39 ? 1.663 34.344 9.719 1 98.81 39 ALA B C 1
ATOM 2655 O O . ALA B 1 39 ? 1.469 34.688 8.555 1 98.81 39 ALA B O 1
ATOM 2656 N N . CYS B 1 40 ? 1.233 33.188 10.164 1 98.88 40 CYS B N 1
ATOM 2657 C CA . CYS B 1 40 ? 0.436 32.281 9.359 1 98.88 40 CYS B CA 1
ATOM 2658 C C . CYS B 1 40 ? -0.89 32.906 8.961 1 98.88 40 CYS B C 1
ATOM 2660 O O . CYS B 1 40 ? -1.275 32.875 7.789 1 98.88 40 CYS B O 1
ATOM 2662 N N . ARG B 1 41 ? -1.543 33.562 9.938 1 98.81 41 ARG B N 1
ATOM 2663 C CA . ARG B 1 41 ? -2.814 34.219 9.648 1 98.81 41 ARG B CA 1
ATOM 2664 C C . ARG B 1 41 ? -2.633 35.344 8.625 1 98.81 41 ARG B C 1
ATOM 2666 O O . ARG B 1 41 ? -3.42 35.469 7.688 1 98.81 41 ARG B O 1
ATOM 2673 N N . ALA B 1 42 ? -1.581 36.062 8.828 1 98.56 42 ALA B N 1
ATOM 2674 C CA . ALA B 1 42 ? -1.283 37.156 7.906 1 98.56 42 ALA B CA 1
ATOM 2675 C C . ALA B 1 42 ? -1.023 36.625 6.5 1 98.56 42 ALA B C 1
ATOM 2677 O O . ALA B 1 42 ? -1.37 37.281 5.512 1 98.56 42 ALA B O 1
ATOM 2678 N N . ALA B 1 43 ? -0.466 35.438 6.371 1 98.44 43 ALA B N 1
ATOM 2679 C CA . ALA B 1 43 ? -0.136 34.812 5.082 1 98.44 43 ALA B CA 1
ATOM 2680 C C . ALA B 1 43 ? -1.362 34.156 4.457 1 98.44 43 ALA B C 1
ATOM 2682 O O . ALA B 1 43 ? -1.309 33.688 3.316 1 98.44 43 ALA B O 1
ATOM 2683 N N . GLY B 1 44 ? -2.488 34.062 5.203 1 98.12 44 GLY B N 1
ATOM 2684 C CA . GLY B 1 44 ? -3.729 33.531 4.668 1 98.12 44 GLY B CA 1
ATOM 2685 C C . GLY B 1 44 ? -4.008 32.125 5.117 1 98.12 44 GLY B C 1
ATOM 2686 O O . GLY B 1 44 ? -4.977 31.5 4.676 1 98.12 44 GLY B O 1
ATOM 2687 N N . ILE B 1 45 ? -3.191 31.547 5.996 1 98.81 45 ILE B N 1
ATOM 2688 C CA . ILE B 1 45 ? -3.416 30.188 6.504 1 98.81 45 ILE B CA 1
ATOM 2689 C C . ILE B 1 45 ? -4.559 30.203 7.516 1 98.81 45 ILE B C 1
ATOM 2691 O O . ILE B 1 45 ? -4.582 31.047 8.422 1 98.81 45 ILE B O 1
ATOM 2695 N N . ASN B 1 46 ? -5.5 29.344 7.297 1 98.75 46 ASN B N 1
ATOM 2696 C CA . ASN B 1 46 ? -6.621 29.203 8.219 1 98.75 46 ASN B CA 1
ATOM 2697 C C . ASN B 1 46 ? -6.785 27.766 8.703 1 98.75 46 ASN B C 1
ATOM 2699 O O . ASN B 1 46 ? -7.828 27.406 9.242 1 98.75 46 ASN B O 1
ATOM 2703 N N . PHE B 1 47 ? -5.809 26.906 8.492 1 98.81 47 PHE B N 1
ATOM 2704 C CA . PHE B 1 47 ? -5.793 25.5 8.875 1 98.81 47 PHE B CA 1
ATOM 2705 C C . PHE B 1 47 ? -4.637 25.203 9.82 1 98.81 47 PHE B C 1
ATOM 2707 O O . PHE B 1 47 ? -3.471 25.375 9.453 1 98.81 47 PHE B O 1
ATOM 2714 N N . PHE B 1 48 ? -4.977 24.781 11.086 1 98.94 48 PHE B N 1
ATOM 2715 C CA . PHE B 1 48 ? -3.98 24.547 12.125 1 98.94 48 PHE B CA 1
ATOM 2716 C C . PHE B 1 48 ? -4.117 23.141 12.695 1 98.94 48 PHE B C 1
ATOM 2718 O O . PHE B 1 48 ? -5.23 22.641 12.883 1 98.94 48 PHE B O 1
ATOM 2725 N N . ASP B 1 49 ? -2.957 22.531 12.992 1 98.88 49 ASP B N 1
ATOM 2726 C CA . ASP B 1 49 ? -2.906 21.141 13.43 1 98.88 49 ASP B CA 1
ATOM 2727 C C . ASP B 1 49 ? -2.098 21 14.719 1 98.88 49 ASP B C 1
ATOM 2729 O O . ASP B 1 49 ? -1.059 21.641 14.875 1 98.88 49 ASP B O 1
ATOM 2733 N N . THR B 1 50 ? -2.572 20.234 15.609 1 98.88 50 THR B N 1
ATOM 2734 C CA . THR B 1 50 ? -1.882 19.859 16.844 1 98.88 50 THR B CA 1
ATOM 2735 C C . THR B 1 50 ? -2.203 18.406 17.219 1 98.88 50 THR B C 1
ATOM 2737 O O . THR B 1 50 ? -2.617 17.625 16.359 1 98.88 50 THR B O 1
ATOM 2740 N N . ALA B 1 51 ? -1.823 17.969 18.391 1 98.81 51 ALA B N 1
ATOM 2741 C CA . ALA B 1 51 ? -2.125 16.625 18.891 1 98.81 51 ALA B CA 1
ATOM 2742 C C . ALA B 1 51 ? -2.182 16.609 20.422 1 98.81 51 ALA B C 1
ATOM 2744 O O . ALA B 1 51 ? -1.527 17.422 21.078 1 98.81 51 ALA B O 1
ATOM 2745 N N . ASN B 1 52 ? -2.902 15.664 20.906 1 98.56 52 ASN B N 1
ATOM 2746 C CA . ASN B 1 52 ? -3.055 15.484 22.344 1 98.56 52 ASN B CA 1
ATOM 2747 C C . ASN B 1 52 ? -1.701 15.344 23.047 1 98.56 52 ASN B C 1
ATOM 2749 O O . ASN B 1 52 ? -1.482 15.922 24.109 1 98.56 52 ASN B O 1
ATOM 2753 N N . VAL B 1 53 ? -0.752 14.742 22.391 1 98.12 53 VAL B N 1
ATOM 2754 C CA . VAL B 1 53 ? 0.479 14.312 23.047 1 98.12 53 VAL B CA 1
ATOM 2755 C C . VAL B 1 53 ? 1.548 15.398 22.906 1 98.12 53 VAL B C 1
ATOM 2757 O O . VAL B 1 53 ? 2.588 15.344 23.562 1 98.12 53 VAL B O 1
ATOM 2760 N N . TYR B 1 54 ? 1.347 16.406 22.094 1 98.25 54 TYR B N 1
ATOM 2761 C CA . TYR B 1 54 ? 2.398 17.375 21.812 1 98.25 54 TYR B CA 1
ATOM 2762 C C . TYR B 1 54 ? 2.711 18.219 23.031 1 98.25 54 TYR B C 1
ATOM 2764 O O . TYR B 1 54 ? 1.818 18.859 23.594 1 98.25 54 TYR B O 1
ATOM 2772 N N . THR B 1 55 ? 3.975 18.203 23.438 1 97.88 55 THR B N 1
ATOM 2773 C CA . THR B 1 55 ? 4.531 18.969 24.531 1 97.88 55 THR B CA 1
ATOM 2774 C C . THR B 1 55 ? 3.666 18.828 25.781 1 97.88 55 THR B C 1
ATOM 2776 O O . THR B 1 55 ? 3.346 19.812 26.438 1 97.88 55 THR B O 1
ATOM 2779 N N . ASP B 1 56 ? 3.203 17.625 26.016 1 96.12 56 ASP B N 1
ATOM 2780 C CA . ASP B 1 56 ? 2.408 17.25 27.172 1 96.12 56 ASP B CA 1
ATOM 2781 C C . ASP B 1 56 ? 1.134 18.094 27.266 1 96.12 56 ASP B C 1
ATOM 2783 O O . ASP B 1 56 ? 0.729 18.5 28.359 1 96.12 56 ASP B O 1
ATOM 2787 N N . GLY B 1 57 ? 0.627 18.516 26.141 1 98 57 GLY B N 1
ATOM 2788 C CA . GLY B 1 57 ? -0.66 19.188 26.109 1 98 57 GLY B CA 1
ATOM 2789 C C . GLY B 1 57 ? -0.54 20.688 25.938 1 98 57 GLY B C 1
ATOM 2790 O O . GLY B 1 57 ? -1.521 21.359 25.609 1 98 57 GLY B O 1
ATOM 2791 N N . LEU B 1 58 ? 0.625 21.219 26.031 1 98.19 58 LEU B N 1
ATOM 2792 C CA . LEU B 1 58 ? 0.806 22.672 25.969 1 98.19 58 LEU B CA 1
ATOM 2793 C C . LEU B 1 58 ? 0.519 23.188 24.562 1 98.19 58 LEU B C 1
ATOM 2795 O O . LEU B 1 58 ? 0.004 24.297 24.391 1 98.19 58 LEU B O 1
ATOM 2799 N N . SER B 1 59 ? 0.868 22.391 23.562 1 98.69 59 SER B N 1
ATOM 2800 C CA . SER B 1 59 ? 0.57 22.781 22.188 1 98.69 59 SER B CA 1
ATOM 2801 C C . SER B 1 59 ? -0.921 23.047 22 1 98.69 59 SER B C 1
ATOM 2803 O O . SER B 1 59 ? -1.315 24.078 21.453 1 98.69 59 SER B O 1
ATOM 2805 N N . GLU B 1 60 ? -1.733 22.125 22.5 1 98.75 60 GLU B N 1
ATOM 2806 C CA . GLU B 1 60 ? -3.18 22.297 22.406 1 98.75 60 GLU B CA 1
ATOM 2807 C C . GLU B 1 60 ? -3.643 23.516 23.172 1 98.75 60 GLU B C 1
ATOM 2809 O O . GLU B 1 60 ? -4.512 24.266 22.719 1 98.75 60 GLU B O 1
ATOM 2814 N N . THR B 1 61 ? -3.082 23.719 24.359 1 98.69 61 THR B N 1
ATOM 2815 C CA . THR B 1 61 ? -3.486 24.828 25.219 1 98.69 61 THR B CA 1
ATOM 2816 C C . THR B 1 61 ? -3.203 26.172 24.547 1 98.69 61 THR B C 1
ATOM 2818 O O . THR B 1 61 ? -4.102 27 24.406 1 98.69 61 THR B O 1
ATOM 2821 N N . TRP B 1 62 ? -1.984 26.328 24.062 1 98.75 62 TRP B N 1
ATOM 2822 C CA . TRP B 1 62 ? -1.594 27.609 23.469 1 98.75 62 TRP B CA 1
ATOM 2823 C C . TRP B 1 62 ? -2.307 27.844 22.141 1 98.75 62 TRP B C 1
ATOM 2825 O O . TRP B 1 62 ? -2.803 28.938 21.891 1 98.75 62 TRP B O 1
ATOM 2835 N N . LEU B 1 63 ? -2.395 26.828 21.297 1 98.81 63 LEU B N 1
ATOM 2836 C CA . LEU B 1 63 ? -3.107 26.984 20.031 1 98.81 63 LEU B CA 1
ATOM 2837 C C . LEU B 1 63 ? -4.574 27.312 20.266 1 98.81 63 LEU B C 1
ATOM 2839 O O . LEU B 1 63 ? -5.145 28.156 19.594 1 98.81 63 LEU B O 1
ATOM 2843 N N . GLY B 1 64 ? -5.164 26.578 21.266 1 98.56 64 GLY B N 1
ATOM 2844 C CA . GLY B 1 64 ? -6.551 26.844 21.609 1 98.56 64 GLY B CA 1
ATOM 2845 C C . GLY B 1 64 ? -6.809 28.297 21.984 1 98.56 64 GLY B C 1
ATOM 2846 O O . GLY B 1 64 ? -7.801 28.891 21.547 1 98.56 64 GLY B O 1
ATOM 2847 N N . GLU B 1 65 ? -5.957 28.875 22.766 1 98.19 65 GLU B N 1
ATOM 2848 C CA . GLU B 1 65 ? -6.074 30.281 23.172 1 98.19 65 GLU B CA 1
ATOM 2849 C C . GLU B 1 65 ? -6.047 31.203 21.953 1 98.19 65 GLU B C 1
ATOM 2851 O O . GLU B 1 65 ? -6.789 32.188 21.906 1 98.19 65 GLU B O 1
ATOM 2856 N N . MET B 1 66 ? -5.227 30.891 21.031 1 98.38 66 MET B N 1
ATOM 2857 C CA . MET B 1 66 ? -5.074 31.734 19.844 1 98.38 66 MET B CA 1
ATOM 2858 C C . MET B 1 66 ? -6.273 31.578 18.922 1 98.38 66 MET B C 1
ATOM 2860 O O . MET B 1 66 ? -6.812 32.562 18.422 1 98.38 66 MET B O 1
ATOM 2864 N N . VAL B 1 67 ? -6.723 30.406 18.75 1 98.12 67 VAL B N 1
ATOM 2865 C CA . VAL B 1 67 ? -7.801 30.062 17.828 1 98.12 67 VAL B CA 1
ATOM 2866 C C . VAL B 1 67 ? -9.125 30.625 18.344 1 98.12 67 VAL B C 1
ATOM 2868 O O . VAL B 1 67 ? -9.953 31.094 17.547 1 98.12 67 VAL B O 1
ATOM 2871 N N . ARG B 1 68 ? -9.359 30.625 19.641 1 97.81 68 ARG B N 1
ATOM 2872 C CA . ARG B 1 68 ? -10.625 31.047 20.234 1 97.81 68 ARG B CA 1
ATOM 2873 C C . ARG B 1 68 ? -10.938 32.5 19.906 1 97.81 68 ARG B C 1
ATOM 2875 O O . ARG B 1 68 ? -12.102 32.875 19.828 1 97.81 68 ARG B O 1
ATOM 2882 N N . GLN B 1 69 ? -9.914 33.25 19.594 1 97 69 GLN B N 1
ATOM 2883 C CA . GLN B 1 69 ? -10.094 34.688 19.297 1 97 69 GLN B CA 1
ATOM 2884 C C . GLN B 1 69 ? -10.742 34.875 17.938 1 97 69 GLN B C 1
ATOM 2886 O O . GLN B 1 69 ? -11.289 35.938 17.641 1 97 69 GLN B O 1
ATOM 2891 N N . GLU B 1 70 ? -10.664 33.906 17.062 1 98.19 70 GLU B N 1
ATOM 2892 C CA . GLU B 1 70 ? -11.25 33.938 15.727 1 98.19 70 GLU B CA 1
ATOM 2893 C C . GLU B 1 70 ? -11.719 32.562 15.297 1 98.19 70 GLU B C 1
ATOM 2895 O O . GLU B 1 70 ? -11.43 32.125 14.188 1 98.19 70 GLU B O 1
ATOM 2900 N N . ARG B 1 71 ? -12.422 31.906 16.172 1 98.25 71 ARG B N 1
ATOM 2901 C CA . ARG B 1 71 ? -12.773 30.484 16.094 1 98.25 71 ARG B CA 1
ATOM 2902 C C . ARG B 1 71 ? -13.492 30.172 14.781 1 98.25 71 ARG B C 1
ATOM 2904 O O . ARG B 1 71 ? -13.25 29.141 14.156 1 98.25 71 ARG B O 1
ATOM 2911 N N . GLU B 1 72 ? -14.359 31 14.273 1 98.12 72 GLU B N 1
ATOM 2912 C CA . GLU B 1 72 ? -15.188 30.719 13.102 1 98.12 72 GLU B CA 1
ATOM 2913 C C . GLU B 1 72 ? -14.375 30.766 11.82 1 98.12 72 GLU B C 1
ATOM 2915 O O . GLU B 1 72 ? -14.773 30.203 10.797 1 98.12 72 GLU B O 1
ATOM 2920 N N . ALA B 1 73 ? -13.195 31.406 11.914 1 98.44 73 ALA B N 1
ATOM 2921 C CA . ALA B 1 73 ? -12.43 31.688 10.703 1 98.44 73 ALA B CA 1
ATOM 2922 C C . ALA B 1 73 ? -11.273 30.703 10.539 1 98.44 73 ALA B C 1
ATOM 2924 O O . ALA B 1 73 ? -10.523 30.781 9.562 1 98.44 73 ALA B O 1
ATOM 2925 N N . VAL B 1 74 ? -11.125 29.781 11.484 1 98.56 74 VAL B N 1
ATOM 2926 C CA . VAL B 1 74 ? -10 28.859 11.422 1 98.56 74 VAL B CA 1
ATOM 2927 C C . VAL B 1 74 ? -10.492 27.422 11.578 1 98.56 74 VAL B C 1
ATOM 2929 O O . VAL B 1 74 ? -11.547 27.188 12.164 1 98.56 74 VAL B O 1
ATOM 2932 N N . TYR B 1 75 ? -9.82 26.531 10.914 1 98.69 75 TYR B N 1
ATOM 2933 C CA . TYR B 1 75 ? -9.984 25.094 11.047 1 98.69 75 TYR B CA 1
ATOM 2934 C C . TYR B 1 75 ? -8.898 24.5 11.938 1 98.69 75 TYR B C 1
ATOM 2936 O O . TYR B 1 75 ? -7.707 24.703 11.695 1 98.69 75 TYR B O 1
ATOM 2944 N N . VAL B 1 76 ? -9.266 23.812 13.031 1 98.69 76 VAL B N 1
ATOM 2945 C CA . VAL B 1 76 ? -8.281 23.266 13.961 1 98.69 76 VAL B CA 1
ATOM 2946 C C . VAL B 1 76 ? -8.438 21.75 14.055 1 98.69 76 VAL B C 1
ATOM 2948 O O . VAL B 1 76 ? -9.555 21.25 14.219 1 98.69 76 VAL B O 1
ATOM 2951 N N . SER B 1 77 ? -7.34 21.047 13.867 1 98.75 77 SER B N 1
ATOM 2952 C CA . SER B 1 77 ? -7.336 19.594 14.031 1 98.75 77 SER B CA 1
ATOM 2953 C C . SER B 1 77 ? -6.43 19.172 15.18 1 98.75 77 SER B C 1
ATOM 2955 O O . SER B 1 77 ? -5.461 19.859 15.508 1 98.75 77 SER B O 1
ATOM 2957 N N . SER B 1 78 ? -6.789 18.156 15.812 1 98.81 78 SER B N 1
ATOM 2958 C CA . SER B 1 78 ? -5.969 17.469 16.812 1 98.81 78 SER B CA 1
ATOM 2959 C C . SER B 1 78 ? -5.957 15.969 16.594 1 98.81 78 SER B C 1
ATOM 2961 O O . SER B 1 78 ? -6.395 15.484 15.547 1 98.81 78 SER B O 1
ATOM 2963 N N . LYS B 1 79 ? -5.227 15.219 17.484 1 98.81 79 LYS B N 1
ATOM 2964 C CA . LYS B 1 79 ? -5.09 13.773 17.359 1 98.81 79 LYS B CA 1
ATOM 2965 C C . LYS B 1 79 ? -5.18 13.086 18.719 1 98.81 79 LYS B C 1
ATOM 2967 O O . LYS B 1 79 ? -4.75 13.648 19.734 1 98.81 79 LYS B O 1
ATOM 2972 N N . VAL B 1 80 ? -5.668 11.938 18.641 1 98.81 80 VAL B N 1
ATOM 2973 C CA . VAL B 1 80 ? -5.727 11.125 19.859 1 98.81 80 VAL B CA 1
ATOM 2974 C C . VAL B 1 80 ? -5.156 9.734 19.562 1 98.81 80 VAL B C 1
ATOM 2976 O O . VAL B 1 80 ? -4.848 9.406 18.422 1 98.81 80 VAL B O 1
ATOM 2979 N N . ALA B 1 81 ? -4.902 8.914 20.656 1 98.5 81 ALA B N 1
ATOM 2980 C CA . ALA B 1 81 ? -4.574 7.492 20.625 1 98.5 81 ALA B CA 1
ATOM 2981 C C . ALA B 1 81 ? -3.154 7.27 20.109 1 98.5 81 ALA B C 1
ATOM 2983 O O . ALA B 1 81 ? -2.871 6.25 19.469 1 98.5 81 ALA B O 1
ATOM 2984 N N . ALA B 1 82 ? -2.275 8.258 20.312 1 97.25 82 ALA B N 1
ATOM 2985 C CA . ALA B 1 82 ? -0.852 7.988 20.125 1 97.25 82 ALA B CA 1
ATOM 2986 C C . ALA B 1 82 ? -0.345 7.004 21.172 1 97.25 82 ALA B C 1
ATOM 2988 O O . ALA B 1 82 ? 0.562 6.211 20.906 1 97.25 82 ALA B O 1
ATOM 2989 N N . ARG B 1 83 ? -0.915 7.168 22.375 1 96.06 83 ARG B N 1
ATOM 2990 C CA . ARG B 1 83 ? -0.645 6.273 23.484 1 96.06 83 ARG B CA 1
ATOM 2991 C C . ARG B 1 83 ? -1.937 5.672 24.031 1 96.06 83 ARG B C 1
ATOM 2993 O O . ARG B 1 83 ? -3 6.289 23.953 1 96.06 83 ARG B O 1
ATOM 3000 N N . GLY B 1 84 ? -1.805 4.531 24.531 1 97 84 GLY B N 1
ATOM 3001 C CA . GLY B 1 84 ? -2.92 3.926 25.25 1 97 84 GLY B CA 1
ATOM 3002 C C . GLY B 1 84 ? -3.906 3.23 24.328 1 97 84 GLY B C 1
ATOM 3003 O O . GLY B 1 84 ? -4.898 2.666 24.781 1 97 84 GLY B O 1
ATOM 3004 N N . GLY B 1 85 ? -3.707 3.266 22.984 1 97.94 85 GLY B N 1
ATOM 3005 C CA . GLY B 1 85 ? -4.531 2.533 22.031 1 97.94 85 GLY B CA 1
ATOM 3006 C C . GLY B 1 85 ? -5.77 3.297 21.609 1 97.94 85 GLY B C 1
ATOM 3007 O O . GLY B 1 85 ? -6.016 4.41 22.078 1 97.94 85 GLY B O 1
ATOM 3008 N N . SER B 1 86 ? -6.566 2.691 20.703 1 98.75 86 SER B N 1
ATOM 3009 C CA . SER B 1 86 ? -7.723 3.338 20.094 1 98.75 86 SER B CA 1
ATOM 3010 C C . SER B 1 86 ? -9.031 2.762 20.641 1 98.75 86 SER B C 1
ATOM 3012 O O . SER B 1 86 ? -10.008 2.641 19.906 1 98.75 86 SER B O 1
ATOM 3014 N N . GLY B 1 87 ? -9.008 2.295 21.844 1 98.81 87 GLY B N 1
ATOM 3015 C CA . GLY B 1 87 ? -10.227 1.857 22.516 1 98.81 87 GLY B CA 1
ATOM 3016 C C . GLY B 1 87 ? -11.109 3.008 22.953 1 98.81 87 GLY B C 1
ATOM 3017 O O . GLY B 1 87 ? -10.648 4.141 23.078 1 98.81 87 GLY B O 1
ATOM 3018 N N . ARG B 1 88 ? -12.352 2.73 23.266 1 98.75 88 ARG B N 1
ATOM 3019 C CA . ARG B 1 88 ? -13.367 3.721 23.594 1 98.75 88 ARG B CA 1
ATOM 3020 C C . ARG B 1 88 ? -12.93 4.57 24.781 1 98.75 88 ARG B C 1
ATOM 3022 O O . ARG B 1 88 ? -12.93 5.801 24.703 1 98.75 88 ARG B O 1
ATOM 3029 N N . GLN B 1 89 ? -12.508 3.959 25.812 1 98.75 89 GLN B N 1
ATOM 3030 C CA . GLN B 1 89 ? -12.164 4.668 27.047 1 98.75 89 GLN B CA 1
ATOM 3031 C C . GLN B 1 89 ? -11.023 5.652 26.812 1 98.75 89 GLN B C 1
ATOM 3033 O O . GLN B 1 89 ? -11.094 6.805 27.25 1 98.75 89 GLN B O 1
ATOM 3038 N N . ASN B 1 90 ? -10.023 5.191 26.156 1 98.88 90 ASN B N 1
ATOM 3039 C CA . ASN B 1 90 ? -8.859 6.043 25.922 1 98.88 90 ASN B CA 1
ATOM 3040 C C . ASN B 1 90 ? -9.203 7.211 25 1 98.88 90 ASN B C 1
ATOM 3042 O O . ASN B 1 90 ? -8.789 8.344 25.25 1 98.88 90 ASN B O 1
ATOM 3046 N N . ILE B 1 91 ? -9.922 6.945 23.922 1 98.88 91 ILE B N 1
ATOM 3047 C CA . ILE B 1 91 ? -10.305 7.996 22.984 1 98.88 91 ILE B CA 1
ATOM 3048 C C . ILE B 1 91 ? -11.125 9.055 23.719 1 98.88 91 ILE B C 1
ATOM 3050 O O . ILE B 1 91 ? -10.828 10.25 23.625 1 98.88 91 ILE B O 1
ATOM 3054 N N . LEU B 1 92 ? -12.133 8.625 24.484 1 98.81 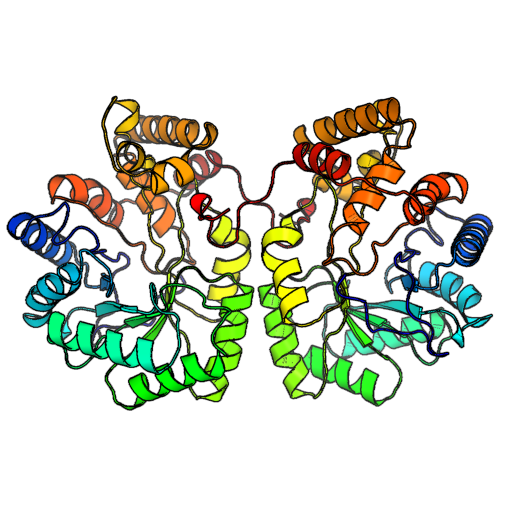92 LEU B N 1
ATOM 3055 C CA . LEU B 1 92 ? -13.008 9.57 25.172 1 98.81 92 LEU B CA 1
ATOM 3056 C C . LEU B 1 92 ? -12.227 10.391 26.188 1 98.81 92 LEU B C 1
ATOM 3058 O O . LEU B 1 92 ? -12.422 11.602 26.297 1 98.81 92 LEU B O 1
ATOM 3062 N N . ALA B 1 93 ? -11.375 9.758 26.891 1 98.81 93 ALA B N 1
ATOM 3063 C CA . ALA B 1 93 ? -10.562 10.453 27.891 1 98.81 93 ALA B CA 1
ATOM 3064 C C . ALA B 1 93 ? -9.672 11.508 27.234 1 98.81 93 ALA B C 1
ATOM 3066 O O . ALA B 1 93 ? -9.594 12.641 27.719 1 98.81 93 ALA B O 1
ATOM 3067 N N . GLN B 1 94 ? -9.016 11.172 26.172 1 98.75 94 GLN B N 1
ATOM 3068 C CA . GLN B 1 94 ? -8.086 12.086 25.516 1 98.75 94 GLN B CA 1
ATOM 3069 C C . GLN B 1 94 ? -8.828 13.211 24.797 1 98.75 94 GLN B C 1
ATOM 3071 O O . GLN B 1 94 ? -8.344 14.344 24.75 1 98.75 94 GLN B O 1
ATOM 3076 N N . VAL B 1 95 ? -10 12.883 24.25 1 98.75 95 VAL B N 1
ATOM 3077 C CA . VAL B 1 95 ? -10.82 13.93 23.656 1 98.75 95 VAL B CA 1
ATOM 3078 C C . VAL B 1 95 ? -11.219 14.945 24.719 1 98.75 95 VAL B C 1
ATOM 3080 O O . VAL B 1 95 ? -11.164 16.156 24.5 1 98.75 95 VAL B O 1
ATOM 3083 N N . GLU B 1 96 ? -11.602 14.453 25.891 1 98.5 96 GLU B N 1
ATOM 3084 C CA . GLU B 1 96 ? -11.977 15.344 26.984 1 98.5 96 GLU B CA 1
ATOM 3085 C C . GLU B 1 96 ? -10.781 16.188 27.438 1 98.5 96 GLU B C 1
ATOM 3087 O O . GLU B 1 96 ? -10.914 17.391 27.672 1 98.5 96 GLU B O 1
ATOM 3092 N N . GLU B 1 97 ? -9.641 15.555 27.578 1 98.44 97 GLU B N 1
ATOM 3093 C CA . GLU B 1 97 ? -8.422 16.281 27.906 1 98.44 97 GLU B CA 1
ATOM 3094 C C . GLU B 1 97 ? -8.148 17.406 26.906 1 98.44 97 GLU B C 1
ATOM 3096 O O . GLU B 1 97 ? -7.879 18.531 27.297 1 98.44 97 GLU B O 1
ATOM 3101 N N . SER B 1 98 ? -8.227 17.031 25.656 1 98.56 98 SER B N 1
ATOM 3102 C CA . SER B 1 98 ? -7.984 18 24.594 1 98.56 98 SER B CA 1
ATOM 3103 C C . SER B 1 98 ? -8.984 19.141 24.641 1 98.56 98 SER B C 1
ATOM 3105 O O . SER B 1 98 ? -8.609 20.312 24.516 1 98.56 98 SER B O 1
ATOM 3107 N N . ARG B 1 99 ? -10.25 18.828 24.844 1 98.19 99 ARG B N 1
ATOM 3108 C CA . ARG B 1 99 ? -11.305 19.844 24.922 1 98.19 99 ARG B CA 1
ATOM 3109 C C . ARG B 1 99 ? -11.016 20.844 26.031 1 98.19 99 ARG B C 1
ATOM 3111 O O . ARG B 1 99 ? -11.148 22.062 25.828 1 98.19 99 ARG B O 1
ATOM 3118 N N . GLN B 1 100 ? -10.602 20.344 27.156 1 98.06 100 GLN B N 1
ATOM 3119 C CA . GLN B 1 100 ? -10.289 21.219 28.281 1 98.06 100 GLN B CA 1
ATOM 3120 C C . GLN B 1 100 ? -9.094 22.109 27.969 1 98.06 100 GLN B C 1
ATOM 3122 O O . GLN B 1 100 ? -9.078 23.281 28.328 1 98.06 100 GLN B O 1
ATOM 3127 N N . ARG B 1 101 ? -8.188 21.609 27.328 1 98.5 101 ARG B N 1
ATOM 3128 C CA . ARG B 1 101 ? -6.957 22.328 27.016 1 98.5 101 ARG B CA 1
ATOM 3129 C C . ARG B 1 101 ? -7.195 23.391 25.953 1 98.5 101 ARG B C 1
ATOM 3131 O O . ARG B 1 101 ? -6.867 24.562 26.156 1 98.5 101 ARG B O 1
ATOM 3138 N N . HIS B 1 102 ? -7.758 23.031 24.766 1 97.38 102 HIS B N 1
ATOM 3139 C CA . HIS B 1 102 ? -7.918 24 23.703 1 97.38 102 HIS B CA 1
ATOM 3140 C C . HIS B 1 102 ? -9.109 24.922 23.969 1 97.38 102 HIS B C 1
ATOM 3142 O O . HIS B 1 102 ? -9.188 26.016 23.406 1 97.38 102 HIS B O 1
ATOM 3148 N N . GLY B 1 103 ? -10.062 24.484 24.891 1 97.62 103 GLY B N 1
ATOM 3149 C CA . GLY B 1 103 ? -11.188 25.312 25.281 1 97.62 103 GLY B CA 1
ATOM 3150 C C . GLY B 1 103 ? -12.234 25.469 24.203 1 97.62 103 GLY B C 1
ATOM 3151 O O . GLY B 1 103 ? -12.906 26.5 24.125 1 97.62 103 GLY B O 1
ATOM 3152 N N . LEU B 1 104 ? -12.305 24.547 23.266 1 97 104 LEU B N 1
ATOM 3153 C CA . LEU B 1 104 ? -13.273 24.547 22.188 1 97 104 LEU B CA 1
ATOM 3154 C C . LEU B 1 104 ? -14.344 23.484 22.391 1 97 104 LEU B C 1
ATOM 3156 O O . LEU B 1 104 ? -14.023 22.359 22.797 1 97 104 LEU B O 1
ATOM 3160 N N . GLU B 1 105 ? -15.555 23.797 22.141 1 94.62 105 GLU B N 1
ATOM 3161 C CA . GLU B 1 105 ? -16.641 22.828 22.266 1 94.62 105 GLU B CA 1
ATOM 3162 C C . GLU B 1 105 ? -16.562 21.766 21.172 1 94.62 105 GLU B C 1
ATOM 3164 O O . GLU B 1 105 ? -16.922 20.609 21.391 1 94.62 105 GLU B O 1
ATOM 3169 N N . THR B 1 106 ? -16.125 22.25 20.031 1 97.12 106 THR B N 1
ATOM 3170 C CA . THR B 1 106 ? -16 21.391 18.859 1 97.12 106 THR B CA 1
ATOM 3171 C C . THR B 1 106 ? -14.609 21.516 18.234 1 97.12 106 THR B C 1
ATOM 3173 O O . THR B 1 106 ? -14.133 22.625 18 1 97.12 106 THR B O 1
ATOM 3176 N N . VAL B 1 107 ? -13.977 20.391 18.109 1 98.31 107 VAL B N 1
ATOM 3177 C CA . VAL B 1 107 ? -12.773 20.391 17.281 1 98.31 107 VAL B CA 1
ATOM 3178 C C . VAL B 1 107 ? -13.148 20.078 15.844 1 98.31 107 VAL B C 1
ATOM 3180 O O . VAL B 1 107 ? -14.023 19.25 15.578 1 98.31 107 VAL B O 1
ATOM 3183 N N . ASP B 1 108 ? -12.531 20.75 14.844 1 98.62 108 ASP B N 1
ATOM 3184 C CA . ASP B 1 108 ? -12.938 20.578 13.453 1 98.62 108 ASP B CA 1
ATOM 3185 C C . ASP B 1 108 ? -12.516 19.219 12.922 1 98.62 108 ASP B C 1
ATOM 3187 O O . ASP B 1 108 ? -13.328 18.484 12.359 1 98.62 108 ASP B O 1
ATOM 3191 N N . GLY B 1 109 ? -11.258 18.844 13.047 1 98.69 109 GLY B N 1
ATOM 3192 C CA . GLY B 1 109 ? -10.734 17.547 12.641 1 98.69 109 GLY B CA 1
ATOM 3193 C C . GLY B 1 109 ? -10.125 16.766 13.797 1 98.69 109 GLY B C 1
ATOM 3194 O O . GLY B 1 109 ? -9.359 17.328 14.586 1 98.69 109 GLY B O 1
ATOM 3195 N N . LEU B 1 110 ? -10.438 15.547 13.922 1 98.94 110 LEU B N 1
ATOM 3196 C CA . LEU B 1 110 ? -9.812 14.656 14.898 1 98.94 110 LEU B CA 1
ATOM 3197 C C . LEU B 1 110 ? -9.203 13.438 14.219 1 98.94 110 LEU B C 1
ATOM 3199 O O . LEU B 1 110 ? -9.914 12.633 13.625 1 98.94 110 LEU B O 1
ATOM 3203 N N . TYR B 1 111 ? -7.906 13.32 14.375 1 98.94 111 TYR B N 1
ATOM 3204 C CA . TYR B 1 111 ? -7.199 12.18 13.812 1 98.94 111 TYR B CA 1
ATOM 3205 C C . TYR B 1 111 ? -7.023 11.078 14.852 1 98.94 111 TYR B C 1
ATOM 3207 O O . TYR B 1 111 ? -6.746 11.359 16.016 1 98.94 111 TYR B O 1
ATOM 3215 N N . LEU B 1 112 ? -7.133 9.828 14.43 1 98.94 112 LEU B N 1
ATOM 3216 C CA . LEU B 1 112 ? -6.375 8.781 15.109 1 98.94 112 LEU B CA 1
ATOM 3217 C C . LEU B 1 112 ? -4.895 8.867 14.75 1 98.94 112 LEU B C 1
ATOM 3219 O O . LEU B 1 112 ? -4.535 8.867 13.57 1 98.94 112 LEU B O 1
ATOM 3223 N N . HIS B 1 113 ? -4.059 8.883 15.727 1 98.75 113 HIS B N 1
ATOM 3224 C CA . HIS B 1 113 ? -2.645 9.188 15.531 1 98.75 113 HIS B CA 1
ATOM 3225 C C . HIS B 1 113 ? -1.935 8.047 14.812 1 98.75 113 HIS B C 1
ATOM 3227 O O . HIS B 1 113 ? -0.95 8.266 14.102 1 98.75 113 HIS B O 1
ATOM 3233 N N . ARG B 1 114 ? -2.363 6.852 15.008 1 98.12 114 ARG B N 1
ATOM 3234 C CA . ARG B 1 114 ? -1.786 5.664 14.383 1 98.12 114 ARG B CA 1
ATOM 3235 C C . ARG B 1 114 ? -2.779 4.508 14.383 1 98.12 114 ARG B C 1
ATOM 3237 O O . ARG B 1 114 ? -3.775 4.539 15.109 1 98.12 114 ARG B O 1
ATOM 3244 N N . PHE B 1 115 ? -2.488 3.561 13.609 1 98.38 115 PHE B N 1
ATOM 3245 C CA . PHE B 1 115 ? -3.312 2.357 13.578 1 98.38 115 PHE B CA 1
ATOM 3246 C C . PHE B 1 115 ? -3.07 1.504 14.82 1 98.38 115 PHE B C 1
ATOM 3248 O O . PHE B 1 115 ? -1.928 1.336 15.25 1 98.38 115 PHE B O 1
ATOM 3255 N N . ASP B 1 116 ? -4.117 1.015 15.438 1 97.94 116 ASP B N 1
ATOM 3256 C CA . ASP B 1 116 ? -4.055 0.142 16.609 1 97.94 116 ASP B CA 1
ATOM 3257 C C . ASP B 1 116 ? -4.645 -1.232 16.297 1 97.94 116 ASP B C 1
ATOM 3259 O O . ASP B 1 116 ? -5.867 -1.406 16.312 1 97.94 116 ASP B O 1
ATOM 3263 N N . ASP B 1 117 ? -3.789 -2.219 16.141 1 95 117 ASP B N 1
ATOM 3264 C CA . ASP B 1 117 ? -4.238 -3.545 15.727 1 95 117 ASP B CA 1
ATOM 3265 C C . ASP B 1 117 ? -4.781 -4.336 16.922 1 95 117 ASP B C 1
ATOM 3267 O O . ASP B 1 117 ? -5.367 -5.406 16.734 1 95 117 ASP B O 1
ATOM 3271 N N . ALA B 1 118 ? -4.645 -3.787 18.062 1 97.06 118 ALA B N 1
ATOM 3272 C CA . ALA B 1 118 ? -5.07 -4.504 19.266 1 97.06 118 ALA B CA 1
ATOM 3273 C C . ALA B 1 118 ? -6.527 -4.199 19.609 1 97.06 118 ALA B C 1
ATOM 3275 O O . ALA B 1 118 ? -7.152 -4.91 20.391 1 97.06 118 ALA B O 1
ATOM 3276 N N . THR B 1 119 ? -7.066 -3.105 19.062 1 98.44 119 THR B N 1
ATOM 3277 C CA . THR B 1 119 ? -8.445 -2.697 19.328 1 98.44 119 THR B CA 1
ATOM 3278 C C . THR B 1 119 ? -9.328 -2.982 18.109 1 98.44 119 THR B C 1
ATOM 3280 O O . THR B 1 119 ? -9 -2.596 17 1 98.44 119 THR B O 1
ATOM 3283 N N . PRO B 1 120 ? -10.461 -3.705 18.312 1 98.19 120 PRO B N 1
ATOM 3284 C CA . PRO B 1 120 ? -11.391 -3.859 17.188 1 98.19 120 PRO B CA 1
ATOM 3285 C C . PRO B 1 120 ? -11.797 -2.525 16.562 1 98.19 120 PRO B C 1
ATOM 3287 O O . PRO B 1 120 ? -12.18 -1.599 17.281 1 98.19 120 PRO B O 1
ATOM 3290 N N . LEU B 1 121 ? -11.75 -2.4 15.273 1 98.56 121 LEU B N 1
ATOM 3291 C CA . LEU B 1 121 ? -12.055 -1.148 14.586 1 98.56 121 LEU B CA 1
ATOM 3292 C C . LEU B 1 121 ? -13.484 -0.706 14.867 1 98.56 121 LEU B C 1
ATOM 3294 O O . LEU B 1 121 ? -13.766 0.493 14.922 1 98.56 121 LEU B O 1
ATOM 3298 N N . GLU B 1 122 ? -14.336 -1.684 15.055 1 98.69 122 GLU B N 1
ATOM 3299 C CA . GLU B 1 122 ? -15.727 -1.359 15.344 1 98.69 122 GLU B CA 1
ATOM 3300 C C . GLU B 1 122 ? -15.844 -0.512 16.609 1 98.69 122 GLU B C 1
ATOM 3302 O O . GLU B 1 122 ? -16.609 0.454 16.656 1 98.69 122 GLU B O 1
ATOM 3307 N N . GLU B 1 123 ? -15.086 -0.884 17.625 1 98.88 123 GLU B N 1
ATOM 3308 C CA . GLU B 1 123 ? -15.086 -0.103 18.859 1 98.88 123 GLU B CA 1
ATOM 3309 C C . GLU B 1 123 ? -14.578 1.315 18.609 1 98.88 123 GLU B C 1
ATOM 3311 O O . GLU B 1 123 ? -15.188 2.287 19.062 1 98.88 123 GLU B O 1
ATOM 3316 N N . THR B 1 124 ? -13.555 1.433 17.906 1 98.88 124 THR B N 1
ATOM 3317 C CA . THR B 1 124 ? -12.906 2.709 17.609 1 98.88 124 THR B CA 1
ATOM 3318 C C . THR B 1 124 ? -13.852 3.621 16.828 1 98.88 124 THR B C 1
ATOM 3320 O O . THR B 1 124 ? -14.125 4.746 17.25 1 98.88 124 THR B O 1
ATOM 3323 N N . PHE B 1 125 ? -14.422 3.117 15.781 1 98.81 125 PHE B N 1
ATOM 3324 C CA . PHE B 1 125 ? -15.117 4.004 14.852 1 98.81 125 PHE B CA 1
ATOM 3325 C C . PHE B 1 125 ? -16.562 4.223 15.289 1 98.81 125 PHE B C 1
ATOM 3327 O O . PHE B 1 125 ? -17.156 5.246 14.961 1 98.81 125 PHE B O 1
ATOM 3334 N N . GLU B 1 126 ? -17.109 3.275 16.078 1 98.88 126 GLU B N 1
ATOM 3335 C CA . GLU B 1 126 ? -18.375 3.586 16.75 1 98.88 126 GLU B CA 1
ATOM 3336 C C . GLU B 1 126 ? -18.203 4.766 17.703 1 98.88 126 GLU B C 1
ATOM 3338 O O . GLU B 1 126 ? -19.047 5.664 17.734 1 98.88 126 GLU B O 1
ATOM 3343 N N . THR B 1 127 ? -17.094 4.738 18.453 1 98.94 127 THR B N 1
ATOM 3344 C CA . THR B 1 127 ? -16.797 5.809 19.391 1 98.94 127 THR B CA 1
ATOM 3345 C C . THR B 1 127 ? -16.625 7.141 18.672 1 98.94 127 THR B C 1
ATOM 3347 O O . THR B 1 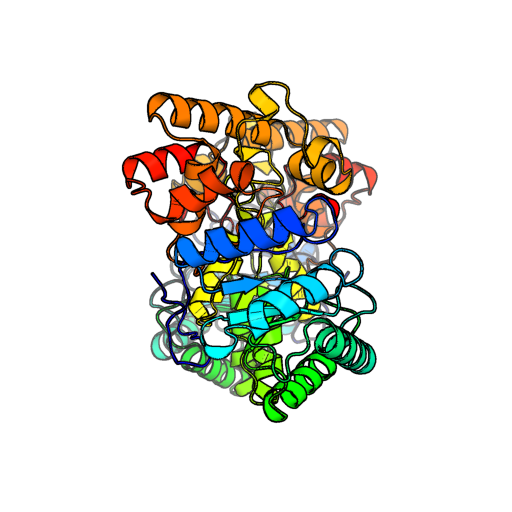127 ? -17.203 8.148 19.078 1 98.94 127 THR B O 1
ATOM 3350 N N . LEU B 1 128 ? -15.945 7.16 17.578 1 98.94 128 LEU B N 1
ATOM 3351 C CA . LEU B 1 128 ? -15.727 8.383 16.812 1 98.94 128 LEU B CA 1
ATOM 3352 C C . LEU B 1 128 ? -17.031 8.883 16.188 1 98.94 128 LEU B C 1
ATOM 3354 O O . LEU B 1 128 ? -17.281 10.086 16.141 1 98.94 128 LEU B O 1
ATOM 3358 N N . ALA B 1 129 ? -17.844 7.977 15.742 1 98.88 129 ALA B N 1
ATOM 3359 C CA . ALA B 1 129 ? -19.141 8.352 15.195 1 98.88 129 ALA B CA 1
ATOM 3360 C C . ALA B 1 129 ? -20 9.047 16.25 1 98.88 129 ALA B C 1
ATOM 3362 O O . ALA B 1 129 ? -20.672 10.031 15.945 1 98.88 129 ALA B O 1
ATOM 3363 N N . GLU B 1 130 ? -19.969 8.531 17.453 1 98.88 130 GLU B N 1
ATOM 3364 C CA . GLU B 1 130 ? -20.719 9.133 18.547 1 98.88 130 GLU B CA 1
ATOM 3365 C C . GLU B 1 130 ? -20.234 10.555 18.828 1 98.88 130 GLU B C 1
ATOM 3367 O O . GLU B 1 130 ? -21.047 11.445 19.094 1 98.88 130 GLU B O 1
ATOM 3372 N N . LEU B 1 131 ? -18.938 10.75 18.766 1 98.88 131 LEU B N 1
ATOM 3373 C CA . LEU B 1 131 ? -18.375 12.07 19 1 98.88 131 LEU B CA 1
ATOM 3374 C C . LEU B 1 131 ? -18.828 13.055 17.922 1 98.88 131 LEU B C 1
ATOM 3376 O O . LEU B 1 131 ? -19.109 14.219 18.219 1 98.88 131 LEU B O 1
ATOM 3380 N N . VAL B 1 132 ? -18.906 12.602 16.656 1 98.88 132 VAL B N 1
ATOM 3381 C CA . VAL B 1 132 ? -19.375 13.438 15.555 1 98.88 132 VAL B CA 1
ATOM 3382 C C . VAL B 1 132 ? -20.859 13.75 15.734 1 98.88 132 VAL B C 1
ATOM 3384 O O . VAL B 1 132 ? -21.281 14.906 15.586 1 98.88 132 VAL B O 1
ATOM 3387 N N . GLN B 1 133 ? -21.641 12.781 16.109 1 98.56 133 GLN B N 1
ATOM 3388 C CA . GLN B 1 133 ? -23.078 12.961 16.328 1 98.56 133 GLN B CA 1
ATOM 3389 C C . GLN B 1 133 ? -23.344 13.938 17.453 1 98.56 133 GLN B C 1
ATOM 3391 O O . GLN B 1 133 ? -24.297 14.719 17.406 1 98.56 133 GLN B O 1
ATOM 3396 N N . ALA B 1 134 ? -22.5 13.891 18.438 1 98.38 134 ALA B N 1
ATOM 3397 C CA . ALA B 1 134 ? -22.656 14.758 19.609 1 98.38 134 ALA B CA 1
ATOM 3398 C C . ALA B 1 134 ? -22.172 16.172 19.312 1 98.38 134 ALA B C 1
ATOM 3400 O O . ALA B 1 134 ? -22.312 17.062 20.156 1 98.38 134 ALA B O 1
ATOM 3401 N N . GLY B 1 135 ? -21.516 16.391 18.172 1 98 135 GLY B N 1
ATOM 3402 C CA . GLY B 1 135 ? -21.062 17.703 17.766 1 98 135 GLY B CA 1
ATOM 3403 C C . GLY B 1 135 ? -19.719 18.078 18.359 1 98 135 GLY B C 1
ATOM 3404 O O . GLY B 1 135 ? -19.297 19.234 18.281 1 98 135 GLY B O 1
ATOM 3405 N N . GLN B 1 136 ? -19 17.156 18.906 1 98.44 136 GLN B N 1
ATOM 3406 C CA . GLN B 1 136 ? -17.719 17.422 19.531 1 98.44 136 GLN B CA 1
ATOM 3407 C C . GLN B 1 136 ? -16.578 17.391 18.5 1 98.44 136 GLN B C 1
ATOM 3409 O O . GLN B 1 136 ? -15.516 17.969 18.734 1 98.44 136 GLN B O 1
ATOM 3414 N N . VAL B 1 137 ? -16.797 16.688 17.453 1 98.75 137 VAL B N 1
ATOM 3415 C CA . VAL B 1 137 ? -15.867 16.562 16.328 1 98.75 137 VAL B CA 1
ATOM 3416 C C . VAL B 1 137 ? -16.609 16.781 15.016 1 98.75 137 VAL B C 1
ATOM 3418 O O . VAL B 1 137 ? -17.719 16.281 14.828 1 98.75 137 VAL B O 1
ATOM 3421 N N . ARG B 1 138 ? -16.062 17.516 14.133 1 98.62 138 ARG B N 1
ATOM 3422 C CA . ARG B 1 138 ? -16.75 17.75 12.859 1 98.62 138 ARG B CA 1
ATOM 3423 C C . ARG B 1 138 ? -16.312 16.719 11.82 1 98.62 138 ARG B C 1
ATOM 3425 O O . ARG B 1 138 ? -17.141 16.219 11.062 1 98.62 138 ARG B O 1
ATOM 3432 N N . HIS B 1 139 ? -15.031 16.453 11.719 1 98.62 139 HIS B N 1
ATOM 3433 C CA . HIS B 1 139 ? -14.477 15.547 10.727 1 98.62 139 HIS B CA 1
ATOM 3434 C C . HIS B 1 139 ? -13.492 14.57 11.375 1 98.62 139 HIS B C 1
ATOM 3436 O O . HIS B 1 139 ? -12.734 14.953 12.266 1 98.62 139 HIS B O 1
ATOM 3442 N N . VAL B 1 140 ? -13.477 13.352 10.914 1 98.88 140 VAL B N 1
ATOM 3443 C CA . VAL B 1 140 ? -12.578 12.32 11.422 1 98.88 140 VAL B CA 1
ATOM 3444 C C . VAL B 1 140 ? -11.492 12.023 10.398 1 98.88 140 VAL B C 1
ATOM 3446 O O . VAL B 1 140 ? -11.758 11.992 9.195 1 98.88 140 VAL B O 1
ATOM 3449 N N . GLY B 1 141 ? -10.266 11.836 10.883 1 98.81 141 GLY B N 1
ATOM 3450 C CA . GLY B 1 141 ? -9.148 11.469 10.023 1 98.81 141 GLY B CA 1
ATOM 3451 C C . GLY B 1 141 ? -8.273 10.383 10.617 1 98.81 141 GLY B C 1
ATOM 3452 O O . GLY B 1 141 ? -8.492 9.953 11.75 1 98.81 141 GLY B O 1
ATOM 3453 N N . VAL B 1 142 ? -7.34 9.906 9.812 1 98.94 142 VAL B N 1
ATOM 3454 C CA . VAL B 1 142 ? -6.375 8.898 10.25 1 98.94 142 VAL B CA 1
ATOM 3455 C C . VAL B 1 142 ? -4.961 9.344 9.875 1 98.94 142 VAL B C 1
ATOM 3457 O O . VAL B 1 142 ? -4.75 9.922 8.812 1 98.94 142 VAL B O 1
ATOM 3460 N N . SER B 1 143 ? -4.055 9.125 10.773 1 98.75 143 SER B N 1
ATOM 3461 C CA . SER B 1 143 ? -2.641 9.43 10.57 1 98.75 143 SER B CA 1
ATOM 3462 C C . SER B 1 143 ? -1.785 8.172 10.68 1 98.75 143 SER B C 1
ATOM 3464 O O . SER B 1 143 ? -2.033 7.32 11.539 1 98.75 143 SER B O 1
ATOM 3466 N N . ASN B 1 144 ? -0.849 8 9.773 1 98.38 144 ASN B N 1
ATOM 3467 C CA . ASN B 1 144 ? 0.143 6.93 9.797 1 98.38 144 ASN B CA 1
ATOM 3468 C C . ASN B 1 144 ? -0.51 5.559 9.656 1 98.38 144 ASN B C 1
ATOM 3470 O O . ASN B 1 144 ? -0.119 4.609 10.336 1 98.38 144 ASN B O 1
ATOM 3474 N N . PHE B 1 145 ? -1.57 5.457 8.891 1 98.81 145 PHE B N 1
ATOM 3475 C CA . PHE B 1 145 ? -2.168 4.199 8.453 1 98.81 145 PHE B CA 1
ATOM 3476 C C . PHE B 1 145 ? -1.545 3.738 7.141 1 98.81 145 PHE B C 1
ATOM 3478 O O . PHE B 1 145 ? -1.105 4.559 6.332 1 98.81 145 PHE B O 1
ATOM 3485 N N . ALA B 1 146 ? -1.476 2.406 6.918 1 98.81 146 ALA B N 1
ATOM 3486 C CA . ALA B 1 146 ? -1.297 1.879 5.566 1 98.81 146 ALA B CA 1
ATOM 3487 C C . ALA B 1 146 ? -2.562 2.061 4.734 1 98.81 146 ALA B C 1
ATOM 3489 O O . ALA B 1 146 ? -3.645 2.295 5.281 1 98.81 146 ALA B O 1
ATOM 3490 N N . ALA B 1 147 ? -2.422 1.989 3.393 1 98.88 147 ALA B N 1
ATOM 3491 C CA . ALA B 1 147 ? -3.568 2.238 2.521 1 98.88 147 ALA B CA 1
ATOM 3492 C C . ALA B 1 147 ? -4.66 1.197 2.742 1 98.88 147 ALA B C 1
ATOM 3494 O O . ALA B 1 147 ? -5.848 1.527 2.758 1 98.88 147 ALA B O 1
ATOM 3495 N N . TRP B 1 148 ? -4.277 -0.114 2.906 1 98.88 148 TRP B N 1
ATOM 3496 C CA . TRP B 1 148 ? -5.289 -1.142 3.137 1 98.88 148 TRP B CA 1
ATOM 3497 C C . TRP B 1 148 ? -5.984 -0.928 4.477 1 98.88 148 TRP B C 1
ATOM 3499 O O . TRP B 1 148 ? -7.18 -1.208 4.613 1 98.88 148 TRP B O 1
ATOM 3509 N N . GLN B 1 149 ? -5.285 -0.38 5.449 1 98.94 149 GLN B N 1
ATOM 3510 C CA . GLN B 1 149 ? -5.875 -0.049 6.742 1 98.94 149 GLN B CA 1
ATOM 3511 C C . GLN B 1 149 ? -6.871 1.103 6.617 1 98.94 149 GLN B C 1
ATOM 3513 O O . GLN B 1 149 ? -7.914 1.103 7.273 1 98.94 149 GLN B O 1
ATOM 3518 N N . VAL B 1 150 ? -6.512 2.117 5.797 1 98.94 150 VAL B N 1
ATOM 3519 C CA . VAL B 1 150 ? -7.426 3.23 5.547 1 98.94 150 VAL B CA 1
ATOM 3520 C C . VAL B 1 150 ? -8.719 2.709 4.934 1 98.94 150 VAL B C 1
ATOM 3522 O O . VAL B 1 150 ? -9.812 3.068 5.379 1 98.94 150 VAL B O 1
ATOM 3525 N N . MET B 1 151 ? -8.578 1.832 3.912 1 98.88 151 MET B N 1
ATOM 3526 C CA . MET B 1 151 ? -9.758 1.275 3.256 1 98.88 151 MET B CA 1
ATOM 3527 C C . MET B 1 151 ? -10.586 0.445 4.23 1 98.88 151 MET B C 1
ATOM 3529 O O . MET B 1 151 ? -11.812 0.541 4.25 1 98.88 151 MET B O 1
ATOM 3533 N N . LYS B 1 152 ? -9.922 -0.397 5.059 1 98.81 152 LYS B N 1
ATOM 3534 C CA . LYS B 1 152 ? -10.594 -1.184 6.086 1 98.81 152 LYS B CA 1
ATOM 3535 C C . LYS B 1 152 ? -11.328 -0.282 7.078 1 98.81 152 LYS B C 1
ATOM 3537 O O . LYS B 1 152 ? -12.469 -0.56 7.453 1 98.81 152 LYS B O 1
ATOM 3542 N N . ALA B 1 153 ? -10.609 0.771 7.48 1 98.88 153 ALA B N 1
ATOM 3543 C CA . ALA B 1 153 ? -11.195 1.74 8.398 1 98.88 153 ALA B CA 1
ATOM 3544 C C . ALA B 1 153 ? -12.43 2.396 7.789 1 98.88 153 ALA B C 1
ATOM 3546 O O . ALA B 1 153 ? -13.461 2.543 8.461 1 98.88 153 ALA B O 1
ATOM 3547 N N . GLN B 1 154 ? -12.32 2.826 6.512 1 98.75 154 GLN B N 1
ATOM 3548 C CA . GLN B 1 154 ? -13.453 3.447 5.824 1 98.75 154 GLN B CA 1
ATOM 3549 C C . GLN B 1 154 ? -14.641 2.496 5.754 1 98.75 154 GLN B C 1
ATOM 3551 O O . GLN B 1 154 ? -15.781 2.904 5.98 1 98.75 154 GLN B O 1
ATOM 3556 N N . TRP B 1 155 ? -14.305 1.185 5.402 1 98.5 155 TRP B N 1
ATOM 3557 C CA . TRP B 1 155 ? -15.32 0.137 5.359 1 98.5 155 TRP B CA 1
ATOM 3558 C C . TRP B 1 155 ? -16.016 -0.009 6.711 1 98.5 155 TRP B C 1
ATOM 3560 O O . TRP B 1 155 ? -17.25 0.001 6.793 1 98.5 155 TRP B O 1
ATOM 3570 N N . THR B 1 156 ? -15.273 0.021 7.801 1 98.56 156 THR B N 1
ATOM 3571 C CA . THR B 1 156 ? -15.812 -0.132 9.148 1 98.56 156 THR B CA 1
ATOM 3572 C C . THR B 1 156 ? -16.609 1.104 9.555 1 98.56 156 THR B C 1
ATOM 3574 O O . THR B 1 156 ? -17.719 0.988 10.078 1 98.56 156 THR B O 1
ATOM 3577 N N . ALA B 1 157 ? -16.062 2.303 9.297 1 98.75 157 ALA B N 1
ATOM 3578 C CA . ALA B 1 157 ? -16.688 3.572 9.656 1 98.75 157 ALA B CA 1
ATOM 3579 C C . ALA B 1 157 ? -18.047 3.721 8.984 1 98.75 157 ALA B C 1
ATOM 3581 O O . ALA B 1 157 ? -18.984 4.234 9.594 1 98.75 157 ALA B O 1
ATOM 3582 N N . SER B 1 158 ? -18.141 3.244 7.77 1 97.94 158 SER B N 1
ATOM 3583 C CA . SER B 1 158 ? -19.375 3.385 7.008 1 97.94 158 SER B CA 1
ATOM 3584 C C . SER B 1 158 ? -20.531 2.666 7.691 1 97.94 158 SER B C 1
ATOM 3586 O O . SER B 1 158 ? -21.688 3.076 7.562 1 97.94 158 SER B O 1
ATOM 3588 N N . ARG B 1 159 ? -20.266 1.657 8.461 1 97.69 159 ARG B N 1
ATOM 3589 C CA . ARG B 1 159 ? -21.281 0.9 9.18 1 97.69 159 ARG B CA 1
ATOM 3590 C C . ARG B 1 159 ? -21.922 1.748 10.273 1 97.69 159 ARG B C 1
ATOM 3592 O O . ARG B 1 159 ? -23.016 1.419 10.758 1 97.69 159 ARG B O 1
ATOM 3599 N N . PHE B 1 160 ? -21.281 2.82 10.648 1 98.56 160 PHE B N 1
ATOM 3600 C CA . PHE B 1 160 ? -21.781 3.689 11.711 1 98.56 160 PHE B CA 1
ATOM 3601 C C . PHE B 1 160 ? -22.172 5.051 11.148 1 98.56 160 PHE B C 1
ATOM 3603 O O . PHE B 1 160 ? -22.281 6.027 11.898 1 98.56 160 PHE B O 1
ATOM 3610 N N . GLY B 1 161 ? -22.297 5.129 9.789 1 98.12 161 GLY B N 1
ATOM 3611 C CA . GLY B 1 161 ? -22.672 6.383 9.148 1 98.12 161 GLY B CA 1
ATOM 3612 C C . GLY B 1 161 ? -21.578 7.438 9.219 1 98.12 161 GLY B C 1
ATOM 3613 O O . GLY B 1 161 ? -21.859 8.633 9.148 1 98.12 161 GLY B O 1
ATOM 3614 N N . LEU B 1 162 ? -20.406 7.004 9.484 1 98.62 162 LEU B N 1
ATOM 3615 C CA . LEU B 1 162 ? -19.234 7.883 9.602 1 98.62 162 LEU B CA 1
ATOM 3616 C C . LEU B 1 162 ? -18.375 7.82 8.352 1 98.62 162 LEU B C 1
ATOM 3618 O O . LEU B 1 162 ? -18.188 6.746 7.77 1 98.62 162 LEU B O 1
ATOM 3622 N N . GLU B 1 163 ? -17.859 8.891 7.906 1 98.06 163 GLU B N 1
ATOM 3623 C CA . GLU B 1 163 ? -16.922 8.984 6.797 1 98.06 163 GLU B CA 1
ATOM 3624 C C . GLU B 1 163 ? -15.57 9.539 7.262 1 98.06 163 GLU B C 1
ATOM 3626 O O . GLU B 1 163 ? -15.523 10.547 7.973 1 98.06 163 GLU B O 1
ATOM 3631 N N . ILE B 1 164 ? -14.562 8.867 6.938 1 98.69 164 ILE B N 1
ATOM 3632 C CA . ILE B 1 164 ? -13.211 9.391 7.148 1 98.69 164 ILE B CA 1
ATOM 3633 C C . ILE B 1 164 ? -12.867 10.383 6.039 1 98.69 164 ILE B C 1
ATOM 3635 O O . ILE B 1 164 ? -12.883 10.031 4.855 1 98.69 164 ILE B O 1
ATOM 3639 N N . THR B 1 165 ? -12.484 11.602 6.414 1 98.19 165 THR B N 1
ATOM 3640 C CA . THR B 1 165 ? -12.375 12.633 5.391 1 98.19 165 THR B CA 1
ATOM 3641 C C . THR B 1 165 ? -10.969 13.227 5.367 1 98.19 165 THR B C 1
ATOM 3643 O O . THR B 1 165 ? -10.625 13.992 4.465 1 98.19 165 THR B O 1
ATOM 3646 N N . LEU B 1 166 ? -10.078 12.867 6.367 1 98.5 166 LEU B N 1
ATOM 3647 C CA . LEU B 1 166 ? -8.719 13.383 6.469 1 98.5 166 LEU B CA 1
ATOM 3648 C C . LEU B 1 166 ? -7.711 12.25 6.578 1 98.5 166 LEU B C 1
ATOM 3650 O O . LEU B 1 166 ? -7.984 11.234 7.223 1 98.5 166 LEU B O 1
ATOM 3654 N N . MET B 1 167 ? -6.617 12.445 5.953 1 98.69 167 MET B N 1
ATOM 3655 C CA . MET B 1 167 ? -5.48 11.531 6.07 1 98.69 167 MET B CA 1
ATOM 3656 C C . MET B 1 167 ? -4.18 12.305 6.246 1 98.69 167 MET B C 1
ATOM 3658 O O . MET B 1 167 ? -3.926 13.273 5.531 1 98.69 167 MET B O 1
ATOM 3662 N N . GLN B 1 168 ? -3.396 11.898 7.219 1 98.88 168 GLN B N 1
ATOM 3663 C CA . GLN B 1 168 ? -2.162 12.609 7.531 1 98.88 168 GLN B CA 1
ATOM 3664 C C . GLN B 1 168 ? -0.964 11.664 7.512 1 98.88 168 GLN B C 1
ATOM 3666 O O . GLN B 1 168 ? -0.562 11.141 8.555 1 98.88 168 GLN B O 1
ATOM 3671 N N . PRO B 1 169 ? -0.374 11.43 6.355 1 98.81 169 PRO B N 1
ATOM 3672 C CA . PRO B 1 169 ? 0.844 10.633 6.211 1 98.81 169 PRO B CA 1
ATOM 3673 C C . PRO B 1 169 ? 2.111 11.484 6.195 1 98.81 169 PRO B C 1
ATOM 3675 O O . PRO B 1 169 ? 2.033 12.711 6.145 1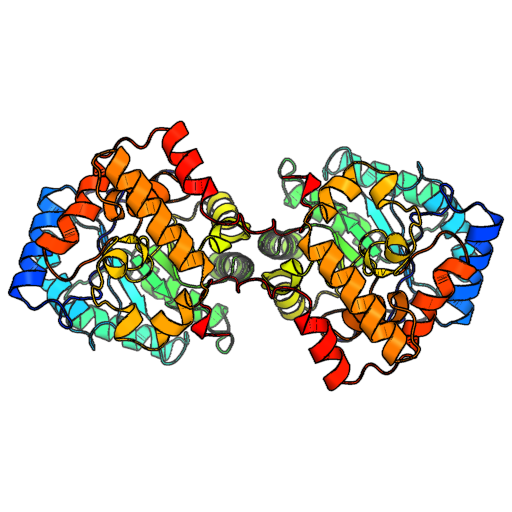 98.81 169 PRO B O 1
ATOM 3678 N N . MET B 1 170 ? 3.248 10.828 6.297 1 98.81 170 MET B N 1
ATOM 3679 C CA . MET B 1 170 ? 4.527 11.484 6.031 1 98.81 170 MET B CA 1
ATOM 3680 C C . MET B 1 170 ? 4.781 11.594 4.535 1 98.81 170 MET B C 1
ATOM 3682 O O . MET B 1 170 ? 4.547 10.648 3.785 1 98.81 170 MET B O 1
ATOM 3686 N N . TYR B 1 171 ? 5.203 12.734 4.047 1 98.81 171 TYR B N 1
ATOM 3687 C CA . TYR B 1 171 ? 5.504 12.891 2.629 1 98.81 171 TYR B CA 1
ATOM 3688 C C . TYR B 1 171 ? 6.508 14.016 2.404 1 98.81 171 TYR B C 1
ATOM 3690 O O . TYR B 1 171 ? 6.293 15.141 2.848 1 98.81 171 TYR B O 1
ATOM 3698 N N . ASN B 1 172 ? 7.586 13.688 1.805 1 98.88 172 ASN B N 1
ATOM 3699 C CA . ASN B 1 172 ? 8.578 14.656 1.348 1 98.88 172 ASN B CA 1
ATOM 3700 C C . ASN B 1 172 ? 9.484 14.07 0.272 1 98.88 172 ASN B C 1
ATOM 3702 O O . ASN B 1 172 ? 9.305 12.922 -0.138 1 98.88 172 ASN B O 1
ATOM 3706 N N . LEU B 1 173 ? 10.461 14.859 -0.145 1 98.81 173 LEU B N 1
ATOM 3707 C CA . LEU B 1 173 ? 11.258 14.531 -1.318 1 98.81 173 LEU B CA 1
ATOM 3708 C C . LEU B 1 173 ? 12.055 13.25 -1.098 1 98.81 173 LEU B C 1
ATOM 3710 O O . LEU B 1 173 ? 12.336 12.516 -2.049 1 98.81 173 LEU B O 1
ATOM 3714 N N . VAL B 1 174 ? 12.359 12.883 0.196 1 98.5 174 VAL B N 1
ATOM 3715 C CA . VAL B 1 174 ? 13.172 11.688 0.438 1 98.5 174 VAL B CA 1
ATOM 3716 C C . VAL B 1 174 ? 12.312 10.609 1.1 1 98.5 174 VAL B C 1
ATOM 3718 O O . VAL B 1 174 ? 12.82 9.547 1.473 1 98.5 174 VAL B O 1
ATOM 3721 N N . LYS B 1 175 ? 11.047 10.859 1.35 1 98.69 175 LYS B N 1
ATOM 3722 C CA . LYS B 1 175 ? 10.047 9.938 1.864 1 98.69 175 LYS B CA 1
ATOM 3723 C C . LYS B 1 175 ? 8.805 9.93 0.978 1 98.69 175 LYS B C 1
ATOM 3725 O O . LYS B 1 175 ? 7.844 10.664 1.233 1 98.69 175 LYS B O 1
ATOM 3730 N N . ARG B 1 176 ? 8.781 9.047 -0.041 1 98.44 176 ARG B N 1
ATOM 3731 C CA . ARG B 1 176 ? 7.781 9.141 -1.099 1 98.44 176 ARG B CA 1
ATOM 3732 C C . ARG B 1 176 ? 6.922 7.879 -1.147 1 98.44 176 ARG B C 1
ATOM 3734 O O . ARG B 1 176 ? 6.184 7.664 -2.111 1 98.44 176 ARG B O 1
ATOM 3741 N N . GLN B 1 177 ? 6.988 6.988 -0.061 1 98.19 177 GLN B N 1
ATOM 3742 C CA . GLN B 1 177 ? 6.242 5.738 -0.044 1 98.19 177 GLN B CA 1
ATOM 3743 C C . GLN B 1 177 ? 4.742 5.988 -0.177 1 98.19 177 GLN B C 1
ATOM 3745 O O . GLN B 1 177 ? 4.02 5.176 -0.762 1 98.19 177 GLN B O 1
ATOM 3750 N N . VAL B 1 178 ? 4.23 7.145 0.246 1 98.44 178 VAL B N 1
ATOM 3751 C CA . VAL B 1 178 ? 2.818 7.504 0.226 1 98.44 178 VAL B CA 1
ATOM 3752 C C . VAL B 1 178 ? 2.309 7.512 -1.213 1 98.44 178 VAL B C 1
ATOM 3754 O O . VAL B 1 178 ? 1.119 7.293 -1.458 1 98.44 178 VAL B O 1
ATOM 3757 N N . GLU B 1 179 ? 3.182 7.711 -2.182 1 98.5 179 GLU B N 1
ATOM 3758 C CA . GLU B 1 179 ? 2.803 7.816 -3.588 1 98.5 179 GLU B CA 1
ATOM 3759 C C . GLU B 1 179 ? 2.32 6.477 -4.133 1 98.5 179 GLU B C 1
ATOM 3761 O O . GLU B 1 179 ? 1.595 6.43 -5.129 1 98.5 179 GLU B O 1
ATOM 3766 N N . VAL B 1 180 ? 2.707 5.383 -3.467 1 98.38 180 VAL B N 1
ATOM 3767 C CA . VAL B 1 180 ? 2.523 4.047 -4.02 1 98.38 180 VAL B CA 1
ATOM 3768 C C . VAL B 1 180 ? 1.063 3.623 -3.871 1 98.38 180 VAL B C 1
ATOM 3770 O O . VAL B 1 180 ? 0.429 3.209 -4.844 1 98.38 180 VAL B O 1
ATOM 3773 N N . GLU B 1 181 ? 0.589 3.756 -2.615 1 98.81 181 GLU B N 1
ATOM 3774 C CA . GLU B 1 181 ? -0.763 3.242 -2.418 1 98.81 181 GLU B CA 1
ATOM 3775 C C . GLU B 1 181 ? -1.633 4.25 -1.671 1 98.81 181 GLU B C 1
ATOM 3777 O O . GLU B 1 181 ? -2.838 4.34 -1.917 1 98.81 181 GLU B O 1
ATOM 3782 N N . LEU B 1 182 ? -1.082 5.074 -0.785 1 98.88 182 LEU B N 1
ATOM 3783 C CA . LEU B 1 182 ? -1.888 5.941 0.066 1 98.88 182 LEU B CA 1
ATOM 3784 C C . LEU B 1 182 ? -2.551 7.047 -0.753 1 98.88 182 LEU B C 1
ATOM 3786 O O . LEU B 1 182 ? -3.746 7.309 -0.597 1 98.88 182 LEU B O 1
ATOM 3790 N N . LEU B 1 183 ? -1.807 7.715 -1.63 1 98.75 183 LEU B N 1
ATOM 3791 C CA . LEU B 1 183 ? -2.365 8.812 -2.408 1 98.75 183 LEU B CA 1
ATOM 3792 C C . LEU B 1 183 ? -3.441 8.312 -3.365 1 98.75 183 LEU B C 1
ATOM 3794 O O . LEU B 1 183 ? -4.539 8.875 -3.416 1 98.75 183 LEU B O 1
ATOM 3798 N N . PRO B 1 184 ? -3.189 7.18 -4.086 1 98.44 184 PRO B N 1
ATOM 3799 C CA . PRO B 1 184 ? -4.273 6.645 -4.914 1 98.44 184 PRO B CA 1
ATOM 3800 C C . PRO B 1 184 ? -5.504 6.262 -4.098 1 98.44 184 PRO B C 1
ATOM 3802 O O . PRO B 1 184 ? -6.637 6.5 -4.527 1 98.44 184 PRO B O 1
ATOM 3805 N N . CYS B 1 185 ? -5.285 5.66 -2.959 1 98.69 185 CYS B N 1
ATOM 3806 C CA . CYS B 1 185 ? -6.391 5.293 -2.076 1 98.69 185 CYS B CA 1
ATOM 3807 C C . CYS B 1 185 ? -7.188 6.523 -1.662 1 98.69 185 CYS B C 1
ATOM 3809 O O . CYS B 1 185 ? -8.422 6.516 -1.707 1 98.69 185 CYS B O 1
ATOM 3811 N N . ALA B 1 186 ? -6.48 7.582 -1.289 1 98.5 186 ALA B N 1
ATOM 3812 C CA . ALA B 1 186 ? -7.125 8.828 -0.875 1 98.5 186 ALA B CA 1
ATOM 3813 C C . ALA B 1 186 ? -7.961 9.414 -2.008 1 98.5 186 ALA B C 1
ATOM 3815 O O . ALA B 1 186 ? -9.07 9.906 -1.777 1 98.5 186 ALA B O 1
ATOM 3816 N N . GLN B 1 187 ? -7.449 9.406 -3.197 1 97.75 187 GLN B N 1
ATOM 3817 C CA . GLN B 1 187 ? -8.18 9.914 -4.355 1 97.75 187 GLN B CA 1
ATOM 3818 C C . GLN B 1 187 ? -9.453 9.109 -4.598 1 97.75 187 GLN B C 1
ATOM 3820 O O . GLN B 1 187 ? -10.516 9.68 -4.859 1 97.75 187 GLN B O 1
ATOM 3825 N N . ASP B 1 188 ? -9.297 7.805 -4.469 1 97.5 188 ASP B N 1
ATOM 3826 C CA . ASP B 1 188 ? -10.445 6.926 -4.676 1 97.5 188 ASP B CA 1
ATOM 3827 C C . ASP B 1 188 ? -11.539 7.215 -3.656 1 97.5 188 ASP B C 1
ATOM 3829 O O . ASP B 1 188 ? -12.727 7.184 -3.992 1 97.5 188 ASP B O 1
ATOM 3833 N N . LEU B 1 189 ? -11.172 7.527 -2.426 1 97.62 189 LEU B N 1
ATOM 3834 C CA . LEU B 1 189 ? -12.109 7.691 -1.318 1 97.62 189 LEU B CA 1
ATOM 3835 C C . LEU B 1 189 ? -12.484 9.156 -1.134 1 97.62 189 LEU B C 1
ATOM 3837 O O . LEU B 1 189 ? -13.258 9.5 -0.24 1 97.62 189 LEU B O 1
ATOM 3841 N N . ASP B 1 190 ? -11.867 10.047 -1.921 1 97 190 ASP B N 1
ATOM 3842 C CA . ASP B 1 190 ? -12.07 11.492 -1.799 1 97 190 ASP B CA 1
ATOM 3843 C C . ASP B 1 190 ? -11.695 11.984 -0.403 1 97 190 ASP B C 1
ATOM 3845 O O . ASP B 1 190 ? -12.461 12.711 0.231 1 97 190 ASP B O 1
ATOM 3849 N N . ILE B 1 191 ? -10.609 11.477 0.114 1 98.38 191 ILE B N 1
ATOM 3850 C CA . ILE B 1 191 ? -10.07 11.891 1.406 1 98.38 191 ILE B CA 1
ATOM 3851 C C . ILE B 1 191 ? -9.047 13.008 1.207 1 98.38 191 ILE B C 1
ATOM 3853 O O . ILE B 1 191 ? -8.188 12.922 0.321 1 98.38 191 ILE B O 1
ATOM 3857 N N . ALA B 1 192 ? -9.086 14.102 1.991 1 98.5 192 ALA B N 1
ATOM 3858 C CA . ALA B 1 192 ? -8.102 15.188 1.948 1 98.5 192 ALA B CA 1
ATOM 3859 C C . ALA B 1 192 ? -6.781 14.75 2.582 1 98.5 192 ALA B C 1
ATOM 3861 O O . ALA B 1 192 ? -6.754 14.328 3.742 1 98.5 192 ALA B O 1
ATOM 3862 N N . VAL B 1 193 ? -5.719 14.836 1.846 1 98.81 193 VAL B N 1
ATOM 3863 C CA . VAL B 1 193 ? -4.406 14.438 2.34 1 98.81 193 VAL B CA 1
ATOM 3864 C C . VAL B 1 193 ? -3.658 15.656 2.875 1 98.81 193 VAL B C 1
ATOM 3866 O O . VAL B 1 193 ? -3.42 16.609 2.143 1 98.81 193 VAL B O 1
ATOM 3869 N N . VAL B 1 194 ? -3.301 15.617 4.145 1 98.81 194 VAL B N 1
ATOM 3870 C CA . VAL B 1 194 ? -2.613 16.688 4.859 1 98.81 194 VAL B CA 1
ATOM 3871 C C . VAL B 1 194 ? -1.298 16.172 5.43 1 98.81 194 VAL B C 1
ATOM 3873 O O . VAL B 1 194 ? -1.187 15.938 6.637 1 98.81 194 VAL B O 1
ATOM 3876 N N . PRO B 1 195 ? -0.275 16 4.578 1 98.88 195 PRO B N 1
ATOM 3877 C CA . PRO B 1 195 ? 0.937 15.289 4.996 1 98.88 195 PRO B CA 1
ATOM 3878 C C . PRO B 1 195 ? 1.822 16.125 5.914 1 98.88 195 PRO B C 1
ATOM 3880 O O . PRO B 1 195 ? 1.869 17.359 5.781 1 98.88 195 PRO B O 1
ATOM 3883 N N . TYR B 1 196 ? 2.545 15.43 6.762 1 98.75 196 TYR B N 1
ATOM 3884 C CA . TYR B 1 196 ? 3.5 16.094 7.641 1 98.75 196 TYR B CA 1
ATOM 3885 C C . TYR B 1 196 ? 4.93 15.883 7.152 1 98.75 196 TYR B C 1
ATOM 3887 O O . TYR B 1 196 ? 5.176 15.047 6.281 1 98.75 196 TYR B O 1
ATOM 3895 N N . SER B 1 197 ? 5.84 16.703 7.633 1 98.31 197 SER B N 1
ATOM 3896 C CA . SER B 1 197 ? 7.289 16.625 7.484 1 98.31 197 SER B CA 1
ATOM 3897 C C . SER B 1 197 ? 7.719 16.938 6.055 1 98.31 197 SER B C 1
ATOM 3899 O O . SER B 1 197 ? 8.57 16.25 5.496 1 98.31 197 SER B O 1
ATOM 3901 N N . PRO B 1 198 ? 7.227 17.953 5.465 1 98.69 198 PRO B N 1
ATOM 3902 C CA . PRO B 1 198 ? 7.688 18.281 4.113 1 98.69 198 PRO B CA 1
ATOM 3903 C C . PRO B 1 198 ? 9.172 18.625 4.066 1 98.69 198 PRO B C 1
ATOM 3905 O O . PRO B 1 198 ? 9.789 18.578 2.998 1 98.69 198 PRO B O 1
ATOM 3908 N N . LEU B 1 199 ? 9.773 18.953 5.242 1 98.12 199 LEU B N 1
ATOM 3909 C CA . LEU B 1 199 ? 11.172 19.344 5.277 1 98.12 199 LEU B CA 1
ATOM 3910 C C . LEU B 1 199 ? 12.055 18.188 5.727 1 98.12 199 LEU B C 1
ATOM 3912 O O . LEU B 1 199 ? 13.258 18.359 5.934 1 98.12 199 LEU B O 1
ATOM 3916 N N . GLY B 1 200 ? 11.5 17.031 5.961 1 97.19 200 GLY B N 1
ATOM 3917 C CA . GLY B 1 200 ? 12.273 15.867 6.336 1 97.19 200 GLY B CA 1
ATOM 3918 C C . GLY B 1 200 ? 13.047 16.047 7.629 1 97.19 200 GLY B C 1
ATOM 3919 O O . GLY B 1 200 ? 14.25 15.773 7.684 1 97.19 200 GLY B O 1
ATOM 3920 N N . GLY B 1 201 ? 12.32 16.578 8.633 1 93.94 201 GLY B N 1
ATOM 3921 C CA . GLY B 1 201 ? 12.992 16.781 9.914 1 93.94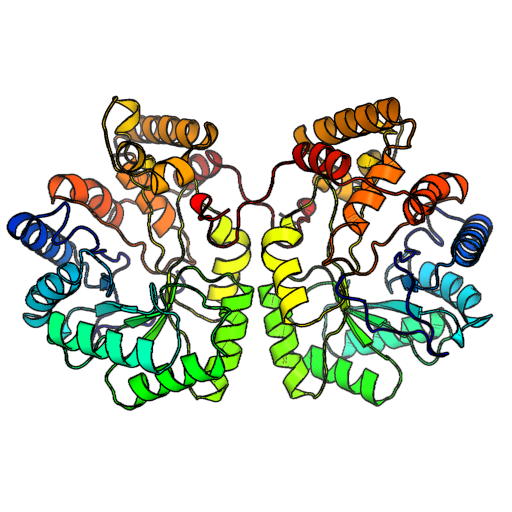 201 GLY B CA 1
ATOM 3922 C C . GLY B 1 201 ? 14.102 17.812 9.844 1 93.94 201 GLY B C 1
ATOM 3923 O O . GLY B 1 201 ? 15.062 17.75 10.617 1 93.94 201 GLY B O 1
ATOM 3924 N N . GLY B 1 202 ? 14.117 18.641 8.836 1 95.19 202 GLY B N 1
ATOM 3925 C CA . GLY B 1 202 ? 15.133 19.672 8.664 1 95.19 202 GLY B CA 1
ATOM 3926 C C . GLY B 1 202 ? 16.188 19.312 7.629 1 95.19 202 GLY B C 1
ATOM 3927 O O . GLY B 1 202 ? 16.969 20.156 7.199 1 95.19 202 GLY B O 1
ATOM 3928 N N . LEU B 1 203 ? 16.203 18.094 7.156 1 96.06 203 LEU B N 1
ATOM 3929 C CA . LEU B 1 203 ? 17.188 17.609 6.191 1 96.06 203 LEU B CA 1
ATOM 3930 C C . LEU B 1 203 ? 17.156 18.438 4.914 1 96.06 203 LEU B C 1
ATOM 3932 O O . LEU B 1 203 ? 18.203 18.734 4.332 1 96.06 203 LEU B O 1
ATOM 3936 N N . LEU B 1 204 ? 15.977 18.922 4.5 1 97.81 204 LEU B N 1
ATOM 3937 C CA . LEU B 1 204 ? 15.773 19.516 3.182 1 97.81 204 LEU B CA 1
ATOM 3938 C C . LEU B 1 204 ? 15.828 21.031 3.252 1 97.81 204 LEU B C 1
ATOM 3940 O O . LEU B 1 204 ? 15.477 21.719 2.289 1 97.81 204 LEU B O 1
ATOM 3944 N N . THR B 1 205 ? 16.281 21.578 4.406 1 95.12 205 THR B N 1
ATOM 3945 C CA . THR B 1 205 ? 16.344 23.031 4.586 1 95.12 205 THR B CA 1
ATOM 3946 C C . THR B 1 205 ? 17.672 23.562 4.062 1 95.12 205 THR B C 1
ATOM 3948 O O . THR B 1 205 ? 17.828 24.781 3.863 1 95.12 205 THR B O 1
ATOM 3951 N N . GLY B 1 206 ? 18.688 22.672 3.92 1 87.88 206 GLY B N 1
ATOM 3952 C CA . GLY B 1 206 ? 20.016 23.094 3.525 1 87.88 206 GLY B CA 1
ATOM 3953 C C . GLY B 1 206 ? 20.922 23.375 4.707 1 87.88 206 GLY B C 1
ATOM 3954 O O . GLY B 1 206 ? 22.109 23.641 4.527 1 87.88 206 GLY B O 1
ATOM 3955 N N . LYS B 1 207 ? 20.438 23.234 5.832 1 79.38 207 LYS B N 1
ATOM 3956 C CA . LYS B 1 207 ? 21.203 23.609 7.02 1 79.38 207 LYS B CA 1
ATOM 3957 C C . LYS B 1 207 ? 22.359 22.641 7.254 1 79.38 207 LYS B C 1
ATOM 3959 O O . LYS B 1 207 ? 23.422 23.047 7.734 1 79.38 207 LYS B O 1
ATOM 3964 N N . PHE B 1 208 ? 22.172 21.422 6.879 1 68.56 208 PHE B N 1
ATOM 3965 C CA . PHE B 1 208 ? 23.219 20.438 7.152 1 68.56 208 PHE B CA 1
ATOM 3966 C C . PHE B 1 208 ? 24.375 20.594 6.172 1 68.56 208 PHE B C 1
ATOM 3968 O O . PHE B 1 208 ? 25.516 20.281 6.504 1 68.56 208 PHE B O 1
ATOM 3975 N N . ALA B 1 209 ? 24.047 21.094 5.074 1 61.25 209 ALA B N 1
ATOM 3976 C CA . ALA B 1 209 ? 25.109 21.344 4.113 1 61.25 209 ALA B CA 1
ATOM 3977 C C . ALA B 1 209 ? 26.047 22.453 4.609 1 61.25 209 ALA B C 1
ATOM 3979 O O . ALA B 1 209 ? 27.219 22.5 4.215 1 61.25 209 ALA B O 1
ATOM 3980 N N . ARG B 1 210 ? 25.594 23.078 5.652 1 56.12 210 ARG B N 1
ATOM 3981 C CA . ARG B 1 210 ? 26.391 24.203 6.152 1 56.12 210 ARG B CA 1
ATOM 3982 C C . ARG B 1 210 ? 26.922 23.906 7.551 1 56.12 210 ARG B C 1
ATOM 3984 O O . ARG B 1 210 ? 27.312 24.828 8.273 1 56.12 210 ARG B O 1
ATOM 3991 N N . GLY B 1 211 ? 26.703 22.656 7.91 1 59.06 211 GLY B N 1
ATOM 3992 C CA . GLY B 1 211 ? 27.25 22.281 9.211 1 59.06 211 GLY B CA 1
ATOM 3993 C C . GLY B 1 211 ? 26.297 22.578 10.352 1 59.06 211 GLY B C 1
ATOM 3994 O O . GLY B 1 211 ? 26.703 22.562 11.516 1 59.06 211 GLY B O 1
ATOM 3995 N N . GLY B 1 212 ? 25.078 22.875 10.109 1 66.81 212 GLY B N 1
ATOM 3996 C CA . GLY B 1 212 ? 24.125 23.203 11.156 1 66.81 212 GLY B CA 1
ATOM 3997 C C . GLY B 1 212 ? 23.531 21.984 11.828 1 66.81 212 GLY B C 1
ATOM 3998 O O . GLY B 1 212 ? 23.828 20.859 11.438 1 66.81 212 GLY B O 1
ATOM 3999 N N . SER B 1 213 ? 22.922 22.25 13.141 1 70.69 213 SER B N 1
ATOM 4000 C CA . SER B 1 213 ? 22.281 21.188 13.891 1 70.69 213 SER B CA 1
ATOM 4001 C C . SER B 1 213 ? 20.766 21.266 13.766 1 70.69 213 SER B C 1
ATOM 4003 O O . SER B 1 213 ? 20.219 22.266 13.258 1 70.69 213 SER B O 1
ATOM 4005 N N . GLY B 1 214 ? 20.047 20.266 13.906 1 76.88 214 GLY B N 1
ATOM 4006 C CA . GLY B 1 214 ? 18.594 20.156 13.836 1 76.88 214 GLY B CA 1
ATOM 4007 C C . GLY B 1 214 ? 18.047 18.875 14.422 1 76.88 214 GLY B C 1
ATOM 4008 O O . GLY B 1 214 ? 18.75 18.188 15.172 1 76.88 214 GLY B O 1
ATOM 4009 N N . ARG B 1 215 ? 16.938 18.641 14.234 1 82 215 ARG B N 1
ATOM 4010 C CA . ARG B 1 215 ? 16.234 17.5 14.812 1 82 215 ARG B CA 1
ATOM 4011 C C . ARG B 1 215 ? 16.984 16.203 14.562 1 82 215 ARG B C 1
ATOM 4013 O O . ARG B 1 215 ? 17.031 15.328 15.43 1 82 215 ARG B O 1
ATOM 4020 N N . ILE B 1 216 ? 17.484 16.016 13.367 1 83.38 216 ILE B N 1
ATOM 4021 C CA . ILE B 1 216 ? 18.156 14.789 12.984 1 83.38 216 ILE B CA 1
ATOM 4022 C C . ILE B 1 216 ? 19.375 14.562 13.875 1 83.38 216 ILE B C 1
ATOM 4024 O O . ILE B 1 216 ? 19.656 13.438 14.281 1 83.38 216 ILE B O 1
ATOM 4028 N N . ALA B 1 217 ? 20.031 15.617 14.297 1 82.88 217 ALA B N 1
ATOM 4029 C CA . ALA B 1 217 ? 21.219 15.523 15.148 1 82.88 217 ALA B CA 1
ATOM 4030 C C . ALA B 1 217 ? 20.828 15.383 16.625 1 82.88 217 ALA B C 1
ATOM 4032 O O . ALA B 1 217 ? 21.547 14.766 17.406 1 82.88 217 ALA B O 1
ATOM 4033 N N . GLU B 1 218 ? 19.625 15.852 16.938 1 83 218 GLU B N 1
ATOM 4034 C CA . GLU B 1 218 ? 19.281 16 18.344 1 83 218 GLU B CA 1
ATOM 4035 C C . GLU B 1 218 ? 18.359 14.875 18.812 1 83 218 GLU B C 1
ATOM 4037 O O . GLU B 1 218 ? 18.219 14.633 20.016 1 83 218 GLU B O 1
ATOM 4042 N N . ASN B 1 219 ? 17.703 14.234 17.906 1 88.75 219 ASN B N 1
ATOM 4043 C CA . ASN B 1 219 ? 16.688 13.242 18.219 1 88.75 219 ASN B CA 1
ATOM 4044 C C . ASN B 1 219 ? 16.969 11.898 17.547 1 88.75 219 ASN B C 1
ATOM 4046 O O . ASN B 1 219 ? 16.984 11.797 16.328 1 88.75 219 ASN B O 1
ATOM 4050 N N . PRO B 1 220 ? 17.109 10.867 18.359 1 88.56 220 PRO B N 1
ATOM 4051 C CA . PRO B 1 220 ? 17.5 9.562 17.812 1 88.56 220 PRO B CA 1
ATOM 4052 C C . PRO B 1 220 ? 16.469 9.008 16.828 1 88.56 220 PRO B C 1
ATOM 4054 O O . PRO B 1 220 ? 16.828 8.297 15.883 1 88.56 220 PRO B O 1
ATOM 4057 N N . MET B 1 221 ? 15.219 9.289 17.016 1 87.81 221 MET B N 1
ATOM 4058 C CA . MET B 1 221 ? 14.172 8.828 16.109 1 87.81 221 MET B CA 1
ATOM 4059 C C . MET B 1 221 ? 14.359 9.414 14.719 1 87.81 221 MET B C 1
ATOM 4061 O O . MET B 1 221 ? 14.344 8.68 13.727 1 87.81 221 MET B O 1
ATOM 4065 N N . TYR B 1 222 ? 14.633 10.68 14.602 1 89.94 222 TYR B N 1
ATOM 4066 C CA . TYR B 1 222 ? 14.836 11.344 13.32 1 89.94 222 TYR B CA 1
ATOM 4067 C C . TYR B 1 222 ? 16.141 10.898 12.672 1 89.94 222 TYR B C 1
ATOM 4069 O O . TYR B 1 222 ? 16.219 10.734 11.453 1 89.94 222 TYR B O 1
ATOM 4077 N N . ALA B 1 223 ? 17.141 10.703 13.508 1 90.75 223 ALA B N 1
ATOM 4078 C CA . ALA B 1 223 ? 18.422 10.219 13 1 90.75 223 ALA B CA 1
ATOM 4079 C C . ALA B 1 223 ? 18.25 8.867 12.297 1 90.75 223 ALA B C 1
ATOM 4081 O O . ALA B 1 223 ? 18.797 8.664 11.211 1 90.75 223 ALA B O 1
ATOM 4082 N N . ALA B 1 224 ? 17.484 8.031 12.953 1 92.56 224 ALA B N 1
ATOM 4083 C CA . ALA B 1 224 ? 17.25 6.711 12.383 1 92.56 224 ALA B CA 1
ATOM 4084 C C . ALA B 1 224 ? 16.406 6.809 11.117 1 92.56 224 ALA B C 1
ATOM 4086 O O . ALA B 1 224 ? 16.672 6.125 10.125 1 92.56 224 ALA B O 1
ATOM 4087 N N . ARG B 1 225 ? 15.477 7.707 11.016 1 95.19 225 ARG B N 1
ATOM 4088 C CA . ARG B 1 225 ? 14.531 7.871 9.914 1 95.19 225 ARG B CA 1
ATOM 4089 C C . ARG B 1 225 ? 15.242 8.367 8.664 1 95.19 225 ARG B C 1
ATOM 4091 O O . ARG B 1 225 ? 14.891 7.973 7.547 1 95.19 225 ARG B O 1
ATOM 4098 N N . TYR B 1 226 ? 16.266 9.188 8.852 1 95.81 226 TYR B N 1
ATOM 4099 C CA . TYR B 1 226 ? 16.906 9.859 7.727 1 95.81 226 TYR B CA 1
ATOM 4100 C C . TYR B 1 226 ? 18.375 9.484 7.641 1 95.81 226 TYR B C 1
ATOM 4102 O O . TYR B 1 226 ? 19.203 10.297 7.219 1 95.81 226 TYR B O 1
ATOM 4110 N N . LYS B 1 227 ? 18.719 8.258 7.98 1 92.69 227 LYS B N 1
ATOM 4111 C CA . LYS B 1 227 ? 20.109 7.828 8.141 1 92.69 227 LYS B CA 1
ATOM 4112 C C . LYS B 1 227 ? 20.75 7.527 6.789 1 92.69 227 LYS B C 1
ATOM 4114 O O . LYS B 1 227 ? 21.969 7.625 6.637 1 92.69 227 LYS B O 1
ATOM 4119 N N . SER B 1 228 ? 19.984 7.176 5.77 1 93.44 228 SER B N 1
ATOM 4120 C CA . SER B 1 228 ? 20.562 6.703 4.508 1 93.44 228 SER B CA 1
ATOM 4121 C C . SER B 1 228 ? 21.344 7.805 3.807 1 93.44 228 SER B C 1
ATOM 4123 O O . SER B 1 228 ? 20.859 8.938 3.691 1 93.44 228 SER B O 1
ATOM 4125 N N . ALA B 1 229 ? 22.484 7.484 3.234 1 95.06 229 ALA B N 1
ATOM 4126 C CA . ALA B 1 229 ? 23.391 8.445 2.615 1 95.06 229 ALA B CA 1
ATOM 4127 C C . ALA B 1 229 ? 22.734 9.117 1.412 1 95.06 229 ALA B C 1
ATOM 4129 O O . ALA B 1 229 ? 22.938 10.312 1.169 1 95.06 229 ALA B O 1
ATOM 4130 N N . TRP B 1 230 ? 21.922 8.375 0.731 1 95.69 230 TRP B N 1
ATOM 4131 C CA . TRP B 1 230 ? 21.344 8.922 -0.487 1 95.69 230 TRP B CA 1
ATOM 4132 C C . TRP B 1 230 ? 20.391 10.078 -0.166 1 95.69 230 TRP B C 1
ATOM 4134 O O . TRP B 1 230 ? 20.234 11 -0.968 1 95.69 230 TRP B O 1
ATOM 4144 N N . MET B 1 231 ? 19.781 10.078 0.99 1 97.44 231 MET B N 1
ATOM 4145 C CA . MET B 1 231 ? 18.891 11.156 1.386 1 97.44 231 MET B CA 1
ATOM 4146 C C . MET B 1 231 ? 19.672 12.453 1.6 1 97.44 231 MET B C 1
ATOM 4148 O O . MET B 1 231 ? 19.188 13.539 1.253 1 97.44 231 MET B O 1
ATOM 4152 N N . HIS B 1 232 ? 20.844 12.328 2.121 1 96.56 232 HIS B N 1
ATOM 4153 C CA . HIS B 1 232 ? 21.703 13.492 2.324 1 96.56 232 HIS B CA 1
ATOM 4154 C C . HIS B 1 232 ? 22.234 14.023 0.997 1 96.56 232 HIS B C 1
ATOM 4156 O O . HIS B 1 232 ? 22.391 15.234 0.828 1 96.56 232 HIS B O 1
ATOM 4162 N N . ASP B 1 233 ? 22.484 13.07 0.09 1 97.25 233 ASP B N 1
ATOM 4163 C CA . ASP B 1 233 ? 22.859 13.492 -1.254 1 97.25 233 ASP B CA 1
ATOM 4164 C C . ASP B 1 233 ? 21.75 14.305 -1.912 1 97.25 233 ASP B C 1
ATOM 4166 O O . ASP B 1 233 ? 22.016 15.328 -2.541 1 97.25 233 ASP B O 1
ATOM 4170 N N . VAL B 1 234 ? 20.547 13.883 -1.707 1 98.19 234 VAL B N 1
ATOM 4171 C CA . VAL B 1 234 ? 19.391 14.586 -2.254 1 98.19 234 VAL B CA 1
ATOM 4172 C C . VAL B 1 234 ? 19.312 15.984 -1.648 1 98.19 234 VAL B C 1
ATOM 4174 O O . VAL B 1 234 ? 19.062 16.969 -2.361 1 98.19 234 VAL B O 1
ATOM 4177 N N . ALA B 1 235 ? 19.516 16.078 -0.366 1 97.94 235 ALA B N 1
ATOM 4178 C CA . ALA B 1 235 ? 19.469 17.375 0.322 1 97.94 235 ALA B CA 1
ATOM 4179 C C . ALA B 1 235 ? 20.516 18.328 -0.243 1 97.94 235 ALA B C 1
ATOM 4181 O O . ALA B 1 235 ? 20.219 19.5 -0.467 1 97.94 235 ALA B O 1
ATOM 4182 N N . ARG B 1 236 ? 21.703 17.812 -0.512 1 97.31 236 ARG B N 1
ATOM 4183 C CA . ARG B 1 236 ? 22.781 18.641 -1.075 1 97.31 236 ARG B CA 1
ATOM 4184 C C . ARG B 1 236 ? 22.422 19.094 -2.482 1 97.31 236 ARG B C 1
ATOM 4186 O O . ARG B 1 236 ? 22.625 20.266 -2.822 1 97.31 236 ARG B O 1
ATOM 4193 N N . GLU B 1 237 ? 21.906 18.172 -3.232 1 98.25 237 GLU B N 1
ATOM 4194 C CA . GLU B 1 237 ? 21.531 18.516 -4.605 1 98.25 237 GLU B CA 1
ATOM 4195 C C . GLU B 1 237 ? 20.375 19.5 -4.641 1 98.25 237 GLU B C 1
ATOM 4197 O O . GLU B 1 237 ? 20.359 20.406 -5.477 1 98.25 237 GLU B O 1
ATOM 4202 N N . LEU B 1 238 ? 19.422 19.344 -3.75 1 98.56 238 LEU B N 1
ATOM 4203 C CA . LEU B 1 238 ? 18.312 20.281 -3.66 1 98.56 238 LEU B CA 1
ATOM 4204 C C . LEU B 1 238 ? 18.812 21.688 -3.322 1 98.56 238 LEU B C 1
ATOM 4206 O O . LEU B 1 238 ? 18.359 22.672 -3.902 1 98.56 238 LEU B O 1
ATOM 4210 N N . ALA B 1 239 ? 19.766 21.75 -2.406 1 97.75 239 ALA B N 1
ATOM 4211 C CA . ALA B 1 239 ? 20.375 23.031 -2.049 1 97.75 239 ALA B CA 1
ATOM 4212 C C . ALA B 1 239 ? 21.031 23.672 -3.26 1 97.75 239 ALA B C 1
ATOM 4214 O O . ALA B 1 239 ? 20.938 24.891 -3.455 1 97.75 239 ALA B O 1
ATOM 4215 N N . GLY B 1 240 ? 21.672 22.844 -4.02 1 97.62 240 GLY B N 1
ATOM 4216 C CA . GLY B 1 240 ? 22.281 23.328 -5.246 1 97.62 240 GLY B CA 1
ATOM 4217 C C . GLY B 1 240 ? 21.281 23.922 -6.219 1 97.62 240 GLY B C 1
ATOM 4218 O O . GLY B 1 240 ? 21.5 25 -6.773 1 97.62 240 GLY B O 1
ATOM 4219 N N . ILE B 1 241 ? 20.188 23.25 -6.418 1 97.94 241 ILE B N 1
ATOM 4220 C CA . ILE B 1 241 ? 19.125 23.734 -7.293 1 97.94 241 ILE B CA 1
ATOM 4221 C C . ILE B 1 241 ? 18.578 25.062 -6.754 1 97.94 241 ILE B C 1
ATOM 4223 O O . ILE B 1 241 ? 18.312 25.984 -7.52 1 97.94 241 ILE B O 1
ATOM 4227 N N . GLY B 1 242 ? 18.375 25.094 -5.418 1 97.12 242 GLY B N 1
ATOM 4228 C CA . GLY B 1 242 ? 17.938 26.328 -4.789 1 97.12 242 GLY B CA 1
ATOM 4229 C C . GLY B 1 242 ? 18.859 27.5 -5.051 1 97.12 242 GLY B C 1
ATOM 4230 O O . GLY B 1 242 ? 18.406 28.609 -5.359 1 97.12 242 GLY B O 1
ATOM 4231 N N . GLU B 1 243 ? 20.125 27.266 -4.984 1 96.44 243 GLU B N 1
ATOM 4232 C CA . GLU B 1 243 ? 21.125 28.297 -5.246 1 96.44 243 GLU B CA 1
ATOM 4233 C C . GLU B 1 243 ? 21.047 28.781 -6.688 1 96.44 243 GLU B C 1
ATOM 4235 O O . GLU B 1 243 ? 21.078 30 -6.934 1 96.44 243 GLU B O 1
ATOM 4240 N N . GLU B 1 244 ? 20.906 27.891 -7.547 1 96.5 244 GLU B N 1
ATOM 4241 C CA . GLU B 1 244 ? 20.797 28.234 -8.961 1 96.5 244 GLU B CA 1
ATOM 4242 C C . GLU B 1 244 ? 19.562 29.078 -9.227 1 96.5 244 GLU B C 1
ATOM 4244 O O . GLU B 1 244 ? 19.609 30.031 -10.016 1 96.5 244 GLU B O 1
ATOM 4249 N N . ALA B 1 245 ? 18.5 28.766 -8.539 1 94.19 245 ALA B N 1
ATOM 4250 C CA . ALA B 1 245 ? 17.219 29.406 -8.789 1 94.19 245 ALA B CA 1
ATOM 4251 C C . ALA B 1 245 ? 17.047 30.641 -7.906 1 94.19 245 ALA B C 1
ATOM 4253 O O . ALA B 1 245 ? 16.078 31.391 -8.07 1 94.19 245 ALA B O 1
ATOM 4254 N N . GLY B 1 246 ? 17.938 30.859 -6.902 1 95.19 246 GLY B N 1
ATOM 4255 C CA . GLY B 1 246 ? 17.812 31.953 -5.961 1 95.19 246 GLY B CA 1
ATOM 4256 C C . GLY B 1 246 ? 16.672 31.766 -4.973 1 95.19 246 GLY B C 1
ATOM 4257 O O . GLY B 1 246 ? 15.992 32.719 -4.605 1 95.19 246 GLY B O 1
ATOM 4258 N N . VAL B 1 247 ? 16.375 30.547 -4.719 1 96.56 247 VAL B N 1
ATOM 4259 C CA . VAL B 1 247 ? 15.273 30.188 -3.836 1 96.56 247 VAL B CA 1
ATOM 4260 C C . VAL B 1 247 ? 15.773 29.25 -2.73 1 96.56 247 VAL B C 1
ATOM 4262 O O . VAL B 1 247 ? 16.641 28.422 -2.963 1 96.56 247 VAL B O 1
ATOM 4265 N N . SER B 1 248 ? 15.289 29.422 -1.499 1 97.44 248 SER B N 1
ATOM 4266 C CA . SER B 1 248 ? 15.648 28.531 -0.402 1 97.44 248 SER B CA 1
ATOM 4267 C C . SER B 1 248 ? 15.289 27.094 -0.727 1 97.44 248 SER B C 1
ATOM 4269 O O . SER B 1 248 ? 14.227 26.812 -1.286 1 97.44 248 SER B O 1
ATOM 4271 N N . PRO B 1 249 ? 16.188 26.141 -0.344 1 98 249 PRO B N 1
ATOM 4272 C CA . PRO B 1 249 ? 15.812 24.734 -0.527 1 98 249 PRO B CA 1
ATOM 4273 C C . PRO B 1 249 ? 14.555 24.359 0.25 1 98 249 PRO B C 1
ATOM 4275 O O . PRO B 1 249 ? 13.773 23.516 -0.201 1 98 249 PRO B O 1
ATOM 4278 N N . ALA B 1 250 ? 14.359 25 1.366 1 98.25 250 ALA B N 1
ATOM 4279 C CA . ALA B 1 250 ? 13.148 24.75 2.145 1 98.25 250 ALA B CA 1
ATOM 4280 C C . ALA B 1 250 ? 11.906 25.141 1.357 1 98.25 250 ALA B C 1
ATOM 4282 O O . ALA B 1 250 ? 10.898 24.438 1.381 1 98.25 250 ALA B O 1
ATOM 4283 N N . THR B 1 251 ? 11.969 26.234 0.673 1 98.75 251 THR B N 1
ATOM 4284 C CA . THR B 1 251 ? 10.859 26.688 -0.167 1 98.75 251 THR B CA 1
ATOM 4285 C C . THR B 1 251 ? 10.578 25.672 -1.275 1 98.75 251 THR B C 1
ATOM 4287 O O . THR B 1 251 ? 9.43 25.297 -1.507 1 98.75 251 THR B O 1
ATOM 4290 N N . LEU B 1 252 ? 11.641 25.188 -1.885 1 98.75 252 LEU B N 1
ATOM 4291 C CA . LEU B 1 252 ? 11.5 24.219 -2.965 1 98.75 252 LEU B CA 1
ATOM 4292 C C . LEU B 1 252 ? 10.883 22.906 -2.453 1 98.75 252 LEU B C 1
ATOM 4294 O O . LEU B 1 252 ? 9.992 22.359 -3.094 1 98.75 252 LEU B O 1
ATOM 4298 N N . ALA B 1 253 ? 11.336 22.453 -1.29 1 98.81 253 ALA B N 1
ATOM 4299 C CA . ALA B 1 253 ? 10.844 21.203 -0.713 1 98.81 253 ALA B CA 1
ATOM 4300 C C . ALA B 1 253 ? 9.352 21.281 -0.414 1 98.81 253 ALA B C 1
ATOM 4302 O O . ALA B 1 253 ? 8.594 20.391 -0.787 1 98.81 253 ALA B O 1
ATOM 4303 N N . VAL B 1 254 ? 8.961 22.312 0.201 1 98.81 254 VAL B N 1
ATOM 4304 C CA . VAL B 1 254 ? 7.562 22.5 0.578 1 98.81 254 VAL B CA 1
ATOM 4305 C C . VAL B 1 254 ? 6.707 22.672 -0.676 1 98.81 254 VAL B C 1
ATOM 4307 O O . VAL B 1 254 ? 5.645 22.062 -0.798 1 98.81 254 VAL B O 1
ATOM 4310 N N . ALA B 1 255 ? 7.18 23.484 -1.603 1 98.75 255 ALA B N 1
ATOM 4311 C CA . ALA B 1 255 ? 6.453 23.703 -2.852 1 98.75 255 ALA B CA 1
ATOM 4312 C C . ALA B 1 255 ? 6.281 22.406 -3.623 1 98.75 255 ALA B C 1
ATOM 4314 O O . ALA B 1 255 ? 5.242 22.172 -4.25 1 98.75 255 ALA B O 1
ATOM 4315 N N . TRP B 1 256 ? 7.312 21.594 -3.604 1 98.81 256 TRP B N 1
ATOM 4316 C CA . TRP B 1 256 ? 7.262 20.312 -4.301 1 98.81 256 TRP B CA 1
ATOM 4317 C C . TRP B 1 256 ? 6.145 19.438 -3.746 1 98.81 256 TRP B C 1
ATOM 4319 O O . TRP B 1 256 ? 5.379 18.844 -4.508 1 98.81 256 TRP B O 1
ATOM 4329 N N . VAL B 1 257 ? 6.004 19.344 -2.439 1 98.75 257 VAL B N 1
ATOM 4330 C CA . VAL B 1 257 ? 4.949 18.547 -1.813 1 98.75 257 VAL B CA 1
ATOM 4331 C C . VAL B 1 257 ? 3.582 19.125 -2.172 1 98.75 257 VAL B C 1
ATOM 4333 O O . VAL B 1 257 ? 2.672 18.406 -2.564 1 98.75 257 VAL B O 1
ATOM 4336 N N . ALA B 1 258 ? 3.467 20.453 -2.096 1 98.25 258 ALA B N 1
ATOM 4337 C CA . ALA B 1 258 ? 2.197 21.156 -2.316 1 98.25 258 ALA B CA 1
ATOM 4338 C C . ALA B 1 258 ? 1.738 21 -3.764 1 98.25 258 ALA B C 1
ATOM 4340 O O . ALA B 1 258 ? 0.541 21.078 -4.051 1 98.25 258 ALA B O 1
ATOM 4341 N N . ALA B 1 259 ? 2.654 20.797 -4.645 1 97.69 259 ALA B N 1
ATOM 4342 C CA . ALA B 1 259 ? 2.35 20.734 -6.07 1 97.69 259 ALA B CA 1
ATOM 4343 C C . ALA B 1 259 ? 1.695 19.406 -6.445 1 97.69 259 ALA B C 1
ATOM 4345 O O . ALA B 1 259 ? 1.147 19.266 -7.539 1 97.69 259 ALA B O 1
ATOM 4346 N N . ASN B 1 260 ? 1.846 18.422 -5.59 1 97.38 260 ASN B N 1
ATOM 4347 C CA . ASN B 1 260 ? 1.16 17.172 -5.855 1 97.38 260 ASN B CA 1
ATOM 4348 C C . ASN B 1 260 ? -0.356 17.344 -5.824 1 97.38 260 ASN B C 1
ATOM 4350 O O . ASN B 1 260 ? -0.917 17.766 -4.812 1 97.38 260 ASN B O 1
ATOM 4354 N N . PRO B 1 261 ? -1.017 16.984 -6.875 1 95.94 261 PRO B N 1
ATOM 4355 C CA . PRO B 1 261 ? -2.457 17.234 -6.949 1 95.94 261 PRO B CA 1
ATOM 4356 C C . PRO B 1 261 ? -3.252 16.453 -5.914 1 95.94 261 PRO B C 1
ATOM 4358 O O . PRO B 1 261 ? -4.391 16.797 -5.602 1 95.94 261 PRO B O 1
ATOM 4361 N N . ALA B 1 262 ? -2.701 15.391 -5.363 1 97.38 262 ALA B N 1
ATOM 4362 C CA . ALA B 1 262 ? -3.391 14.57 -4.367 1 97.38 262 ALA B CA 1
ATOM 4363 C C . ALA B 1 262 ? -3.256 15.172 -2.973 1 97.38 262 ALA B C 1
ATOM 4365 O O . ALA B 1 262 ? -3.914 14.719 -2.031 1 97.38 262 ALA B O 1
ATOM 4366 N N . VAL B 1 263 ? -2.451 16.188 -2.828 1 98.12 263 VAL B N 1
ATOM 4367 C CA . VAL B 1 263 ? -2.191 16.797 -1.525 1 98.12 263 VAL B CA 1
ATOM 4368 C C . VAL B 1 263 ? -3.082 18.016 -1.337 1 98.12 263 VAL B C 1
ATOM 4370 O O . VAL B 1 263 ? -3.115 18.906 -2.191 1 98.12 263 VAL B O 1
ATOM 4373 N N . ALA B 1 264 ? -3.799 18 -0.222 1 98.12 264 ALA B N 1
ATOM 4374 C CA . ALA B 1 264 ? -4.68 19.109 0.094 1 98.12 264 ALA B CA 1
ATOM 4375 C C . ALA B 1 264 ? -3.902 20.266 0.723 1 98.12 264 ALA B C 1
ATOM 4377 O O . ALA B 1 264 ? -4.035 21.422 0.303 1 98.12 264 ALA B O 1
ATOM 4378 N N . ALA B 1 265 ? -3.068 19.984 1.702 1 98.44 265 ALA B N 1
ATOM 4379 C CA . ALA B 1 265 ? -2.34 21 2.443 1 98.44 265 ALA B CA 1
ATOM 4380 C C . ALA B 1 265 ? -1.179 20.391 3.225 1 98.44 265 ALA B C 1
ATOM 4382 O O . ALA B 1 265 ? -1.38 19.812 4.289 1 98.44 265 ALA B O 1
ATOM 4383 N N . PRO B 1 266 ? 0.039 20.578 2.732 1 98.62 266 PRO B N 1
ATOM 4384 C CA . PRO B 1 266 ? 1.144 20.125 3.578 1 98.62 266 PRO B CA 1
ATOM 4385 C C . PRO B 1 266 ? 1.232 20.891 4.898 1 98.62 266 PRO B C 1
ATOM 4387 O O . PRO B 1 266 ? 0.934 22.078 4.945 1 98.62 266 PRO B O 1
ATOM 4390 N N . ILE B 1 267 ? 1.68 20.172 5.906 1 98.88 267 ILE B N 1
ATOM 4391 C CA . ILE B 1 267 ? 1.851 20.781 7.223 1 98.88 267 ILE B CA 1
ATOM 4392 C C . ILE B 1 267 ? 3.244 21.391 7.328 1 98.88 267 ILE B C 1
ATOM 4394 O O . ILE B 1 267 ? 4.246 20.672 7.328 1 98.88 267 ILE B O 1
ATOM 4398 N N . ILE B 1 268 ? 3.307 22.672 7.426 1 98.81 268 ILE B N 1
ATOM 4399 C CA . ILE B 1 268 ? 4.57 23.359 7.672 1 98.81 268 ILE B CA 1
ATOM 4400 C C . ILE B 1 268 ? 4.68 23.719 9.148 1 98.81 268 ILE B C 1
ATOM 4402 O O . ILE B 1 268 ? 3.666 23.859 9.844 1 98.81 268 ILE B O 1
ATOM 4406 N N . SER B 1 269 ? 5.902 23.781 9.617 1 97.75 269 SER B N 1
ATOM 4407 C CA . SER B 1 269 ? 6.168 24.094 11.016 1 97.75 269 SER B CA 1
ATOM 4408 C C . SER B 1 269 ? 7.531 24.75 11.188 1 97.75 269 SER B C 1
ATOM 4410 O O . SER B 1 269 ? 8.25 24.969 10.211 1 97.75 269 SER B O 1
ATOM 4412 N N . ALA B 1 270 ? 7.773 25.281 12.367 1 97.12 270 ALA B N 1
ATOM 4413 C CA . ALA B 1 270 ? 9.016 25.969 12.711 1 97.12 270 ALA B CA 1
ATOM 4414 C C . ALA B 1 270 ? 9.094 26.25 14.211 1 97.12 270 ALA B C 1
ATOM 4416 O O . ALA B 1 270 ? 8.156 25.938 14.953 1 97.12 270 ALA B O 1
ATOM 4417 N N . ARG B 1 271 ? 10.227 26.766 14.562 1 96.25 271 ARG B N 1
ATOM 4418 C CA . ARG B 1 271 ? 10.391 27.156 15.961 1 96.25 271 ARG B CA 1
ATOM 4419 C C . ARG B 1 271 ? 10.375 28.672 16.125 1 96.25 271 ARG B C 1
ATOM 4421 O O . ARG B 1 271 ? 10.383 29.172 17.25 1 96.25 271 ARG B O 1
ATOM 4428 N N . SER B 1 272 ? 10.469 29.391 15.016 1 97.56 272 SER B N 1
ATOM 4429 C CA . SER B 1 272 ? 10.414 30.844 14.969 1 97.56 272 SER B CA 1
ATOM 4430 C C . SER B 1 272 ? 9.883 31.328 13.625 1 97.56 272 SER B C 1
ATOM 4432 O O . SER B 1 272 ? 9.789 30.562 12.672 1 97.56 272 SER B O 1
ATOM 4434 N N . VAL B 1 273 ? 9.516 32.625 13.609 1 98.38 273 VAL B N 1
ATOM 4435 C CA . VAL B 1 273 ? 9 33.188 12.375 1 98.38 273 VAL B CA 1
ATOM 4436 C C . VAL B 1 273 ? 10.086 33.188 11.305 1 98.38 273 VAL B C 1
ATOM 4438 O O . VAL B 1 273 ? 9.805 32.938 10.125 1 98.38 273 VAL B O 1
ATOM 4441 N N . GLU B 1 274 ? 11.328 33.438 11.75 1 97.19 274 GLU B N 1
ATOM 4442 C CA . GLU B 1 274 ? 12.453 33.438 10.812 1 97.19 274 GLU B CA 1
ATOM 4443 C C . GLU B 1 274 ? 12.609 32.062 10.156 1 97.19 274 GLU B C 1
ATOM 4445 O O . GLU B 1 274 ? 12.805 31.984 8.938 1 97.19 274 GLU B O 1
ATOM 4450 N N . GLN B 1 275 ? 12.492 31.031 10.906 1 96.06 275 GLN B N 1
ATOM 4451 C CA . GLN B 1 275 ? 12.609 29.672 10.398 1 96.06 275 GLN B CA 1
ATOM 4452 C C . GLN B 1 275 ? 11.406 29.312 9.531 1 96.06 275 GLN B C 1
ATOM 4454 O O . GLN B 1 275 ? 11.523 28.5 8.609 1 96.06 275 GLN B O 1
ATOM 4459 N N . LEU B 1 276 ? 10.281 29.953 9.789 1 98.31 276 LEU B N 1
ATOM 4460 C CA . LEU B 1 276 ? 9.023 29.656 9.117 1 98.31 276 LEU B CA 1
ATOM 4461 C C . LEU B 1 276 ? 8.977 30.312 7.742 1 98.31 276 LEU B C 1
ATOM 4463 O O . LEU B 1 276 ? 8.305 29.812 6.832 1 98.31 276 LEU B O 1
ATOM 4467 N N . ALA B 1 277 ? 9.695 31.328 7.594 1 98.19 277 ALA B N 1
ATOM 4468 C CA . ALA B 1 277 ? 9.578 32.25 6.465 1 98.19 277 ALA B CA 1
ATOM 4469 C C . ALA B 1 277 ? 9.766 31.516 5.141 1 98.19 277 ALA B C 1
ATOM 4471 O O . ALA B 1 277 ? 8.969 31.672 4.211 1 98.19 277 ALA B O 1
ATOM 4472 N N . PRO B 1 278 ? 10.789 30.625 5.008 1 98.06 278 PRO B N 1
ATOM 4473 C CA . PRO B 1 278 ? 10.953 29.938 3.719 1 98.06 278 PRO B CA 1
ATOM 4474 C C . PRO B 1 278 ? 9.773 29.031 3.373 1 98.06 278 PRO B C 1
ATOM 4476 O O . PRO B 1 278 ? 9.422 28.891 2.197 1 98.06 278 PRO B O 1
ATOM 4479 N N . SER B 1 279 ? 9.164 28.391 4.359 1 98.62 279 SER B N 1
ATOM 4480 C CA . SER B 1 279 ? 8 27.547 4.109 1 98.62 279 SER B CA 1
ATOM 4481 C C . SER B 1 279 ? 6.793 28.391 3.697 1 98.62 279 SER B C 1
ATOM 4483 O O . SER B 1 279 ? 6.023 27.984 2.822 1 98.62 279 SER B O 1
ATOM 4485 N N . LEU B 1 280 ? 6.617 29.562 4.324 1 98.69 280 LEU B N 1
ATOM 4486 C CA . LEU B 1 280 ? 5.535 30.469 3.936 1 98.69 280 LEU B CA 1
ATOM 4487 C C . LEU B 1 280 ? 5.727 30.953 2.508 1 98.69 280 LEU B C 1
ATOM 4489 O O . LEU B 1 280 ? 4.754 31.141 1.77 1 98.69 280 LEU B O 1
ATOM 4493 N N . ALA B 1 281 ? 6.977 31.141 2.139 1 98.31 281 ALA B N 1
ATOM 4494 C CA . ALA B 1 281 ? 7.293 31.625 0.794 1 98.31 281 ALA B CA 1
ATOM 4495 C C . ALA B 1 281 ? 6.828 30.625 -0.263 1 98.31 281 ALA B C 1
ATOM 4497 O O . ALA B 1 281 ? 6.555 31 -1.404 1 98.31 281 ALA B O 1
ATOM 4498 N N . ALA B 1 282 ? 6.691 29.391 0.083 1 98.44 282 ALA B N 1
ATOM 4499 C CA . ALA B 1 282 ? 6.262 28.344 -0.844 1 98.44 282 ALA B CA 1
ATOM 4500 C C . ALA B 1 282 ? 4.82 28.562 -1.293 1 98.44 282 ALA B C 1
ATOM 4502 O O . ALA B 1 282 ? 4.414 28.094 -2.357 1 98.44 282 ALA B O 1
ATOM 4503 N N . MET B 1 283 ? 4.023 29.266 -0.51 1 97.31 283 MET B N 1
ATOM 4504 C CA . MET B 1 283 ? 2.609 29.484 -0.805 1 97.31 283 MET B CA 1
ATOM 4505 C C . MET B 1 283 ? 2.441 30.266 -2.1 1 97.31 283 MET B C 1
ATOM 4507 O O . MET B 1 283 ? 1.472 30.062 -2.832 1 97.31 283 MET B O 1
ATOM 4511 N N . ASP B 1 284 ? 3.451 31.031 -2.414 1 95.25 284 ASP B N 1
ATOM 4512 C CA . ASP B 1 284 ? 3.354 31.906 -3.586 1 95.25 284 ASP B CA 1
ATOM 4513 C C . ASP B 1 284 ? 4.395 31.516 -4.637 1 95.25 284 ASP B C 1
ATOM 4515 O O . ASP B 1 284 ? 4.531 32.188 -5.656 1 95.25 284 ASP B O 1
ATOM 4519 N N . PHE B 1 285 ? 5.133 30.516 -4.316 1 96.38 285 PHE B N 1
ATOM 4520 C CA . PHE B 1 285 ? 6.184 30.109 -5.246 1 96.38 285 PHE B CA 1
ATOM 4521 C C . PHE B 1 285 ? 5.605 29.328 -6.418 1 96.38 285 PHE B C 1
ATOM 4523 O O . PHE B 1 285 ? 4.938 28.312 -6.227 1 96.38 285 PHE B O 1
ATOM 4530 N N . ALA B 1 286 ? 5.82 29.797 -7.629 1 93.94 286 ALA B N 1
ATOM 4531 C CA . ALA B 1 286 ? 5.375 29.094 -8.836 1 93.94 286 ALA B CA 1
ATOM 4532 C C . ALA B 1 286 ? 6.391 28.047 -9.266 1 93.94 286 ALA B C 1
ATOM 4534 O O . ALA B 1 286 ? 7.352 28.344 -9.977 1 93.94 286 ALA B O 1
ATOM 4535 N N . LEU B 1 287 ? 6.219 26.891 -8.844 1 96.62 287 LEU B N 1
ATOM 4536 C CA . LEU B 1 287 ? 7.082 25.766 -9.219 1 96.62 287 LEU B CA 1
ATOM 4537 C C . LEU B 1 287 ? 6.781 25.312 -10.641 1 96.62 287 LEU B C 1
ATOM 4539 O O . LEU B 1 287 ? 5.754 24.672 -10.883 1 96.62 287 LEU B O 1
ATOM 4543 N N . SER B 1 288 ? 7.664 25.562 -11.602 1 96.81 288 SER B N 1
ATOM 4544 C CA . SER B 1 288 ? 7.441 25.156 -12.984 1 96.81 288 SER B CA 1
ATOM 4545 C C . SER B 1 288 ? 7.48 23.641 -13.133 1 96.81 288 SER B C 1
ATOM 4547 O O . SER B 1 288 ? 8.125 22.953 -12.344 1 96.81 288 SER B O 1
ATOM 4549 N N . PRO B 1 289 ? 6.793 23.172 -14.156 1 96.81 289 PRO B N 1
ATOM 4550 C CA . PRO B 1 289 ? 6.84 21.734 -14.398 1 96.81 289 PRO B CA 1
ATOM 4551 C C . PRO B 1 289 ? 8.266 21.219 -14.602 1 96.81 289 PRO B C 1
ATOM 4553 O O . PRO B 1 289 ? 8.602 20.125 -14.133 1 96.81 289 PRO B O 1
ATOM 4556 N N . GLU B 1 290 ? 9.062 21.984 -15.25 1 97.38 290 GLU B N 1
ATOM 4557 C CA . GLU B 1 290 ? 10.438 21.594 -15.508 1 97.38 290 GLU B CA 1
ATOM 4558 C C . GLU B 1 290 ? 11.234 21.484 -14.203 1 97.38 290 GLU B C 1
ATOM 4560 O O . GLU B 1 290 ? 11.977 20.516 -14 1 97.38 290 GLU B O 1
ATOM 4565 N N . LEU B 1 291 ? 11.102 22.516 -13.391 1 97.81 291 LEU B N 1
ATOM 4566 C CA . LEU B 1 291 ? 11.805 22.516 -12.117 1 97.81 291 LEU B CA 1
ATOM 4567 C C . LEU B 1 291 ? 11.297 21.391 -11.219 1 97.81 291 LEU B C 1
ATOM 4569 O O . LEU B 1 291 ? 12.078 20.734 -10.531 1 97.81 291 LEU B O 1
ATOM 4573 N N . ARG B 1 292 ? 9.992 21.172 -11.234 1 98.12 292 ARG B N 1
ATOM 4574 C CA . ARG B 1 292 ? 9.422 20.078 -10.453 1 98.12 292 ARG B CA 1
ATOM 4575 C C . ARG B 1 292 ? 10 18.734 -10.867 1 98.12 292 ARG B C 1
ATOM 4577 O O . ARG B 1 292 ? 10.344 17.906 -10.023 1 98.12 292 ARG B O 1
ATOM 4584 N N . GLU B 1 293 ? 10.102 18.562 -12.156 1 97.88 293 GLU B N 1
ATOM 4585 C CA . GLU B 1 293 ? 10.664 17.312 -12.672 1 97.88 293 GLU B CA 1
ATOM 4586 C C . GLU B 1 293 ? 12.117 17.141 -12.258 1 97.88 293 GLU B C 1
ATOM 4588 O O . GLU B 1 293 ? 12.539 16.047 -11.867 1 97.88 293 GLU B O 1
ATOM 4593 N N . ARG B 1 294 ? 12.859 18.203 -12.359 1 98.25 294 ARG B N 1
ATOM 4594 C CA . ARG B 1 294 ? 14.266 18.188 -11.969 1 98.25 294 ARG B CA 1
ATOM 4595 C C . ARG B 1 294 ? 14.414 17.812 -10.5 1 98.25 294 ARG B C 1
ATOM 4597 O O . ARG B 1 294 ? 15.258 16.984 -10.141 1 98.25 294 ARG B O 1
ATOM 4604 N N . ILE B 1 295 ? 13.57 18.391 -9.648 1 98.75 295 ILE B N 1
ATOM 4605 C CA . ILE B 1 295 ? 13.609 18.125 -8.219 1 98.75 295 ILE B CA 1
ATOM 4606 C C . ILE B 1 295 ? 13.18 16.688 -7.945 1 98.75 295 ILE B C 1
ATOM 4608 O O . ILE B 1 295 ? 13.812 15.977 -7.16 1 98.75 295 ILE B O 1
ATOM 4612 N N . THR B 1 296 ? 12.133 16.25 -8.641 1 98.69 296 THR B N 1
ATOM 4613 C CA . THR B 1 296 ? 11.609 14.898 -8.453 1 98.69 296 THR B CA 1
ATOM 4614 C C . THR B 1 296 ? 12.664 13.852 -8.789 1 98.69 296 THR B C 1
ATOM 4616 O O . THR B 1 296 ? 12.766 12.82 -8.109 1 98.69 296 THR B O 1
ATOM 4619 N N . ALA B 1 297 ? 13.492 14.078 -9.75 1 98.25 297 ALA B N 1
ATOM 4620 C CA . ALA B 1 297 ? 14.484 13.133 -10.25 1 98.25 297 ALA B CA 1
ATOM 4621 C C . ALA B 1 297 ? 15.609 12.938 -9.242 1 98.25 297 ALA B C 1
ATOM 4623 O O . ALA B 1 297 ? 16.406 12 -9.375 1 98.25 297 ALA B O 1
ATOM 4624 N N . LEU B 1 298 ? 15.68 13.789 -8.164 1 98.44 298 LEU B N 1
ATOM 4625 C CA . LEU B 1 298 ? 16.75 13.688 -7.172 1 98.44 298 LEU B CA 1
ATOM 4626 C C . LEU B 1 298 ? 16.578 12.438 -6.316 1 98.44 298 LEU B C 1
ATOM 4628 O O . LEU B 1 298 ? 17.531 11.953 -5.723 1 98.44 298 LEU B O 1
ATOM 4632 N N . SER B 1 299 ? 15.336 12.008 -6.223 1 97.94 299 SER B N 1
ATOM 4633 C CA . SER B 1 299 ? 15.062 10.898 -5.312 1 97.94 299 SER B CA 1
ATOM 4634 C C . SER B 1 299 ? 14.523 9.688 -6.062 1 97.94 299 SER B C 1
ATOM 4636 O O . SER B 1 299 ? 13.906 9.828 -7.121 1 97.94 299 SER B O 1
ATOM 4638 N N . PRO B 1 300 ? 14.781 8.492 -5.566 1 95 300 PRO B N 1
ATOM 4639 C CA . PRO B 1 300 ? 14.219 7.301 -6.203 1 95 300 PRO B CA 1
ATOM 4640 C C . PRO B 1 300 ? 12.695 7.27 -6.145 1 95 300 PRO B C 1
ATOM 4642 O O . PRO B 1 300 ? 12.102 7.598 -5.109 1 95 300 PRO B O 1
ATOM 4645 N N . THR B 1 301 ? 12.109 6.98 -7.285 1 95.5 301 THR B N 1
ATOM 4646 C CA . THR B 1 301 ? 10.672 6.73 -7.305 1 95.5 301 THR B CA 1
ATOM 4647 C C . THR B 1 301 ? 10.359 5.352 -6.73 1 95.5 301 THR B C 1
ATOM 4649 O O . THR B 1 301 ? 10.938 4.348 -7.16 1 95.5 301 THR B O 1
ATOM 4652 N N . PRO B 1 302 ? 9.539 5.285 -5.703 1 96.69 302 PRO B N 1
ATOM 4653 C CA . PRO B 1 302 ? 9.195 3.959 -5.188 1 96.69 302 PRO B CA 1
ATOM 4654 C C . PRO B 1 302 ? 8.508 3.082 -6.23 1 96.69 302 PRO B C 1
ATOM 4656 O O . PRO B 1 302 ? 7.801 3.594 -7.105 1 96.69 302 PRO B O 1
ATOM 4659 N N . ALA B 1 303 ? 8.719 1.739 -6.121 1 96.81 303 ALA B N 1
ATOM 4660 C CA . ALA B 1 303 ? 8.055 0.802 -7.023 1 96.81 303 ALA B CA 1
ATOM 4661 C C . ALA B 1 303 ? 6.539 0.825 -6.828 1 96.81 303 ALA B C 1
ATOM 4663 O O . ALA B 1 303 ? 6.059 1.009 -5.707 1 96.81 303 ALA B O 1
ATOM 4664 N N . PRO B 1 304 ? 5.789 0.648 -7.965 1 97.56 304 PRO B N 1
ATOM 4665 C CA . PRO B 1 304 ? 4.336 0.549 -7.797 1 97.56 304 PRO B CA 1
ATOM 4666 C C . PRO B 1 304 ? 3.92 -0.671 -6.977 1 97.56 304 PRO B C 1
ATOM 4668 O O . PRO B 1 304 ? 4.723 -1.585 -6.773 1 97.56 304 PRO B O 1
ATOM 4671 N N . ALA B 1 305 ? 2.709 -0.692 -6.527 1 97.81 305 ALA B N 1
ATOM 4672 C CA . ALA B 1 305 ? 2.195 -1.742 -5.648 1 97.81 305 ALA B CA 1
ATOM 4673 C C . ALA B 1 305 ? 2.363 -3.119 -6.285 1 97.81 305 ALA B C 1
ATOM 4675 O O . ALA B 1 305 ? 2.656 -4.098 -5.594 1 97.81 305 ALA B O 1
ATOM 4676 N N . THR B 1 306 ? 2.215 -3.258 -7.625 1 97.5 306 THR B N 1
ATOM 4677 C CA . THR B 1 306 ? 2.277 -4.531 -8.336 1 97.5 306 THR B CA 1
ATOM 4678 C C . THR B 1 306 ? 3.717 -4.883 -8.695 1 97.5 306 THR B C 1
ATOM 4680 O O . THR B 1 306 ? 4 -6 -9.125 1 97.5 306 THR B O 1
ATOM 4683 N N . ASP B 1 307 ? 4.645 -3.863 -8.547 1 97.19 307 ASP B N 1
ATOM 4684 C CA . ASP B 1 307 ? 6.07 -4.008 -8.805 1 97.19 307 ASP B CA 1
ATOM 4685 C C . ASP B 1 307 ? 6.336 -4.301 -10.281 1 97.19 307 ASP B C 1
ATOM 4687 O O . ASP B 1 307 ? 7.359 -4.898 -10.633 1 97.19 307 ASP B O 1
ATOM 4691 N N . ARG B 1 308 ? 5.293 -4.055 -11.125 1 95.56 308 ARG B N 1
ATOM 4692 C CA . ARG B 1 308 ? 5.398 -4.191 -12.57 1 95.56 308 ARG B CA 1
ATOM 4693 C C . ARG B 1 308 ? 5.922 -2.906 -13.203 1 95.56 308 ARG B C 1
ATOM 4695 O O . ARG B 1 308 ? 5.145 -2.094 -13.711 1 95.56 308 ARG B O 1
ATOM 4702 N N . LEU B 1 309 ? 7.25 -2.74 -13.219 1 92.38 309 LEU B N 1
ATOM 4703 C CA . LEU B 1 309 ? 7.922 -1.493 -13.562 1 92.38 309 LEU B CA 1
ATOM 4704 C C . LEU B 1 309 ? 7.707 -1.146 -15.031 1 92.38 309 LEU B C 1
ATOM 4706 O O . LEU B 1 309 ? 7.891 0.004 -15.438 1 92.38 309 LEU B O 1
ATOM 4710 N N . GLU B 1 310 ? 7.293 -2.172 -15.805 1 88.19 310 GLU B N 1
ATOM 4711 C CA . GLU B 1 310 ? 7.039 -1.916 -17.219 1 88.19 310 GLU B CA 1
ATOM 4712 C C . GLU B 1 310 ? 5.77 -1.093 -17.406 1 88.19 310 GLU B C 1
ATOM 4714 O O . GLU B 1 310 ? 5.527 -0.555 -18.5 1 88.19 310 GLU B O 1
ATOM 4719 N N . GLU B 1 311 ? 4.977 -1.043 -16.406 1 83.5 311 GLU B N 1
ATOM 4720 C CA . GLU B 1 311 ? 3.701 -0.34 -16.5 1 83.5 311 GLU B CA 1
ATOM 4721 C C . GLU B 1 311 ? 3.848 1.125 -16.094 1 83.5 311 GLU B C 1
ATOM 4723 O O . GLU B 1 311 ? 2.873 1.881 -16.125 1 83.5 311 GLU B O 1
ATOM 4728 N N . VAL B 1 312 ? 5.027 1.501 -15.578 1 77.06 312 VAL B N 1
ATOM 4729 C CA . VAL B 1 312 ? 5.219 2.865 -15.094 1 77.06 312 VAL B CA 1
ATOM 4730 C C . VAL B 1 312 ? 6.176 3.611 -16.016 1 77.06 312 VAL B C 1
ATOM 4732 O O . VAL B 1 312 ? 7.062 3.006 -16.625 1 77.06 312 VAL B O 1
#

Nearest PDB structures (foldseek):
  6ovq-assembly1_A  TM=8.893E-01  e=6.013E-22  Streptomyces argillaceus
  6ow0-assembly2_B  TM=8.605E-01  e=1.259E-21  Streptomyces argillaceus
  3erp-assembly1_A  TM=8.836E-01  e=1.332E-19  Salmonella enterica subsp. enterica serovar Typhimurium str. LT2
  5t79-assembly1_A  TM=8.775E-01  e=1.003E-19  Salmonella enterica subsp. enterica serovar Typhimurium str. LT2
  3erp-assembly1_B-5  TM=8.777E-01  e=2.790E-19  Salmonella enterica subsp. enterica serovar Typhimurium str. LT2